Protein 2WIY (pdb70)

InterPro domains:
  IPR001128 Cytochrome P450 [PF00067] (426-525)
  IPR002397 Cytochrome P450, B-class [PR00359] (240-251)
  IPR002397 Cytochrome P450, B-class [PR00359] (303-318)
  IPR002397 Cytochrome P450, B-class [PR00359] (346-368)
  IPR002397 Cytochrome P450, B-class [PR00359] (426-437)
  IPR002397 Cytochrome P450, B-class [PR00359] (443-470)
  IPR002397 Cytochrome P450, B-class [PR00359] (471-486)
  IPR002397 Cytochrome P450, B-class [PR00359] (494-503)
  IPR002397 Cytochrome P450, B-class [PR00359] (503-514)
  IPR008254 Flavodoxin/nitric oxide synthase [PF00258] (6-128)
  IPR008254 Flavodoxin/nitric oxide synthase [PS50902] (4-145)
  IPR017972 Cytochrome P450, conserved site [PS00086] (496-505)
  IPR029039 Flavoprotein-like superfamily [G3DSA:3.40.50.360] (1-160)
  IPR029039 Flavoprotein-like superfamily [SSF52218] (1-150)
  IPR036396 Cytochrome P450 superfamily [G3DSA:1.10.630.10] (161-552)
  IPR036396 Cytochrome P450 superfamily [SSF48264] (170-551)

Solvent-accessible surface area: 17169 Å² total; per-residue (Å²): 196,85,53,36,36,61,19,152,94,4,2,22,18,57,50,91,111,1,53,69,70,1,15,56,67,4,107,98,0,14,124,92,68,38,18,21,116,17,122,118,18,12,12,0,0,0,81,30,51,14,0,33,89,31,4,82,42,131,39,11,9,4,80,66,21,51,68,128,17,50,30,12,32,33,0,35,52,7,19,76,4,11,34,72,121,68,7,90,44,6,30,107,1,2,64,93,44,8,58,85,178,76,2,96,26,60,17,151,14,0,94,85,32,0,10,96,47,6,102,60,33,130,113,51,84,82,8,38,0,47,98,36,0,0,11,34,1,0,2,9,1,11,0,99,4,0,71,12,70,67,131,25,7,66,39,0,13,97,5,1,41,54,0,18,39,24,27,9,43,86,65,62,143,29,10,72,98,99,0,53,102,2,15,43,62,0,56,64,99,0,62,108,20,17,110,89,19,75,105,113,99,34,116,1,0,0,8,17,1,46,85,5,18,215,73,63,70,6,76,122,64,17,0,68,6,7,0,4,20,25,2,1,50,6,3,37,44,11,4,12,5,0,1,11,0,0,32,34,0,10,109,89,46,91,7,1,61,26,0,81,114,65,130,87,10,52,78,44,0,3,16,10,5,2,4,29,20,0,21,70,2,3,22,56,21,22,2,93,96,77,15,111,0,57,64,48,110,0,112,53,49,22,36,0,32,0,1,4,0,2,0,0,38,3,73,141,48,0,112,101,24,69,82,19,53,48,98,31,83,122,101,12,45,182,23,6,13,30,23,28,33,69,31,34,48,30,17,51,84,4,12,68,24,3,0,50,11,0,0,8,4,0,7,109,109,39,117,82,0,77,40,50,91,117,25,59,54,24,21,15,8,20,13,31,32,15,114,94,0,5,0,31,15,81

Nearest PDB structures (foldseek):
  2wiv-assembly1_A  TM=1.001E+00  e=2.095E-61  Rhodococcus
  8q5j-assembly1_A  TM=9.719E-01  e=2.743E-34  Streptomyces scabiei
  3ejb-assembly2_D  TM=9.150E-01  e=2.369E-23  Bacillus subtilis
  3buj-assembly1_A  TM=8.948E-01  e=4.964E-22  Micromonospora echinospora
  7ao7-assembly3_C  TM=8.497E-01  e=2.886E-19  Polaromonas sp.

Secondary structure (DSSP, 8-state):
--HHHHHHHH--TT-HHHHH--HHHHHHHHHH-SEEE-TTSPEEE--HHHHHHHTTSTTEE-HHHHHT-GGGGGGGGSGGG--TTHHHHHHHHHHTT-SHHHHHHHTHHHHHHHHHHHHTPPTTPPEEHIIIIIIHHHHHHHHHHHT-----HHHHHHHHHHHHGGGSSSPPTTHHHHHHHHHHHHHHHHHHHHHHHHHS--SSHHHHHHHHHHTTSS-HHHHHHHHHHHHHHTTTHHHHHHHHHHHHHHH-HHHHHHHHH-GGGHHHHHHHHHHHS-SB-EEEEEESS-EEETTEEEPTT--EEEEHHHHTT-TTTSSSTTS--TT--GGGS--STT--GGGS-TTHHHHHHHHHHHHHHHHHH-S-EEESS--EE---SSB--EEE-EEEE-

Foldseek 3Di:
DDLQVVCCVLPVQFDVVCQVPVQVSLVVCCVPPQFHQHPVQATEHFALVQQAPPCQDLLWAQAPPLCPQQLSVLCCLALNRDHPDLSVLRLVLLLVCQDQVNLVVLLVQLLVQLVVVVVPDDAFDKDFCLVRNFQLSQLQSLCVQLVFDRPCRVLLQVLVVLLCQVVGPDHDPCSSVSNNVSSVVLLVRLVVRVVVCVVPPDPHSLNSLCVCCVVVSGNPSSSSSVSSVSNSCSRPQLSVLLLLLLVCCAVPVVLLQCVLPDVVLVLLLSQLSCLQCQQFFWDWTFGQAWDAGPNDIRGGRGIYIYGQNSNSQNCVQDPPSNDRDSPDDPSNRHGQSQHDHSPRHSCVSSSSVSSSSSSVSLSVPFSGKHFPDDWAWDGGSGGTGTDTTIIHTD

CATH classification: 1.10.630.10

Radius of gyration: 20.86 Å; Cα contacts (8 Å, |Δi|>4): 664; chains: 1; bounding box: 49×60×53 Å

Sequence (394 aa):
MTAASIDRELVPWSSDPEFRNNPYPWYRRLQQDHPVHKLEDGTYLVSRYADVSHFAKLPIMSVEPGWADAGPWAVASDTALGSDPPHHTVLRRQTNKWFTPKLVDGWVRTTRELLVGDLLDGVEAGQVIEARRDLAVVPTHVTMARVLQLPEEDDADAVMMEAMFEAMLMQSAEPADGDVDRAAVAFGYLSARVAEMLEDKRVNPGDGLADSLLDAARAGEITESSEAIATILVFYAVGHMAIGYLIASGIELFARRPEVFTAFRNDESARAAIINEMVRMDPPQLSFLRFPTEDVEIGGVLIEAGSPIRFMIGAANRDPEVFDDPDVFDHTRPPAASRNLSFGLGPHSCAGQIISRAEATTVFAVLAERYERIELAEEPTVAHNDFARRYRKLPIVLS

Structure (mmCIF, N/CA/C/O backbone):
data_2WIY
#
_entry.id   2WIY
#
_cell.length_a   124.293
_cell.length_b   64.677
_cell.length_c   54.048
_cell.angle_alpha   90.00
_cell.angle_beta   90.00
_cell.angle_gamma   90.00
#
_symmetry.space_group_name_H-M   'P 21 21 2'
#
loop_
_entity.id
_entity.type
_entity.pdbx_description
1 polymer 'CYTOCHROME P450-LIKE PROTEIN XPLA'
2 non-polymer IMIDAZOLE
3 non-polymer 1,2-ETHANEDIOL
4 non-polymer 'PROTOPORPHYRIN IX CONTAINING FE'
5 water water
#
loop_
_atom_site.group_PDB
_atom_site.id
_atom_site.type_symbol
_atom_site.label_atom_id
_atom_site.label_alt_id
_atom_site.label_comp_id
_atom_site.label_asym_id
_atom_site.label_entity_id
_atom_site.label_seq_id
_atom_site.pdbx_PDB_ins_code
_atom_site.Cartn_x
_atom_site.Cartn_y
_atom_site.Cartn_z
_atom_site.occupancy
_atom_site.B_iso_or_equiv
_atom_site.auth_seq_id
_atom_site.auth_comp_id
_atom_site.auth_asym_id
_atom_site.auth_atom_id
_atom_site.pdbx_PDB_model_num
ATOM 1 N N . MET A 1 1 ? -3.822 30.536 -0.004 1.00 27.05 159 MET A N 1
ATOM 2 C CA . MET A 1 1 ? -2.893 30.052 1.106 1.00 25.76 159 MET A CA 1
ATOM 3 C C . MET A 1 1 ? -3.380 30.548 2.471 1.00 22.14 159 MET A C 1
ATOM 4 O O . MET A 1 1 ? -3.961 31.638 2.620 1.00 23.63 159 MET A O 1
ATOM 9 N N . THR A 1 2 ? -3.148 29.739 3.499 1.00 17.30 160 THR A N 1
ATOM 10 C CA . THR A 1 2 ? -3.467 30.117 4.919 1.00 15.54 160 THR A CA 1
ATOM 11 C C . THR A 1 2 ? -2.207 29.881 5.763 1.00 14.67 160 THR A C 1
ATOM 12 O O . THR A 1 2 ? -1.213 29.229 5.310 1.00 14.68 160 THR A O 1
ATOM 16 N N . ALA A 1 3 ? -2.165 30.426 6.987 1.00 13.47 161 ALA A N 1
ATOM 17 C CA . ALA A 1 3 ? -1.062 30.075 7.894 1.00 13.12 161 ALA A CA 1
ATOM 18 C C . ALA A 1 3 ? -0.929 28.561 8.052 1.00 12.91 161 ALA A C 1
ATOM 19 O O . ALA A 1 3 ? 0.225 28.027 8.010 1.00 11.70 161 ALA A O 1
ATOM 21 N N . ALA A 1 4 ? -2.026 27.825 8.138 1.00 12.48 162 ALA A N 1
ATOM 22 C CA . ALA A 1 4 ? -1.938 26.383 8.286 1.00 12.85 162 ALA A CA 1
ATOM 23 C C . ALA A 1 4 ? -1.349 25.726 7.028 1.00 13.80 162 ALA A C 1
ATOM 24 O O . ALA A 1 4 ? -0.509 24.773 7.162 1.00 12.19 162 ALA A O 1
ATOM 26 N N . SER A 1 5 ? -1.711 26.173 5.836 1.00 11.95 163 SER A N 1
ATOM 27 C CA . SER A 1 5 ? -1.170 25.500 4.624 1.00 13.00 163 SER A CA 1
ATOM 28 C C . SER A 1 5 ? 0.334 25.864 4.485 1.00 13.28 163 SER A C 1
ATOM 29 O O . SER A 1 5 ? 1.120 25.029 3.998 1.00 12.53 163 SER A O 1
ATOM 32 N N . ILE A 1 6 ? 0.772 27.068 4.842 1.00 10.94 164 ILE A N 1
ATOM 33 C CA . ILE A 1 6 ? 2.156 27.421 4.867 1.00 10.71 164 ILE A CA 1
ATOM 34 C C . ILE A 1 6 ? 2.926 26.493 5.822 1.00 10.04 164 ILE A C 1
ATOM 35 O O . ILE A 1 6 ? 4.024 25.927 5.453 1.00 10.24 164 ILE A O 1
ATOM 40 N N . ASP A 1 7 ? 2.393 26.283 7.038 1.00 9.72 165 ASP A N 1
ATOM 41 C CA . ASP A 1 7 ? 3.069 25.419 7.979 1.00 8.36 165 ASP A CA 1
ATOM 42 C C . ASP A 1 7 ? 3.124 24.016 7.430 1.00 9.99 165 ASP A C 1
ATOM 43 O O . ASP A 1 7 ? 4.178 23.321 7.634 1.00 10.45 165 ASP A O 1
ATOM 48 N N . ARG A 1 8 ? 2.056 23.507 6.789 1.00 9.30 166 ARG A N 1
ATOM 49 C CA . ARG A 1 8 ? 2.112 22.122 6.305 1.00 10.43 166 ARG A CA 1
ATOM 50 C C . ARG A 1 8 ? 3.186 21.995 5.218 1.00 10.89 166 ARG A C 1
ATOM 51 O O . ARG A 1 8 ? 3.820 20.910 5.101 1.00 12.35 166 ARG A O 1
ATOM 59 N N . GLU A 1 9 ? 3.359 22.986 4.365 1.00 9.30 167 GLU A N 1
ATOM 60 C CA . GLU A 1 9 ? 4.384 22.969 3.301 1.00 12.12 167 GLU A CA 1
ATOM 61 C C . GLU A 1 9 ? 5.777 22.889 3.955 1.00 10.93 167 GLU A C 1
ATOM 62 O O . GLU A 1 9 ? 6.683 22.154 3.460 1.00 10.54 167 GLU A O 1
ATOM 68 N N . LEU A 1 10 ? 6.016 23.645 5.049 1.00 8.36 168 LEU A N 1
ATOM 69 C CA . LEU A 1 10 ? 7.332 23.759 5.658 1.00 7.06 168 LEU A CA 1
ATOM 70 C C . LEU A 1 10 ? 7.659 22.535 6.535 1.00 8.58 168 LEU A C 1
ATOM 71 O O . LEU A 1 10 ? 8.805 22.057 6.466 1.00 9.15 168 LEU A O 1
ATOM 76 N N . VAL A 1 11 ? 6.717 22.129 7.372 1.00 7.21 169 VAL A N 1
ATOM 77 C CA . VAL A 1 11 ? 6.979 21.083 8.388 1.00 7.28 169 VAL A CA 1
ATOM 78 C C . VAL A 1 11 ? 5.738 20.193 8.494 1.00 7.03 169 VAL A C 1
ATOM 79 O O . VAL A 1 11 ? 4.946 20.321 9.426 1.00 8.69 169 VAL A O 1
ATOM 83 N N . PRO A 1 12 ? 5.559 19.253 7.545 1.00 6.52 170 PRO A N 1
ATOM 84 C CA . PRO A 1 12 ? 4.366 18.359 7.571 1.00 7.21 170 PRO A CA 1
ATOM 85 C C . PRO A 1 12 ? 4.652 17.241 8.572 1.00 7.30 170 PRO A C 1
ATOM 86 O O . PRO A 1 12 ? 5.005 16.135 8.180 1.00 8.05 170 PRO A O 1
ATOM 90 N N . TRP A 1 13 ? 4.399 17.573 9.848 1.00 7.21 171 TRP A N 1
ATOM 91 C CA . TRP A 1 13 ? 4.813 16.652 10.943 1.00 6.95 171 TRP A CA 1
ATOM 92 C C . TRP A 1 13 ? 4.320 15.238 10.858 1.00 8.33 171 TRP A C 1
ATOM 93 O O . TRP A 1 13 ? 5.061 14.341 11.315 1.00 8.99 171 TRP A O 1
ATOM 104 N N . SER A 1 14 ? 3.130 15.031 10.300 1.00 9.73 172 SER A N 1
ATOM 105 C CA A SER A 1 14 ? 2.519 13.699 10.234 0.50 9.52 172 SER A CA 1
ATOM 106 C CA B SER A 1 14 ? 2.586 13.669 10.303 0.50 10.39 172 SER A CA 1
ATOM 107 C C . SER A 1 14 ? 2.848 12.929 8.987 1.00 10.25 172 SER A C 1
ATOM 108 O O . SER A 1 14 ? 2.468 11.703 8.898 1.00 13.61 172 SER A O 1
ATOM 113 N N . ASP A 1 15 ? 3.502 13.573 8.017 1.00 10.05 173 ASP A N 1
ATOM 114 C CA . ASP A 1 15 ? 3.717 12.966 6.697 1.00 10.79 173 ASP A CA 1
ATOM 115 C C . ASP A 1 15 ? 4.765 11.819 6.872 1.00 12.21 173 ASP A C 1
ATOM 116 O O . ASP A 1 15 ? 5.838 12.076 7.412 1.00 9.72 173 ASP A O 1
ATOM 121 N N . PRO A 1 16 ? 4.496 10.582 6.387 1.00 12.19 174 PRO A N 1
ATOM 122 C CA . PRO A 1 16 ? 5.498 9.509 6.465 1.00 11.43 174 PRO A CA 1
ATOM 123 C C . PRO A 1 16 ? 6.869 9.833 5.878 1.00 10.61 174 PRO A C 1
ATOM 124 O O . PRO A 1 16 ? 7.885 9.383 6.455 1.00 10.45 174 PRO A O 1
ATOM 128 N N . GLU A 1 17 ? 6.937 10.522 4.755 1.00 9.95 175 GLU A N 1
ATOM 129 C CA . GLU A 1 17 ? 8.247 10.797 4.127 1.00 10.63 175 GLU A CA 1
ATOM 130 C C . GLU A 1 17 ? 9.037 11.817 4.985 1.00 8.76 175 GLU A C 1
ATOM 131 O O . GLU A 1 17 ? 10.269 11.654 5.150 1.00 9.09 175 GLU A O 1
ATOM 137 N N . PHE A 1 18 ? 8.316 12.780 5.599 1.00 7.97 176 PHE A N 1
ATOM 138 C CA . PHE A 1 18 ? 8.997 13.733 6.477 1.00 6.54 176 PHE A CA 1
ATOM 139 C C . PHE A 1 18 ? 9.445 13.036 7.745 1.00 7.64 176 PHE A C 1
ATOM 140 O O . PHE A 1 18 ? 10.528 13.354 8.268 1.00 6.27 176 PHE A O 1
ATOM 148 N N . ARG A 1 19 ? 8.656 12.051 8.229 1.00 6.95 177 ARG A N 1
ATOM 149 C CA . ARG A 1 19 ? 9.112 11.294 9.365 1.00 7.19 177 ARG A CA 1
ATOM 150 C C . ARG A 1 19 ? 10.357 10.416 9.077 1.00 6.81 177 ARG A C 1
ATOM 151 O O . ARG A 1 19 ? 11.235 10.275 9.892 1.00 8.65 177 ARG A O 1
ATOM 159 N N . ASN A 1 20 ? 10.333 9.826 7.868 1.00 7.60 178 ASN A N 1
ATOM 160 C CA . ASN A 1 20 ? 11.476 9.015 7.546 1.00 8.28 178 ASN A CA 1
ATOM 161 C C . ASN A 1 20 ? 12.777 9.766 7.298 1.00 6.55 178 ASN A C 1
ATOM 162 O O . ASN A 1 20 ? 13.854 9.323 7.707 1.00 8.70 178 ASN A O 1
ATOM 167 N N . ASN A 1 21 ? 12.641 10.959 6.693 1.00 6.28 179 ASN A N 1
ATOM 168 C CA . ASN A 1 21 ? 13.783 11.788 6.465 1.00 6.58 179 ASN A CA 1
ATOM 169 C C . ASN A 1 21 ? 13.364 13.250 6.469 1.00 6.77 179 ASN A C 1
ATOM 170 O O . ASN A 1 21 ? 13.010 13.797 5.400 1.00 7.75 179 ASN A O 1
ATOM 175 N N . PRO A 1 22 ? 13.435 13.929 7.621 1.00 5.36 180 PRO A N 1
ATOM 176 C CA . PRO A 1 22 ? 12.955 15.353 7.656 1.00 6.61 180 PRO A CA 1
ATOM 177 C C . PRO A 1 22 ? 14.000 16.317 7.101 1.00 5.57 180 PRO A C 1
ATOM 178 O O . PRO A 1 22 ? 13.686 17.495 6.867 1.00 5.91 180 PRO A O 1
ATOM 182 N N . TYR A 1 23 ? 15.254 15.854 6.886 1.00 6.06 181 TYR A N 1
ATOM 183 C CA . TYR A 1 23 ? 16.349 16.763 6.626 1.00 5.55 181 TYR A CA 1
ATOM 184 C C . TYR A 1 23 ? 16.147 17.678 5.364 1.00 6.61 181 TYR A C 1
ATOM 185 O O . TYR A 1 23 ? 16.556 18.835 5.433 1.00 7.08 181 TYR A O 1
ATOM 194 N N . PRO A 1 24 ? 15.500 17.207 4.269 1.00 7.16 182 PRO A N 1
ATOM 195 C CA . PRO A 1 24 ? 15.244 18.129 3.141 1.00 6.32 182 PRO A CA 1
ATOM 196 C C . PRO A 1 24 ? 14.301 19.295 3.518 1.00 7.18 182 PRO A C 1
ATOM 197 O O . PRO A 1 24 ? 14.515 20.409 3.061 1.00 7.59 182 PRO A O 1
ATOM 201 N N . TRP A 1 25 ? 13.263 19.029 4.337 1.00 7.00 183 TRP A N 1
ATOM 202 C CA . TRP A 1 25 ? 12.418 20.095 4.809 1.00 6.04 183 TRP A CA 1
ATOM 203 C C . TRP A 1 25 ? 13.154 20.982 5.798 1.00 7.39 183 TRP A C 1
ATOM 204 O O . TRP A 1 25 ? 13.025 22.226 5.745 1.00 6.81 183 TRP A O 1
ATOM 215 N N . TYR A 1 26 ? 14.022 20.403 6.648 1.00 6.11 184 TYR A N 1
ATOM 216 C CA . TYR A 1 26 ? 14.809 21.270 7.576 1.00 6.73 184 TYR A CA 1
ATOM 217 C C . TYR A 1 26 ? 15.690 22.259 6.841 1.00 7.66 184 TYR A C 1
ATOM 218 O O . TYR A 1 26 ? 15.911 23.380 7.315 1.00 8.12 184 TYR A O 1
ATOM 227 N N . ARG A 1 27 ? 16.218 21.831 5.693 1.00 7.97 185 ARG A N 1
ATOM 228 C CA . ARG A 1 27 ? 17.176 22.676 4.966 1.00 10.40 185 ARG A CA 1
ATOM 229 C C . ARG A 1 27 ? 16.433 23.906 4.440 1.00 8.27 185 ARG A C 1
ATOM 230 O O . ARG A 1 27 ? 16.880 25.074 4.627 1.00 9.32 185 ARG A O 1
ATOM 238 N N . ARG A 1 28 ? 15.246 23.725 3.888 1.00 10.06 186 ARG A N 1
ATOM 239 C CA . ARG A 1 28 ? 14.492 24.826 3.459 1.00 10.34 186 ARG A CA 1
ATOM 240 C C . ARG A 1 28 ? 14.029 25.790 4.592 1.00 9.61 186 ARG A C 1
ATOM 241 O O . ARG A 1 28 ? 14.063 27.021 4.530 1.00 12.28 186 ARG A O 1
ATOM 249 N N . LEU A 1 29 ? 13.595 25.182 5.703 1.00 8.28 187 LEU A N 1
ATOM 250 C CA . LEU A 1 29 ? 13.168 25.906 6.883 1.00 8.19 187 LEU A CA 1
ATOM 251 C C . LEU A 1 29 ? 14.322 26.732 7.403 1.00 7.68 187 LEU A C 1
ATOM 252 O O . LEU A 1 29 ? 14.200 27.949 7.705 1.00 10.24 187 LEU A O 1
ATOM 257 N N . GLN A 1 30 ? 15.515 26.121 7.540 1.00 7.62 188 GLN A N 1
ATOM 258 C CA . GLN A 1 30 ? 16.693 26.847 8.059 1.00 7.90 188 GLN A CA 1
ATOM 259 C C . GLN A 1 30 ? 17.165 28.013 7.137 1.00 8.76 188 GLN A C 1
ATOM 260 O O . GLN A 1 30 ? 17.558 29.094 7.656 1.00 11.84 188 GLN A O 1
ATOM 266 N N . GLN A 1 31 ? 17.085 27.805 5.810 1.00 10.05 189 GLN A N 1
ATOM 267 C CA . GLN A 1 31 ? 17.475 28.820 4.788 1.00 12.65 189 GLN A CA 1
ATOM 268 C C . GLN A 1 31 ? 16.496 29.999 4.820 1.00 13.33 189 GLN A C 1
ATOM 269 O O . GLN A 1 31 ? 16.944 31.169 4.880 1.00 15.85 189 GLN A O 1
ATOM 275 N N . ASP A 1 32 ? 15.195 29.700 4.792 1.00 10.36 190 ASP A N 1
ATOM 276 C CA . ASP A 1 32 ? 14.258 30.779 4.416 1.00 12.15 190 ASP A CA 1
ATOM 277 C C . ASP A 1 32 ? 13.455 31.231 5.628 1.00 10.96 190 ASP A C 1
ATOM 278 O O . ASP A 1 32 ? 12.881 32.337 5.603 1.00 12.51 190 ASP A O 1
ATOM 283 N N . HIS A 1 33 ? 13.317 30.376 6.686 1.00 9.76 191 HIS A N 1
ATOM 284 C CA . HIS A 1 33 ? 12.473 30.692 7.864 1.00 9.52 191 HIS A CA 1
ATOM 285 C C . HIS A 1 33 ? 13.119 30.227 9.156 1.00 8.29 191 HIS A C 1
ATOM 286 O O . HIS A 1 33 ? 12.515 29.426 9.881 1.00 8.25 191 HIS A O 1
ATOM 293 N N . PRO A 1 34 ? 14.309 30.753 9.396 1.00 6.86 192 PRO A N 1
ATOM 294 C CA . PRO A 1 34 ? 15.102 30.224 10.562 1.00 7.50 192 PRO A CA 1
ATOM 295 C C . PRO A 1 34 ? 14.499 30.483 11.912 1.00 8.08 192 PRO A C 1
ATOM 296 O O . PRO A 1 34 ? 14.861 29.798 12.924 1.00 7.68 192 PRO A O 1
ATOM 300 N N . VAL A 1 35 ? 13.551 31.419 12.058 1.00 8.23 193 VAL A N 1
ATOM 301 C CA . VAL A 1 35 ? 12.750 31.646 13.285 1.00 7.65 193 VAL A CA 1
ATOM 302 C C . VAL A 1 35 ? 11.319 31.707 12.769 1.00 9.08 193 VAL A C 1
ATOM 303 O O . VAL A 1 35 ? 10.951 32.738 12.105 1.00 14.06 193 VAL A O 1
ATOM 307 N N . HIS A 1 36 ? 10.571 30.624 12.896 1.00 8.30 194 HIS A N 1
ATOM 308 C CA . HIS A 1 36 ? 9.259 30.523 12.230 1.00 7.14 194 HIS A CA 1
ATOM 309 C C . HIS A 1 36 ? 8.202 30.282 13.269 1.00 7.98 194 HIS A C 1
ATOM 310 O O . HIS A 1 36 ? 8.242 29.274 14.022 1.00 9.69 194 HIS A O 1
ATOM 317 N N . LYS A 1 37 ? 7.192 31.180 13.316 1.00 9.16 195 LYS A N 1
ATOM 318 C CA . LYS A 1 37 ? 6.091 31.021 14.259 1.00 9.50 195 LYS A CA 1
ATOM 319 C C . LYS A 1 37 ? 4.979 30.174 13.635 1.00 8.95 195 LYS A C 1
ATOM 320 O O . LYS A 1 37 ? 4.384 30.595 12.589 1.00 9.72 195 LYS A O 1
ATOM 326 N N . LEU A 1 38 ? 4.682 29.041 14.209 1.00 8.94 196 LEU A N 1
ATOM 327 C CA . LEU A 1 38 ? 3.606 28.153 13.768 1.00 9.80 196 LEU A CA 1
ATOM 328 C C . LEU A 1 38 ? 2.265 28.775 14.173 1.00 13.11 196 LEU A C 1
ATOM 329 O O . LEU A 1 38 ? 2.168 29.543 15.156 1.00 10.77 196 LEU A O 1
ATOM 334 N N . GLU A 1 39 ? 1.224 28.333 13.483 1.00 14.57 197 GLU A N 1
ATOM 335 C CA . GLU A 1 39 ? -0.117 28.783 13.814 1.00 15.23 197 GLU A CA 1
ATOM 336 C C . GLU A 1 39 ? -0.473 28.483 15.301 1.00 15.50 197 GLU A C 1
ATOM 337 O O . GLU A 1 39 ? -1.150 29.342 15.867 1.00 16.61 197 GLU A O 1
ATOM 343 N N . ASP A 1 40 ? -0.004 27.407 15.990 1.00 14.36 198 ASP A N 1
ATOM 344 C CA . ASP A 1 40 ? -0.245 27.153 17.419 1.00 17.14 198 ASP A CA 1
ATOM 345 C C . ASP A 1 40 ? 0.506 28.001 18.444 1.00 16.95 198 ASP A C 1
ATOM 346 O O . ASP A 1 40 ? 0.360 27.819 19.645 1.00 20.30 198 ASP A O 1
ATOM 351 N N . GLY A 1 41 ? 1.381 28.855 17.933 1.00 13.48 199 GLY A N 1
ATOM 352 C CA . GLY A 1 41 ? 2.150 29.793 18.723 1.00 11.54 199 GLY A CA 1
ATOM 353 C C . GLY A 1 41 ? 3.585 29.376 19.058 1.00 10.15 199 GLY A C 1
ATOM 354 O O . GLY A 1 41 ? 4.310 30.161 19.654 1.00 11.99 199 GLY A O 1
ATOM 355 N N . THR A 1 42 ? 3.950 28.175 18.643 1.00 10.93 200 THR A N 1
ATOM 356 C CA . THR A 1 42 ? 5.329 27.720 18.904 1.00 8.39 200 THR A CA 1
ATOM 357 C C . THR A 1 42 ? 6.257 28.395 17.882 1.00 7.63 200 THR A C 1
ATOM 358 O O . THR A 1 42 ? 5.951 28.383 16.624 1.00 8.93 200 THR A O 1
ATOM 362 N N . TYR A 1 43 ? 7.429 28.844 18.342 1.00 6.62 201 TYR A N 1
ATOM 363 C CA . TYR A 1 43 ? 8.501 29.332 17.442 1.00 6.59 201 TYR A CA 1
ATOM 364 C C . TYR A 1 43 ? 9.517 28.252 17.168 1.00 7.25 201 TYR A C 1
ATOM 365 O O . TYR A 1 43 ? 10.110 27.762 18.153 1.00 7.70 201 TYR A O 1
ATOM 374 N N . LEU A 1 44 ? 9.754 27.964 15.908 1.00 6.20 202 LEU A N 1
ATOM 375 C CA . LEU A 1 44 ? 10.770 27.004 15.545 1.00 5.70 202 LEU A CA 1
ATOM 376 C C . LEU A 1 44 ? 12.077 27.755 15.321 1.00 6.07 202 LEU A C 1
ATOM 377 O O . LEU A 1 44 ? 12.156 28.679 14.480 1.00 7.08 202 LEU A O 1
ATOM 382 N N . VAL A 1 45 ? 13.172 27.350 16.003 1.00 6.06 203 VAL A N 1
ATOM 383 C CA . VAL A 1 45 ? 14.491 27.979 15.869 1.00 4.94 203 VAL A CA 1
ATOM 384 C C . VAL A 1 45 ? 15.421 26.917 15.314 1.00 4.86 203 VAL A C 1
ATOM 385 O O . VAL A 1 45 ? 15.650 25.882 15.980 1.00 6.45 203 VAL A O 1
ATOM 389 N N . SER A 1 46 ? 16.008 27.138 14.145 1.00 5.71 204 SER A N 1
ATOM 390 C CA . SER A 1 46 ? 16.719 26.056 13.460 1.00 4.65 204 SER A CA 1
ATOM 391 C C . SER A 1 46 ? 18.164 26.332 13.053 1.00 6.76 204 SER A C 1
ATOM 392 O O . SER A 1 46 ? 18.804 25.377 12.623 1.00 7.16 204 SER A O 1
ATOM 395 N N . ARG A 1 47 ? 18.715 27.554 13.122 1.00 5.45 205 ARG A N 1
ATOM 396 C CA . ARG A 1 47 ? 20.156 27.780 12.877 1.00 6.39 205 ARG A CA 1
ATOM 397 C C . ARG A 1 47 ? 21.020 27.382 14.057 1.00 5.65 205 ARG A C 1
ATOM 398 O O . ARG A 1 47 ? 20.639 27.637 15.240 1.00 6.81 205 ARG A O 1
ATOM 406 N N . TYR A 1 48 ? 22.165 26.746 13.787 1.00 5.30 206 TYR A N 1
ATOM 407 C CA . TYR A 1 48 ? 23.035 26.349 14.908 1.00 4.77 206 TYR A CA 1
ATOM 408 C C . TYR A 1 48 ? 23.400 27.513 15.802 1.00 5.89 206 TYR A C 1
ATOM 409 O O . TYR A 1 48 ? 23.370 27.419 17.044 1.00 6.71 206 TYR A O 1
ATOM 418 N N . ALA A 1 49 ? 23.754 28.651 15.170 1.00 5.74 207 ALA A N 1
ATOM 419 C CA . ALA A 1 49 ? 24.175 29.791 16.048 1.00 6.62 207 ALA A CA 1
ATOM 420 C C . ALA A 1 49 ? 23.085 30.259 16.976 1.00 6.59 207 ALA A C 1
ATOM 421 O O . ALA A 1 49 ? 23.332 30.655 18.148 1.00 8.00 207 ALA A O 1
ATOM 423 N N . ASP A 1 50 ? 21.815 30.193 16.503 1.00 5.12 208 ASP A N 1
ATOM 424 C CA . ASP A 1 50 ? 20.709 30.641 17.336 1.00 5.30 208 ASP A CA 1
ATOM 425 C C . ASP A 1 50 ? 20.330 29.566 18.400 1.00 6.19 208 ASP A C 1
ATOM 426 O O . ASP A 1 50 ? 20.087 29.933 19.579 1.00 6.27 208 ASP A O 1
ATOM 431 N N . VAL A 1 51 ? 20.285 28.272 18.045 1.00 5.81 209 VAL A N 1
ATOM 432 C CA . VAL A 1 51 ? 20.014 27.291 19.076 1.00 5.73 209 VAL A CA 1
ATOM 433 C C . VAL A 1 51 ? 21.112 27.269 20.140 1.00 5.62 209 VAL A C 1
ATOM 434 O O . VAL A 1 51 ? 20.831 27.265 21.349 1.00 6.27 209 VAL A O 1
ATOM 438 N N . SER A 1 52 ? 22.392 27.296 19.687 1.00 6.56 210 SER A N 1
ATOM 439 C CA . SER A 1 52 ? 23.503 27.174 20.661 1.00 6.76 210 SER A CA 1
ATOM 440 C C . SER A 1 52 ? 23.591 28.393 21.565 1.00 5.45 210 SER A C 1
ATOM 441 O O . SER A 1 52 ? 23.956 28.261 22.753 1.00 7.52 210 SER A O 1
ATOM 444 N N . HIS A 1 53 ? 23.236 29.593 21.067 1.00 5.47 211 HIS A N 1
ATOM 445 C CA . HIS A 1 53 ? 23.321 30.756 21.962 1.00 6.11 211 HIS A CA 1
ATOM 446 C C . HIS A 1 53 ? 22.066 30.868 22.843 1.00 6.52 211 HIS A C 1
ATOM 447 O O . HIS A 1 53 ? 22.168 31.055 24.050 1.00 7.10 211 HIS A O 1
ATOM 454 N N . PHE A 1 54 ? 20.902 30.774 22.256 1.00 4.86 212 PHE A N 1
ATOM 455 C CA . PHE A 1 54 ? 19.663 31.067 23.015 1.00 5.42 212 PHE A CA 1
ATOM 456 C C . PHE A 1 54 ? 19.141 29.932 23.903 1.00 6.16 212 PHE A C 1
ATOM 457 O O . PHE A 1 54 ? 18.551 30.216 24.971 1.00 6.50 212 PHE A O 1
ATOM 465 N N . ALA A 1 55 ? 19.311 28.659 23.477 1.00 5.78 213 ALA A N 1
ATOM 466 C CA . ALA A 1 55 ? 18.610 27.634 24.217 1.00 6.31 213 ALA A CA 1
ATOM 467 C C . ALA A 1 55 ? 19.158 27.460 25.598 1.00 6.11 213 ALA A C 1
ATOM 468 O O . ALA A 1 55 ? 18.379 27.023 26.479 1.00 7.98 213 ALA A O 1
ATOM 470 N N . LYS A 1 56 ? 20.427 27.784 25.850 1.00 6.36 214 LYS A N 1
ATOM 471 C CA . LYS A 1 56 ? 21.052 27.559 27.166 1.00 6.58 214 LYS A CA 1
ATOM 472 C C . LYS A 1 56 ? 20.893 28.786 28.069 1.00 10.78 214 LYS A C 1
ATOM 473 O O . LYS A 1 56 ? 21.421 28.771 29.216 1.00 11.50 214 LYS A O 1
ATOM 479 N N . LEU A 1 57 ? 20.259 29.861 27.605 1.00 8.37 215 LEU A N 1
ATOM 480 C CA . LEU A 1 57 ? 20.184 31.066 28.478 1.00 9.68 215 LEU A CA 1
ATOM 481 C C . LEU A 1 57 ? 19.371 30.801 29.740 1.00 7.61 215 LEU A C 1
ATOM 482 O O . LEU A 1 57 ? 18.367 30.063 29.714 1.00 7.76 215 LEU A O 1
ATOM 487 N N . PRO A 1 58 ? 19.763 31.462 30.862 1.00 8.19 216 PRO A N 1
ATOM 488 C CA . PRO A 1 58 ? 19.013 31.235 32.110 1.00 8.94 216 PRO A CA 1
ATOM 489 C C . PRO A 1 58 ? 17.528 31.597 32.058 1.00 11.10 216 PRO A C 1
ATOM 490 O O . PRO A 1 58 ? 16.720 30.962 32.750 1.00 14.78 216 PRO A O 1
ATOM 494 N N . ILE A 1 59 ? 17.148 32.533 31.194 1.00 8.24 217 ILE A N 1
ATOM 495 C CA . ILE A 1 59 ? 15.735 32.867 31.102 1.00 9.32 217 ILE A CA 1
ATOM 496 C C . ILE A 1 59 ? 14.904 31.764 30.481 1.00 8.43 217 ILE A C 1
ATOM 497 O O . ILE A 1 59 ? 13.710 31.843 30.410 1.00 9.24 217 ILE A O 1
ATOM 502 N N . MET A 1 60 ? 15.550 30.727 29.907 1.00 7.71 218 MET A N 1
ATOM 503 C CA . MET A 1 60 ? 14.797 29.686 29.243 1.00 7.27 218 MET A CA 1
ATOM 504 C C . MET A 1 60 ? 14.284 28.624 30.214 1.00 8.82 218 MET A C 1
ATOM 505 O O . MET A 1 60 ? 15.077 27.724 30.611 1.00 11.11 218 MET A O 1
ATOM 510 N N . SER A 1 61 ? 13.017 28.689 30.601 1.00 6.73 219 SER A N 1
ATOM 511 C CA . SER A 1 61 ? 12.533 27.713 31.598 1.00 6.23 219 SER A CA 1
ATOM 512 C C . SER A 1 61 ? 12.076 26.411 30.934 1.00 5.56 219 SER A C 1
ATOM 513 O O . SER A 1 61 ? 11.551 26.400 29.798 1.00 7.17 219 SER A O 1
ATOM 516 N N . VAL A 1 62 ? 12.194 25.356 31.741 1.00 6.76 220 VAL A N 1
ATOM 517 C CA . VAL A 1 62 ? 11.694 24.024 31.362 1.00 6.80 220 VAL A CA 1
ATOM 518 C C . VAL A 1 62 ? 10.429 23.690 32.101 1.00 8.76 220 VAL A C 1
ATOM 519 O O . VAL A 1 62 ? 9.940 22.521 32.008 1.00 10.66 220 VAL A O 1
ATOM 523 N N . GLU A 1 63 ? 9.907 24.602 32.938 1.00 7.84 221 GLU A N 1
ATOM 524 C CA . GLU A 1 63 ? 8.788 24.173 33.816 1.00 8.94 221 GLU A CA 1
ATOM 525 C C . GLU A 1 63 ? 7.423 24.062 33.085 1.00 9.12 221 GLU A C 1
ATOM 526 O O . GLU A 1 63 ? 6.705 23.079 33.368 1.00 10.07 221 GLU A O 1
ATOM 532 N N . PRO A 1 64 ? 7.031 25.026 32.259 1.00 8.81 222 PRO A N 1
ATOM 533 C CA . PRO A 1 64 ? 5.606 24.988 31.841 1.00 10.94 222 PRO A CA 1
ATOM 534 C C . PRO A 1 64 ? 5.197 23.808 30.999 1.00 11.52 222 PRO A C 1
ATOM 535 O O . PRO A 1 64 ? 4.037 23.319 31.162 1.00 12.84 222 PRO A O 1
ATOM 539 N N . GLY A 1 65 ? 6.055 23.349 30.105 1.00 9.81 223 GLY A N 1
ATOM 540 C CA . GLY A 1 65 ? 5.600 22.315 29.124 1.00 11.23 223 GLY A CA 1
ATOM 541 C C . GLY A 1 65 ? 5.377 20.979 29.870 1.00 10.70 223 GLY A C 1
ATOM 542 O O . GLY A 1 65 ? 4.318 20.339 29.775 1.00 11.62 223 GLY A O 1
ATOM 543 N N . TRP A 1 66 ? 6.387 20.530 30.621 1.00 11.70 224 TRP A N 1
ATOM 544 C CA . TRP A 1 66 ? 6.228 19.254 31.368 1.00 10.10 224 TRP A CA 1
ATOM 545 C C . TRP A 1 66 ? 5.113 19.316 32.396 1.00 12.52 224 TRP A C 1
ATOM 546 O O . TRP A 1 66 ? 4.361 18.331 32.564 1.00 11.15 224 TRP A O 1
ATOM 557 N N . ALA A 1 67 ? 4.949 20.438 33.080 1.00 11.35 225 ALA A N 1
ATOM 558 C CA . ALA A 1 67 ? 3.847 20.546 34.027 1.00 14.40 225 ALA A CA 1
ATOM 559 C C . ALA A 1 67 ? 2.461 20.321 33.355 1.00 14.76 225 ALA A C 1
ATOM 560 O O . ALA A 1 67 ? 1.539 19.800 34.062 1.00 18.18 225 ALA A O 1
ATOM 562 N N . ASP A 1 68 ? 2.311 20.730 32.097 1.00 14.23 226 ASP A N 1
ATOM 563 C CA . ASP A 1 68 ? 1.015 20.524 31.334 1.00 15.76 226 ASP A CA 1
ATOM 564 C C . ASP A 1 68 ? 1.016 19.260 30.503 1.00 14.9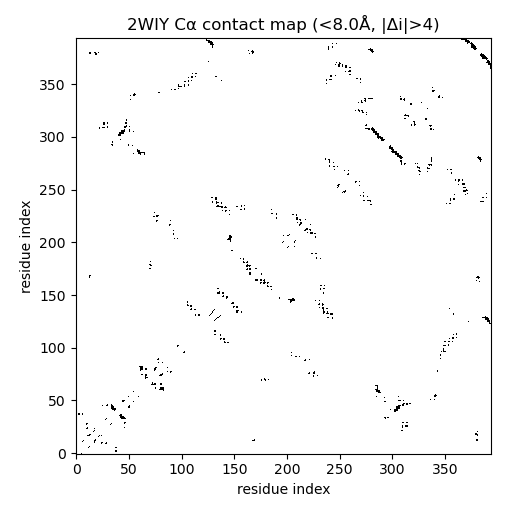3 226 ASP A C 1
ATOM 565 O O . ASP A 1 68 ? 0.161 19.108 29.576 1.00 17.01 226 ASP A O 1
ATOM 570 N N . ALA A 1 69 ? 1.931 18.318 30.778 1.00 13.69 227 ALA A N 1
ATOM 571 C CA . ALA A 1 69 ? 2.082 17.210 29.834 1.00 13.68 227 ALA A CA 1
ATOM 572 C C . ALA A 1 69 ? 1.331 15.926 30.203 1.00 11.95 227 ALA A C 1
ATOM 573 O O . ALA A 1 69 ? 1.633 14.874 29.647 1.00 11.72 227 ALA A O 1
ATOM 575 N N . GLY A 1 70 ? 0.336 16.021 31.084 1.00 12.38 228 GLY A N 1
ATOM 576 C CA . GLY A 1 70 ? -0.551 14.826 31.291 1.00 11.02 228 GLY A CA 1
ATOM 577 C C . GLY A 1 70 ? 0.263 13.692 31.886 1.00 10.86 228 GLY A C 1
ATOM 578 O O . GLY A 1 70 ? 0.956 13.875 32.882 1.00 12.06 228 GLY A O 1
ATOM 579 N N . PRO A 1 71 ? 0.209 12.526 31.260 1.00 10.72 229 PRO A N 1
ATOM 580 C CA . PRO A 1 71 ? 1.016 11.359 31.723 1.00 11.33 229 PRO A CA 1
ATOM 581 C C . PRO A 1 71 ? 2.508 11.747 31.863 1.00 10.90 229 PRO A C 1
ATOM 582 O O . PRO A 1 71 ? 3.220 11.268 32.769 1.00 12.90 229 PRO A O 1
ATOM 586 N N . TRP A 1 72 ? 3.018 12.587 30.997 1.00 10.69 230 TRP A N 1
ATOM 587 C CA . TRP A 1 72 ? 4.458 12.972 31.019 1.00 9.17 230 TRP A CA 1
ATOM 588 C C . TRP A 1 72 ? 4.786 14.006 32.116 1.00 10.92 230 TRP A C 1
ATOM 589 O O . TRP A 1 72 ? 5.985 14.420 32.226 1.00 10.99 230 TRP A O 1
ATOM 600 N N . ALA A 1 73 ? 3.765 14.507 32.864 1.00 10.21 231 ALA A N 1
ATOM 601 C CA . ALA A 1 73 ? 4.104 15.451 33.924 1.00 11.78 231 ALA A CA 1
ATOM 602 C C . ALA A 1 73 ? 4.945 14.793 35.031 1.00 11.73 231 ALA A C 1
ATOM 603 O O . ALA A 1 73 ? 5.473 15.550 35.898 1.00 11.04 231 ALA A O 1
ATOM 605 N N . VAL A 1 74 ? 5.142 13.449 34.984 1.00 10.55 232 VAL A N 1
ATOM 606 C CA . VAL A 1 74 ? 6.181 12.824 35.833 1.00 13.05 232 VAL A CA 1
ATOM 607 C C . VAL A 1 74 ? 7.514 13.568 35.661 1.00 12.53 232 VAL A C 1
ATOM 608 O O . VAL A 1 74 ? 8.320 13.685 36.626 1.00 12.38 232 VAL A O 1
ATOM 612 N N . ALA A 1 75 ? 7.827 14.053 34.438 1.00 10.81 233 ALA A N 1
ATOM 613 C CA . ALA A 1 75 ? 9.145 14.773 34.254 1.00 10.79 233 ALA A CA 1
ATOM 614 C C . ALA A 1 75 ? 9.274 16.029 35.073 1.00 11.77 233 ALA A C 1
ATOM 615 O O . ALA A 1 75 ? 10.415 16.470 35.332 1.00 9.80 233 ALA A O 1
ATOM 617 N N . SER A 1 76 ? 8.148 16.608 35.522 1.00 10.47 234 SER A N 1
ATOM 618 C CA . SER A 1 76 ? 8.261 17.786 36.417 1.00 11.71 234 SER A CA 1
ATOM 619 C C . SER A 1 76 ? 8.951 17.487 37.700 1.00 10.97 234 SER A C 1
ATOM 620 O O . SER A 1 76 ? 9.489 18.433 38.375 1.00 13.03 234 SER A O 1
ATOM 623 N N . ASP A 1 77 ? 8.917 16.229 38.153 1.00 8.59 235 ASP A N 1
ATOM 624 C CA . ASP A 1 77 ? 9.614 15.855 39.396 1.00 9.62 235 ASP A CA 1
ATOM 625 C C . ASP A 1 77 ? 11.011 15.255 39.102 1.00 8.29 235 ASP A C 1
ATOM 626 O O . ASP A 1 77 ? 11.578 14.472 39.880 1.00 9.77 235 ASP A O 1
ATOM 631 N N . THR A 1 78 ? 11.570 15.615 37.960 1.00 7.13 236 THR A N 1
ATOM 632 C CA . THR A 1 78 ? 12.974 15.271 37.620 1.00 7.40 236 THR A CA 1
ATOM 633 C C . THR A 1 78 ? 13.713 16.514 37.142 1.00 6.15 236 THR A C 1
ATOM 634 O O . THR A 1 78 ? 13.123 17.578 36.910 1.00 6.53 236 THR A O 1
ATOM 638 N N . ALA A 1 79 ? 15.003 16.344 36.867 1.00 6.69 237 ALA A N 1
ATOM 639 C CA . ALA A 1 79 ? 15.793 17.441 36.301 1.00 6.89 237 ALA A CA 1
ATOM 640 C C . ALA A 1 79 ? 15.196 17.964 34.978 1.00 6.43 237 ALA A C 1
ATOM 641 O O . ALA A 1 79 ? 15.296 19.150 34.713 1.00 6.52 237 ALA A O 1
ATOM 643 N N . LEU A 1 80 ? 14.634 17.061 34.206 1.00 6.42 238 LEU A N 1
ATOM 644 C CA . LEU A 1 80 ? 14.119 17.424 32.842 1.00 7.51 238 LEU A CA 1
ATOM 645 C C . LEU A 1 80 ? 13.088 18.558 32.892 1.00 8.45 238 LEU A C 1
ATOM 646 O O . LEU A 1 80 ? 13.085 19.461 31.993 1.00 8.33 238 LEU A O 1
ATOM 651 N N . GLY A 1 81 ? 12.300 18.583 33.971 1.00 7.37 239 GLY A N 1
ATOM 652 C CA . GLY A 1 81 ? 11.233 19.605 34.156 1.00 6.23 239 GLY A CA 1
ATOM 653 C C . GLY A 1 81 ? 11.428 20.536 35.316 1.00 6.86 239 GLY A C 1
ATOM 654 O O . GLY A 1 81 ? 10.437 21.215 35.746 1.00 9.45 239 GLY A O 1
ATOM 655 N N . SER A 1 82 ? 12.636 20.699 35.846 1.00 6.49 240 SER A N 1
ATOM 656 C CA . SER A 1 82 ? 12.936 21.554 37.006 1.00 7.17 240 SER A CA 1
ATOM 657 C C . SER A 1 82 ? 13.961 22.621 36.633 1.00 6.91 240 SER A C 1
ATOM 658 O O . SER A 1 82 ? 15.033 22.299 36.103 1.00 7.17 240 SER A O 1
ATOM 661 N N . ASP A 1 83 ? 13.691 23.883 36.960 1.00 6.75 241 ASP A N 1
ATOM 662 C CA . ASP A 1 83 ? 14.675 24.967 36.759 1.00 6.80 241 ASP A CA 1
ATOM 663 C C . ASP A 1 83 ? 15.625 25.030 37.938 1.00 7.10 241 ASP A C 1
ATOM 664 O O . ASP A 1 83 ? 15.360 24.522 39.056 1.00 9.10 241 ASP A O 1
ATOM 669 N N . PRO A 1 84 ? 16.803 25.646 37.731 1.00 7.54 242 PRO A N 1
ATOM 670 C CA . PRO A 1 84 ? 17.660 26.009 38.887 1.00 9.25 242 PRO A CA 1
ATOM 671 C C . PRO A 1 84 ? 16.920 27.013 39.813 1.00 10.22 242 PRO A C 1
ATOM 672 O O . PRO A 1 84 ? 16.009 27.714 39.337 1.00 12.27 242 PRO A O 1
ATOM 676 N N . PRO A 1 85 ? 17.274 27.043 41.102 1.00 10.16 243 PRO A N 1
ATOM 677 C CA . PRO A 1 85 ? 18.450 26.367 41.617 1.00 11.06 243 PRO A CA 1
ATOM 678 C C . PRO A 1 85 ? 18.295 24.905 41.979 1.00 10.18 243 PRO A C 1
ATOM 679 O O . PRO A 1 85 ? 19.342 24.223 42.090 1.00 8.40 243 PRO A O 1
ATOM 683 N N . HIS A 1 86 ? 17.073 24.396 42.215 1.00 8.89 244 HIS A N 1
ATOM 684 C CA . HIS A 1 86 ? 16.927 23.038 42.743 1.00 8.19 244 HIS A CA 1
ATOM 685 C C . HIS A 1 86 ? 17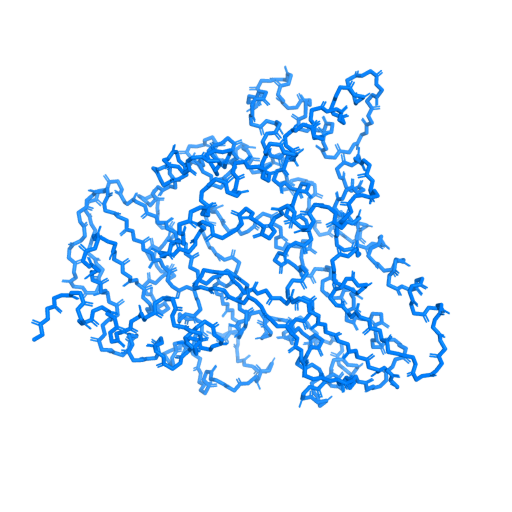.338 22.037 41.625 1.00 8.17 244 HIS A C 1
ATOM 686 O O . HIS A 1 86 ? 17.799 20.949 41.983 1.00 8.31 244 HIS A O 1
ATOM 693 N N . HIS A 1 87 ? 17.284 22.439 40.339 1.00 6.40 245 HIS A N 1
ATOM 694 C CA . HIS A 1 87 ? 17.825 21.593 39.277 1.00 6.39 245 HIS A CA 1
ATOM 695 C C . HIS A 1 87 ? 19.216 21.126 39.582 1.00 5.41 245 HIS A C 1
ATOM 696 O O . HIS A 1 87 ? 19.564 19.960 39.320 1.00 5.51 245 HIS A O 1
ATOM 703 N N . THR A 1 88 ? 20.080 21.971 40.175 1.00 5.37 246 THR A N 1
ATOM 704 C CA . THR A 1 88 ? 21.466 21.596 40.373 1.00 4.81 246 THR A CA 1
ATOM 705 C C . THR A 1 88 ? 21.557 20.373 41.346 1.00 5.67 246 THR A C 1
ATOM 706 O O . THR A 1 88 ? 22.402 19.501 41.177 1.00 6.21 246 THR A O 1
ATOM 710 N N . VAL A 1 89 ? 20.717 20.427 42.400 1.00 6.61 247 VAL A N 1
ATOM 711 C CA . VAL A 1 89 ? 20.718 19.375 43.435 1.00 8.48 247 VAL A CA 1
ATOM 712 C C . VAL A 1 89 ? 20.158 18.060 42.814 1.00 6.15 247 V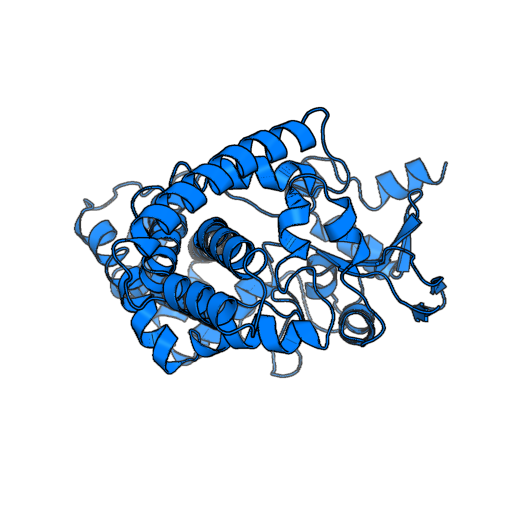AL A C 1
ATOM 713 O O . VAL A 1 89 ? 20.756 16.963 42.998 1.00 8.05 247 VAL A O 1
ATOM 717 N N . LEU A 1 90 ? 19.099 18.165 41.983 1.00 6.61 248 LEU A N 1
ATOM 718 C CA . LEU A 1 90 ? 18.559 16.966 41.368 1.00 6.60 248 LEU A CA 1
ATOM 719 C C . LEU A 1 90 ? 19.596 16.360 40.454 1.00 6.25 248 LEU A C 1
ATOM 720 O O . LEU A 1 90 ? 19.781 15.121 40.479 1.00 6.23 248 LEU A O 1
ATOM 725 N N . ARG A 1 91 ? 20.328 17.177 39.672 1.00 5.77 249 ARG A N 1
ATOM 726 C CA . ARG A 1 91 ? 21.388 16.587 38.842 1.00 5.34 249 ARG A CA 1
ATOM 727 C C . ARG A 1 91 ? 22.574 16.061 39.595 1.00 6.84 249 ARG A C 1
ATOM 728 O O . ARG A 1 91 ? 23.179 15.034 39.144 1.00 7.01 249 ARG A O 1
ATOM 736 N N . ARG A 1 92 ? 22.950 16.644 40.729 1.00 6.99 250 ARG A N 1
ATOM 737 C CA . ARG A 1 92 ? 24.106 16.083 41.459 1.00 7.22 250 ARG A CA 1
ATOM 738 C C . ARG A 1 92 ? 23.743 14.636 41.870 1.00 7.82 250 ARG A C 1
ATOM 739 O O . ARG A 1 92 ? 24.625 13.724 41.858 1.00 8.10 250 ARG A O 1
ATOM 747 N N . GLN A 1 93 ? 22.460 14.390 42.153 1.00 5.96 251 GLN A N 1
ATOM 748 C CA . GLN A 1 93 ? 22.109 13.019 42.619 1.00 6.46 251 GLN A CA 1
ATOM 749 C C . GLN A 1 93 ? 22.383 11.906 41.654 1.00 6.25 251 GLN A C 1
ATOM 750 O O . GLN A 1 93 ? 22.627 10.781 42.070 1.00 7.30 251 GLN A O 1
ATOM 756 N N . THR A 1 94 ? 22.341 12.199 40.374 1.00 5.88 252 THR A N 1
ATOM 757 C CA . THR A 1 94 ? 22.665 11.234 39.333 1.00 6.84 252 THR A CA 1
ATOM 758 C C . THR A 1 94 ? 24.053 11.445 38.758 1.00 7.37 252 THR A C 1
ATOM 759 O O . THR A 1 94 ? 24.761 10.470 38.460 1.00 6.04 252 THR A O 1
ATOM 763 N N . ASN A 1 95 ? 24.457 12.708 38.562 1.00 6.65 253 ASN A N 1
ATOM 764 C CA . ASN A 1 95 ? 25.822 12.963 37.986 1.00 6.60 253 ASN A CA 1
ATOM 765 C C . ASN A 1 95 ? 26.928 12.240 38.779 1.00 6.88 253 ASN A C 1
ATOM 766 O O . ASN A 1 95 ? 27.908 11.734 38.168 1.00 7.31 253 ASN A O 1
ATOM 771 N N . LYS A 1 96 ? 26.784 12.228 40.092 1.00 7.21 254 LYS A N 1
ATOM 772 C CA . LYS A 1 96 ? 27.822 11.604 40.925 1.00 6.94 254 LYS A CA 1
ATOM 773 C C . LYS A 1 96 ? 27.944 10.072 40.696 1.00 6.88 254 LYS A C 1
ATOM 774 O O . LYS A 1 96 ? 28.985 9.475 41.067 1.00 8.78 254 LYS A O 1
ATOM 780 N N . TRP A 1 97 ? 26.947 9.470 40.058 1.00 5.54 255 TRP A N 1
ATOM 781 C CA . TRP A 1 97 ? 27.039 8.011 39.764 1.00 5.67 255 TRP A CA 1
ATOM 782 C C . TRP A 1 97 ? 27.571 7.761 38.372 1.00 5.18 255 TRP A C 1
ATOM 783 O O . TRP A 1 97 ? 27.868 6.595 38.060 1.00 6.72 255 TRP A O 1
ATOM 794 N N . PHE A 1 98 ? 27.827 8.782 37.559 1.00 4.94 256 PHE A N 1
ATOM 795 C CA . PHE A 1 98 ? 28.200 8.612 36.144 1.00 4.72 256 PHE A CA 1
ATOM 796 C C . PHE A 1 98 ? 29.406 9.436 35.791 1.00 6.78 256 PHE A C 1
ATOM 797 O O . PHE A 1 98 ? 29.524 9.981 34.670 1.00 9.91 256 PHE A O 1
ATOM 805 N N . THR A 1 99 ? 30.400 9.432 36.655 1.00 5.78 257 THR A N 1
ATOM 806 C CA . THR A 1 99 ? 31.684 9.973 36.325 1.00 6.71 257 THR A CA 1
ATOM 807 C C . THR A 1 99 ? 32.467 8.968 35.419 1.00 6.55 257 THR A C 1
ATOM 808 O O . THR A 1 99 ? 32.034 7.803 35.327 1.00 7.38 257 THR A O 1
ATOM 812 N N . PRO A 1 100 ? 33.503 9.361 34.708 1.00 6.11 258 PRO A N 1
ATOM 813 C CA . PRO A 1 100 ? 34.118 8.433 33.756 1.00 6.28 258 PRO A CA 1
ATOM 814 C C . PRO A 1 100 ? 34.619 7.155 34.425 1.00 6.20 258 PRO A C 1
ATOM 815 O O . PRO A 1 100 ? 34.378 6.089 33.795 1.00 6.94 258 PRO A O 1
ATOM 819 N N . LYS A 1 101 ? 35.223 7.181 35.582 1.00 6.06 259 LYS A N 1
ATOM 820 C CA . LYS A 1 101 ? 35.750 5.923 36.163 1.00 7.15 259 LYS A CA 1
ATOM 821 C C . LYS A 1 101 ? 34.632 5.044 36.647 1.00 7.41 259 LYS A C 1
ATOM 822 O O . LYS A 1 101 ? 34.715 3.768 36.544 1.00 8.93 259 LYS A O 1
ATOM 828 N N . LEU A 1 102 ? 33.503 5.621 37.113 1.00 6.61 260 LEU A N 1
ATOM 829 C CA . LEU A 1 102 ? 32.364 4.766 37.471 1.00 5.51 260 LEU A CA 1
ATOM 830 C C . LEU A 1 102 ? 31.736 4.174 36.216 1.00 5.61 260 LEU A C 1
ATOM 831 O O . LEU A 1 102 ? 31.388 2.960 36.235 1.00 6.24 260 LEU A O 1
ATOM 836 N N . VAL A 1 103 ? 31.565 4.928 35.154 1.00 5.48 261 VAL A N 1
ATOM 837 C CA . VAL A 1 103 ? 30.991 4.432 33.882 1.00 5.95 261 VAL A CA 1
ATOM 838 C C . VAL A 1 103 ? 31.859 3.341 33.309 1.00 5.58 261 VAL A C 1
ATOM 839 O O . VAL A 1 103 ? 31.306 2.358 32.737 1.00 5.99 261 VAL A O 1
ATOM 843 N N . ASP A 1 104 ? 33.204 3.412 33.486 1.00 5.74 262 ASP A N 1
ATOM 844 C CA . ASP A 1 104 ? 34.081 2.316 32.967 1.00 6.34 262 ASP A CA 1
ATOM 845 C C . ASP A 1 104 ? 33.633 1.003 33.619 1.00 6.02 262 ASP A C 1
ATOM 846 O O . ASP A 1 104 ? 33.710 -0.050 32.892 1.00 10.10 262 ASP A O 1
ATOM 851 N N . GLY A 1 105 ? 33.206 1.012 34.868 1.00 5.34 263 GLY A N 1
ATOM 852 C CA . GLY A 1 105 ? 32.664 -0.198 35.516 1.00 5.99 263 GLY A CA 1
ATOM 853 C C . GLY A 1 105 ? 31.270 -0.572 35.065 1.00 6.68 263 GLY A C 1
ATOM 854 O O . GLY A 1 105 ? 31.004 -1.735 34.800 1.00 7.35 263 GLY A O 1
ATOM 855 N N . TRP A 1 106 ? 30.377 0.406 34.968 1.00 6.31 264 TRP A N 1
ATOM 856 C CA . TRP A 1 106 ? 29.010 0.037 34.605 1.00 5.33 264 TRP A CA 1
ATOM 857 C C . TRP A 1 106 ? 28.941 -0.604 33.228 1.00 5.13 264 TRP A C 1
ATOM 858 O O . TRP A 1 106 ? 28.107 -1.534 33.059 1.00 5.26 264 TRP A O 1
ATOM 869 N N . VAL A 1 107 ? 29.737 -0.161 32.265 1.00 5.96 265 VAL A N 1
ATOM 870 C CA . VAL A 1 107 ? 29.622 -0.696 30.884 1.00 4.98 265 VAL A CA 1
ATOM 871 C C . VAL A 1 107 ? 30.309 -2.066 30.763 1.00 5.74 265 VAL A C 1
ATOM 872 O O . VAL A 1 107 ? 30.194 -2.710 29.706 1.00 5.45 265 VAL A O 1
ATOM 876 N N . ARG A 1 108 ? 30.874 -2.599 31.835 1.00 5.72 266 ARG A N 1
ATOM 877 C CA . ARG A 1 108 ? 31.250 -4.042 31.800 1.00 4.85 266 ARG A CA 1
ATOM 878 C C . ARG A 1 108 ? 30.026 -4.874 31.618 1.00 5.71 266 ARG A C 1
ATOM 879 O O . ARG A 1 108 ? 30.129 -5.932 30.952 1.00 5.99 266 ARG A O 1
ATOM 887 N N . THR A 1 109 ? 28.885 -4.485 32.136 1.00 4.99 267 THR A N 1
ATOM 888 C CA . THR A 1 109 ? 27.644 -5.257 31.942 1.00 5.55 267 THR A CA 1
ATOM 889 C C . THR A 1 109 ? 27.347 -5.267 30.418 1.00 5.59 267 THR A C 1
ATOM 890 O O . THR A 1 109 ? 26.961 -6.334 29.834 1.00 5.48 267 THR A O 1
ATOM 894 N N . THR A 1 110 ? 27.422 -4.102 29.733 1.00 5.14 268 THR A N 1
ATOM 895 C CA . THR A 1 110 ? 27.127 -4.048 28.315 1.00 4.57 268 THR A CA 1
ATOM 896 C C . THR A 1 110 ? 28.085 -4.998 27.568 1.00 4.25 268 THR A C 1
ATOM 897 O O . THR A 1 110 ? 27.629 -5.738 26.660 1.00 4.99 268 THR A O 1
ATOM 901 N N . ARG A 1 111 ? 29.369 -4.979 27.910 1.00 4.38 269 ARG A N 1
ATOM 902 C CA . ARG A 1 111 ? 30.340 -5.849 27.215 1.00 4.85 269 ARG A CA 1
ATOM 903 C C . ARG A 1 111 ? 30.049 -7.315 27.449 1.00 5.49 269 ARG A C 1
ATOM 904 O O . ARG A 1 111 ? 30.113 -8.123 26.498 1.00 6.00 269 ARG A O 1
ATOM 912 N N . GLU A 1 112 ? 29.720 -7.689 28.695 1.00 4.91 270 GLU A N 1
ATOM 913 C CA . GLU A 1 112 ? 29.418 -9.087 28.996 1.00 6.05 270 GLU A CA 1
ATOM 914 C C . GLU A 1 112 ? 28.211 -9.571 28.225 1.00 6.38 270 GLU A C 1
ATOM 915 O O . GLU A 1 112 ? 28.221 -10.706 27.677 1.00 6.25 270 GLU A O 1
ATOM 921 N N . LEU A 1 113 ? 27.147 -8.746 28.140 1.00 5.21 271 LEU A N 1
ATOM 922 C CA A LEU A 1 113 ? 25.923 -9.215 27.439 0.50 5.38 271 LEU A CA 1
ATOM 923 C CA B LEU A 1 113 ? 25.932 -9.226 27.450 0.50 4.38 271 LEU A CA 1
ATOM 924 C C . LEU A 1 113 ? 26.151 -9.284 25.950 1.00 5.98 271 LEU A C 1
ATOM 925 O O . LEU A 1 113 ? 25.675 -10.249 25.292 1.00 6.84 271 LEU A O 1
ATOM 934 N N . VAL A 1 114 ? 26.913 -8.355 25.343 1.00 5.33 272 VAL A N 1
ATOM 935 C CA . VAL A 1 114 ? 27.164 -8.435 23.872 1.00 6.73 272 VAL A CA 1
ATOM 936 C C . VAL A 1 114 ? 28.041 -9.664 23.624 1.00 7.02 272 VAL A C 1
ATOM 937 O O . VAL A 1 114 ? 27.813 -10.423 22.637 1.00 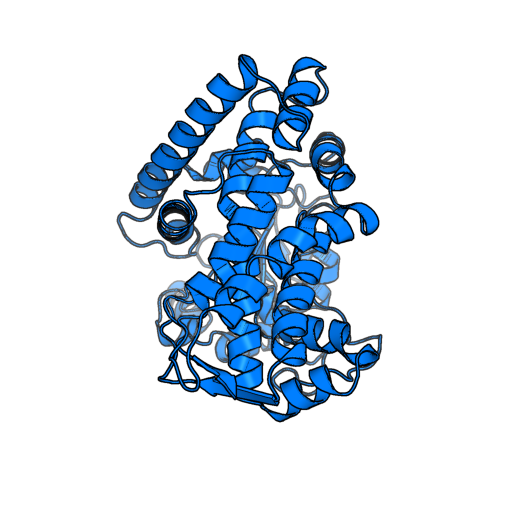6.21 272 VAL A O 1
ATOM 941 N N . GLY A 1 115 ? 29.041 -9.917 24.473 1.00 5.56 273 GLY A N 1
ATOM 942 C CA . GLY A 1 115 ? 29.894 -11.103 24.268 1.00 6.56 273 GLY A CA 1
ATOM 943 C C . GLY A 1 115 ? 29.055 -12.341 24.402 1.00 6.82 273 GLY A C 1
ATOM 944 O O . GLY A 1 115 ? 29.316 -13.291 23.576 1.00 8.08 273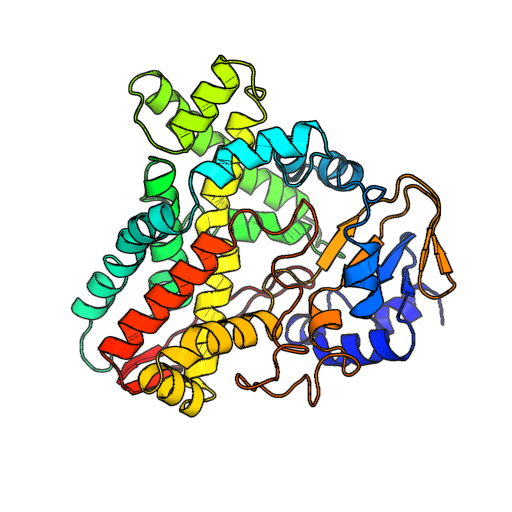 GLY A O 1
ATOM 945 N N . ASP A 1 116 ? 28.121 -12.426 25.320 1.00 5.89 274 ASP A N 1
ATOM 946 C CA . ASP A 1 116 ? 27.269 -13.638 25.429 1.00 6.45 274 ASP A CA 1
ATOM 947 C C . ASP A 1 116 ? 26.494 -13.827 24.166 1.00 7.59 274 ASP A C 1
ATOM 948 O O . ASP A 1 116 ? 26.371 -14.971 23.659 1.00 8.86 274 ASP A O 1
ATOM 953 N N . LEU A 1 117 ? 25.909 -12.769 23.615 1.00 6.97 275 LEU A N 1
ATOM 954 C CA . LEU A 1 117 ? 25.050 -12.935 22.421 1.00 5.96 275 LEU A CA 1
ATOM 955 C C . LEU A 1 117 ? 25.943 -13.424 21.301 1.00 7.00 275 LEU A C 1
ATOM 956 O O . LEU A 1 117 ? 25.612 -14.412 20.558 1.00 7.09 275 LEU A O 1
ATOM 961 N N . LEU A 1 118 ? 27.107 -12.815 21.082 1.00 6.62 276 LEU A N 1
ATOM 962 C CA . LEU A 1 118 ? 27.987 -13.233 19.959 1.00 8.59 276 LEU A CA 1
ATOM 963 C C . LEU A 1 118 ? 28.585 -14.622 20.154 1.00 8.69 276 LEU A C 1
ATOM 964 O O . LEU A 1 118 ? 28.790 -15.352 19.144 1.00 10.55 276 LEU A O 1
ATOM 969 N N . ASP A 1 119 ? 28.842 -15.042 21.383 1.00 7.68 277 ASP A N 1
ATOM 970 C CA . ASP A 1 119 ? 29.390 -16.408 21.598 1.00 8.48 277 ASP A CA 1
ATOM 971 C C . ASP A 1 119 ? 28.316 -17.405 21.202 1.00 8.33 277 ASP A C 1
ATOM 972 O O . ASP A 1 119 ? 28.687 -18.516 20.779 1.00 9.35 277 ASP A O 1
ATOM 977 N N . GLY A 1 120 ? 27.025 -17.062 21.287 1.00 7.46 278 GLY A N 1
ATOM 978 C CA . GLY A 1 120 ? 25.953 -18.044 21.114 1.00 7.74 278 GLY A CA 1
ATOM 979 C C . GLY A 1 120 ? 25.594 -18.266 19.672 1.00 8.75 278 GLY A C 1
ATOM 980 O O . GLY A 1 120 ? 24.762 -19.196 19.458 1.00 11.63 278 GLY A O 1
ATOM 981 N N . VAL A 1 121 ? 26.074 -17.473 18.715 1.00 9.50 279 VAL A N 1
ATOM 982 C CA . VAL A 1 121 ? 25.543 -17.614 17.334 1.00 11.95 279 VAL A CA 1
ATOM 983 C C . VAL A 1 121 ? 26.346 -18.623 16.533 1.00 11.40 279 VAL A C 1
ATOM 984 O O . VAL A 1 121 ? 27.547 -18.873 16.747 1.00 12.17 279 VAL A O 1
ATOM 988 N N . GLU A 1 122 ? 25.668 -19.125 15.467 1.00 8.83 280 GLU A N 1
ATOM 989 C CA . GLU A 1 122 ? 26.325 -19.911 14.429 1.00 8.76 280 GLU A CA 1
ATOM 990 C C . GLU A 1 122 ? 26.813 -18.964 13.334 1.00 12.23 280 GLU A C 1
ATOM 991 O O . GLU A 1 122 ? 26.263 -17.839 13.187 1.00 11.13 280 GLU A O 1
ATOM 997 N N . ALA A 1 123 ? 27.791 -19.342 12.566 1.00 12.05 281 ALA A N 1
ATOM 998 C CA . ALA A 1 123 ? 28.224 -18.520 11.405 1.00 11.71 281 ALA A CA 1
ATOM 999 C C . ALA A 1 123 ? 27.056 -18.317 10.419 1.00 12.38 281 ALA A C 1
ATOM 1000 O O . ALA A 1 123 ? 26.265 -19.198 10.112 1.00 13.09 281 ALA A O 1
ATOM 1002 N N . GLY A 1 124 ? 26.889 -17.029 10.004 1.00 13.55 282 GLY A N 1
ATOM 1003 C CA . GLY A 1 124 ? 25.870 -16.641 9.061 1.00 13.70 282 GLY A CA 1
ATOM 1004 C C . GLY A 1 124 ? 24.487 -16.415 9.674 1.00 12.95 282 GLY A C 1
ATOM 1005 O O . GLY A 1 124 ? 23.525 -16.050 8.998 1.00 14.38 282 GLY A O 1
ATOM 1006 N N . GLN A 1 125 ? 24.328 -16.611 10.990 1.00 11.63 283 GLN A N 1
ATOM 1007 C CA . GLN A 1 125 ? 23.032 -16.471 11.629 1.00 9.45 283 GLN A CA 1
ATOM 1008 C C . GLN A 1 125 ? 22.547 -14.981 11.614 1.00 9.09 283 GLN A C 1
ATOM 1009 O O . GLN A 1 125 ? 23.355 -14.065 11.840 1.00 9.76 283 GLN A O 1
ATOM 1015 N N . VAL A 1 126 ? 21.249 -14.789 11.372 1.00 8.13 284 VAL A N 1
ATOM 1016 C CA . VAL A 1 126 ? 20.688 -13.425 11.333 1.00 9.03 284 VAL A CA 1
ATOM 1017 C C . VAL A 1 126 ? 20.454 -13.005 12.787 1.00 8.93 284 VAL A C 1
ATOM 1018 O O . VAL A 1 126 ? 19.775 -13.696 13.547 1.00 10.12 284 VAL A O 1
ATOM 1022 N N . ILE A 1 127 ? 21.047 -11.863 13.165 1.00 7.57 285 ILE A N 1
ATOM 1023 C CA . ILE A 1 127 ? 20.909 -11.299 14.527 1.00 6.63 285 ILE A CA 1
ATOM 1024 C C . ILE A 1 127 ? 19.907 -10.155 14.436 1.00 6.09 285 ILE A C 1
ATOM 1025 O O . ILE A 1 127 ? 20.019 -9.298 13.506 1.00 6.65 285 ILE A O 1
ATOM 1030 N N . GLU A 1 128 ? 18.914 -10.123 15.326 1.00 7.28 286 GLU A N 1
ATOM 1031 C CA . GLU A 1 128 ? 17.976 -8.981 15.352 1.00 6.58 286 GLU A CA 1
ATOM 1032 C C . GLU A 1 128 ? 18.662 -7.925 16.246 1.00 6.53 286 GLU A C 1
ATOM 1033 O O . GLU A 1 128 ? 18.538 -7.997 17.523 1.00 7.21 286 GLU A O 1
ATOM 1039 N N . ALA A 1 129 ? 19.392 -7.012 15.642 1.00 6.22 287 ALA A N 1
ATOM 1040 C CA . ALA A 1 129 ? 20.251 -6.099 16.417 1.00 6.33 287 ALA A CA 1
ATOM 1041 C C . ALA A 1 129 ? 19.494 -5.117 17.259 1.00 6.94 287 ALA A C 1
ATOM 1042 O O . ALA A 1 129 ? 20.087 -4.717 18.273 1.00 6.50 287 ALA A O 1
ATOM 1044 N N . ARG A 1 130 ? 18.280 -4.697 16.887 1.00 6.96 288 ARG A N 1
ATOM 1045 C CA . ARG A 1 130 ? 17.578 -3.709 17.735 1.00 7.17 288 ARG A CA 1
ATOM 1046 C C . ARG A 1 130 ? 17.402 -4.324 19.097 1.00 7.48 288 ARG A C 1
ATOM 1047 O O . ARG A 1 130 ? 17.770 -3.648 20.118 1.00 8.32 288 ARG A O 1
ATOM 1055 N N . ARG A 1 131 ? 16.833 -5.489 19.250 1.00 6.93 289 ARG A N 1
ATOM 1056 C CA . ARG A 1 131 ? 16.626 -6.044 20.622 1.00 6.43 289 ARG A CA 1
ATOM 1057 C C . ARG A 1 131 ? 17.931 -6.483 21.188 1.00 6.68 289 ARG A C 1
ATOM 1058 O O . ARG A 1 131 ? 18.246 -6.176 22.383 1.00 7.41 289 ARG A O 1
ATOM 1066 N N . ASP A 1 132 ? 18.735 -7.227 20.440 1.00 6.32 290 ASP A N 1
ATOM 1067 C CA . ASP A 1 132 ? 19.797 -8.023 21.077 1.00 6.32 290 ASP A CA 1
ATOM 1068 C C . ASP A 1 132 ? 21.125 -7.349 21.220 1.00 6.13 290 ASP A C 1
ATOM 1069 O O . ASP A 1 132 ? 21.971 -7.771 22.055 1.00 7.47 290 ASP A O 1
ATOM 1074 N N . LEU A 1 133 ? 21.436 -6.367 20.366 1.00 5.68 291 LEU A N 1
ATOM 1075 C CA . LEU A 1 133 ? 22.649 -5.617 20.520 1.00 6.02 291 LEU A CA 1
ATOM 1076 C C . LEU A 1 133 ? 22.387 -4.245 21.124 1.00 6.65 291 LEU A C 1
ATOM 1077 O O . LEU A 1 133 ? 23.384 -3.662 21.603 1.00 9.32 291 LEU A O 1
ATOM 1082 N N . ALA A 1 134 ? 21.198 -3.680 21.004 1.00 7.07 292 ALA A N 1
ATOM 1083 C CA . ALA A 1 134 ? 20.976 -2.248 21.417 1.00 7.04 292 ALA A CA 1
ATOM 1084 C C . ALA A 1 134 ? 20.092 -2.188 22.681 1.00 8.17 292 ALA A C 1
ATOM 1085 O O . ALA A 1 134 ? 20.588 -1.795 23.791 1.00 9.99 292 ALA A O 1
ATOM 1087 N N . VAL A 1 135 ? 18.868 -2.707 22.622 1.00 6.07 293 VAL A N 1
ATOM 1088 C CA . VAL A 1 135 ? 17.915 -2.486 23.754 1.00 6.03 293 VAL A CA 1
ATOM 1089 C C . VAL A 1 135 ? 18.236 -3.352 24.976 1.00 6.22 293 VAL A C 1
ATOM 1090 O O . VAL A 1 135 ? 18.360 -2.799 26.091 1.00 7.19 293 VAL A O 1
ATOM 1094 N N . VAL A 1 136 ? 18.428 -4.677 24.831 1.00 5.31 294 VAL A N 1
ATOM 1095 C CA . VAL A 1 136 ? 18.657 -5.476 26.047 1.00 5.42 294 VAL A CA 1
ATOM 1096 C C . VAL A 1 136 ? 19.973 -5.097 26.726 1.00 6.03 294 VAL A C 1
ATOM 1097 O O . VAL A 1 136 ? 19.968 -4.898 27.970 1.00 6.68 294 VAL A O 1
ATOM 1101 N N . PRO A 1 137 ? 21.100 -4.979 26.049 1.00 5.08 295 PRO A N 1
ATOM 1102 C CA . PRO A 1 137 ? 22.320 -4.638 26.790 1.00 4.89 295 PRO A CA 1
ATOM 1103 C C . PRO A 1 137 ? 22.265 -3.335 27.514 1.00 5.65 295 PRO A C 1
ATOM 1104 O O . PRO A 1 137 ? 22.740 -3.265 28.656 1.00 5.63 295 PRO A O 1
ATOM 1108 N N . THR A 1 138 ? 21.648 -2.298 26.926 1.00 4.48 296 THR A N 1
ATOM 1109 C CA . THR A 1 138 ? 21.533 -0.974 27.594 1.00 5.03 296 THR A CA 1
ATOM 1110 C C . THR A 1 138 ? 20.521 -0.960 28.706 1.00 4.77 296 THR A C 1
ATOM 1111 O O . THR A 1 138 ? 20.790 -0.359 29.760 1.00 5.51 296 THR A O 1
ATOM 1115 N N . HIS A 1 139 ? 19.393 -1.655 28.513 1.00 5.03 297 HIS A N 1
ATOM 1116 C CA . HIS A 1 139 ? 18.437 -1.730 29.620 1.00 3.91 297 HIS A CA 1
ATOM 1117 C C . HIS A 1 139 ? 19.055 -2.356 30.852 1.00 4.70 297 HIS A C 1
ATOM 1118 O O . HIS A 1 139 ? 18.899 -1.858 31.995 1.00 5.01 297 HIS A O 1
ATOM 1125 N N . VAL A 1 140 ? 19.711 -3.496 30.678 1.00 4.16 298 VAL A N 1
ATOM 1126 C CA . VAL A 1 140 ? 20.227 -4.242 31.840 1.00 4.64 298 VAL A CA 1
ATOM 1127 C C . VAL A 1 140 ? 21.391 -3.474 32.437 1.00 5.78 298 VAL A C 1
ATOM 1128 O O . VAL A 1 140 ? 21.582 -3.460 33.677 1.00 5.66 298 VAL A O 1
ATOM 1132 N N . THR A 1 141 ? 22.242 -2.786 31.628 1.00 4.75 299 THR A N 1
ATOM 1133 C CA . THR A 1 141 ? 23.322 -1.967 32.190 1.00 4.04 299 THR A CA 1
ATOM 1134 C C . THR A 1 141 ? 22.733 -0.964 33.185 1.00 5.01 299 THR A C 1
ATOM 1135 O O . THR A 1 141 ? 23.301 -0.790 34.292 1.00 5.00 299 THR A O 1
ATOM 1139 N N . MET A 1 142 ? 21.700 -0.216 32.762 1.00 4.11 300 MET A N 1
ATOM 1140 C CA . MET A 1 142 ? 21.183 0.795 33.678 1.00 4.30 300 MET A CA 1
ATOM 1141 C C . MET A 1 142 ? 20.465 0.163 34.830 1.00 4.43 300 MET A C 1
ATOM 1142 O O . MET A 1 142 ? 20.534 0.703 35.969 1.00 5.54 300 MET A O 1
ATOM 1147 N N . ALA A 1 143 ? 19.713 -0.934 34.649 1.00 5.31 301 ALA A N 1
ATOM 1148 C CA . ALA A 1 143 ? 18.988 -1.540 35.785 1.00 4.60 301 ALA A CA 1
ATOM 1149 C C . ALA A 1 143 ? 19.985 -1.971 36.832 1.00 4.88 301 ALA A C 1
ATOM 1150 O O . ALA A 1 143 ? 19.714 -1.854 38.030 1.00 6.16 301 ALA A O 1
ATOM 1152 N N . ARG A 1 144 ? 21.153 -2.448 36.439 1.00 5.52 302 ARG A N 1
ATOM 1153 C CA . ARG A 1 144 ? 22.212 -2.926 37.401 1.00 5.08 302 ARG A CA 1
ATOM 1154 C C . ARG A 1 144 ? 22.843 -1.726 38.100 1.00 6.35 302 ARG A C 1
ATOM 1155 O O . ARG A 1 144 ? 23.164 -1.833 39.323 1.00 7.46 302 ARG A O 1
ATOM 1163 N N . VAL A 1 145 ? 23.023 -0.545 37.456 1.00 6.04 303 VAL A N 1
ATOM 1164 C CA . VAL A 1 145 ? 23.470 0.663 38.177 1.00 5.66 303 VAL A CA 1
ATOM 1165 C C . VAL A 1 145 ? 22.444 1.031 39.218 1.00 5.40 303 VAL A C 1
ATOM 1166 O O . VAL A 1 145 ? 22.820 1.314 40.395 1.00 5.74 303 VAL A O 1
ATOM 1170 N N . LEU A 1 146 ? 21.168 1.038 38.825 1.00 4.74 304 LEU A N 1
ATOM 1171 C CA . LEU A 1 146 ? 20.083 1.390 39.794 1.00 5.76 304 LEU A CA 1
ATOM 1172 C C . LEU A 1 146 ? 19.960 0.374 40.928 1.00 5.62 304 LEU A C 1
ATOM 1173 O O . LEU A 1 146 ? 19.554 0.729 42.034 1.00 7.45 304 LEU A O 1
ATOM 1178 N N . GLN A 1 147 ? 20.298 -0.881 40.626 1.00 5.60 305 GLN A N 1
ATOM 1179 C CA . GLN A 1 147 ? 20.064 -2.107 41.487 1.00 6.40 305 GLN A CA 1
ATOM 1180 C C . GLN A 1 147 ? 18.593 -2.391 41.587 1.00 6.46 305 GLN A C 1
ATOM 1181 O O . GLN A 1 147 ? 18.008 -2.481 42.647 1.00 9.65 305 GLN A O 1
ATOM 1187 N N . LEU A 1 148 ? 17.985 -2.498 40.408 1.00 6.82 306 LEU A N 1
ATOM 1188 C CA . LEU A 1 148 ? 16.597 -2.938 40.186 1.00 6.92 306 LEU A CA 1
ATOM 1189 C C . LEU A 1 148 ? 16.543 -4.236 39.372 1.00 7.19 306 LEU A C 1
ATOM 1190 O O . LEU A 1 148 ? 17.497 -4.577 38.678 1.00 8.21 306 LEU A O 1
ATOM 1195 N N . PRO A 1 149 ? 15.424 -4.964 39.445 1.00 8.48 307 PRO A N 1
ATOM 1196 C CA . PRO A 1 149 ? 15.277 -6.160 38.628 1.00 8.24 307 PRO A CA 1
ATOM 1197 C C . PRO A 1 149 ? 15.587 -5.863 37.161 1.00 7.78 307 PRO A C 1
ATOM 1198 O O . PRO A 1 149 ? 15.175 -4.789 36.644 1.00 8.97 307 PRO A O 1
ATOM 1202 N N . GLU A 1 150 ? 16.243 -6.802 36.495 1.00 6.88 308 GLU A N 1
ATOM 1203 C CA A GLU A 1 150 ? 16.795 -6.502 35.190 0.50 7.66 308 GLU A CA 1
ATOM 1204 C CA B GLU A 1 150 ? 16.840 -6.561 35.202 0.50 7.38 308 GLU A CA 1
ATOM 1205 C C . GLU A 1 150 ? 16.068 -7.255 34.081 1.00 9.94 308 GLU A C 1
ATOM 1206 O O . GLU A 1 150 ? 16.502 -7.099 32.900 1.00 10.01 308 GLU A O 1
ATOM 1217 N N . ASP A 1 151 ? 15.005 -8.003 34.382 1.00 8.59 309 ASP A N 1
ATOM 1218 C CA . ASP A 1 151 ? 14.475 -8.947 33.392 1.00 8.78 309 ASP A CA 1
ATOM 1219 C C . ASP A 1 151 ? 13.347 -8.400 32.565 1.00 10.07 309 ASP A C 1
ATOM 1220 O O . ASP A 1 151 ? 12.789 -9.148 31.759 1.00 11.46 309 ASP A O 1
ATOM 1225 N N . ASP A 1 152 ? 12.965 -7.124 32.703 1.00 7.59 310 ASP A N 1
ATOM 1226 C CA . ASP A 1 152 ? 11.760 -6.614 31.985 1.00 8.87 310 ASP A CA 1
ATOM 1227 C C . ASP A 1 152 ? 12.016 -5.744 30.743 1.00 7.35 310 ASP A C 1
ATOM 1228 O O . ASP A 1 152 ? 11.135 -4.920 30.430 1.00 7.82 310 ASP A O 1
ATOM 1233 N N . ALA A 1 153 ? 13.165 -5.917 30.043 1.00 6.22 311 ALA A N 1
ATOM 1234 C CA . ALA A 1 153 ? 13.456 -4.992 28.937 1.00 5.76 311 ALA A CA 1
ATOM 1235 C C . ALA A 1 153 ? 12.342 -4.980 27.912 1.00 7.41 311 ALA A C 1
ATOM 1236 O O . ALA A 1 153 ? 12.057 -3.875 27.389 1.00 7.51 311 ALA A O 1
ATOM 1238 N N . ASP A 1 154 ? 11.730 -6.128 27.588 1.00 7.28 312 ASP A N 1
ATOM 1239 C CA . ASP A 1 154 ? 10.833 -6.085 26.437 1.00 8.49 312 ASP A CA 1
ATOM 1240 C C . ASP A 1 154 ? 9.583 -5.297 26.762 1.00 8.25 312 ASP A C 1
ATOM 1241 O O . ASP A 1 154 ? 9.114 -4.504 25.952 1.00 8.25 312 ASP A O 1
ATOM 1246 N N . ALA A 1 155 ? 9.004 -5.480 27.973 1.00 7.26 313 ALA A N 1
ATOM 1247 C CA . ALA A 1 155 ? 7.788 -4.713 28.322 1.00 7.24 313 ALA A CA 1
ATOM 1248 C C . ALA A 1 155 ? 8.102 -3.269 28.575 1.00 5.66 313 ALA A C 1
ATOM 1249 O O . ALA A 1 155 ? 7.302 -2.418 28.220 1.00 7.08 313 ALA A O 1
ATOM 1251 N N . VAL A 1 156 ? 9.283 -2.961 29.157 1.00 6.68 314 VAL A N 1
ATOM 1252 C CA . VAL A 1 156 ? 9.663 -1.526 29.311 1.00 6.58 314 VAL A CA 1
ATOM 1253 C C . VAL A 1 156 ? 9.837 -0.861 27.954 1.00 5.96 314 VAL A C 1
ATOM 1254 O O . VAL A 1 156 ? 9.377 0.305 27.787 1.00 6.76 314 VAL A O 1
ATOM 1258 N N . MET A 1 157 ? 10.445 -1.588 26.974 1.00 5.70 315 MET A N 1
ATOM 1259 C CA A MET A 1 157 ? 10.599 -0.979 25.674 0.50 7.10 315 MET A CA 1
ATOM 1260 C CA B MET A 1 157 ? 10.615 -1.049 25.640 0.50 7.09 315 MET A CA 1
ATOM 1261 C C . MET A 1 157 ? 9.205 -0.770 25.027 1.00 7.15 315 MET A C 1
ATOM 1262 O O . MET A 1 157 ? 8.968 0.285 24.433 1.00 7.25 315 MET A O 1
ATOM 1271 N N . GLU A 1 158 ? 8.295 -1.742 25.164 1.00 6.82 316 GLU A N 1
ATOM 1272 C CA . GLU A 1 158 ? 6.969 -1.498 24.585 1.00 6.31 316 GLU A CA 1
ATOM 1273 C C . GLU A 1 158 ? 6.223 -0.362 25.242 1.00 6.98 316 GLU A C 1
ATOM 1274 O O . GLU A 1 158 ? 5.600 0.508 24.581 1.00 7.36 316 GLU A O 1
ATOM 1280 N N . ALA A 1 159 ? 6.373 -0.251 26.590 1.00 6.23 317 ALA A N 1
ATOM 1281 C CA . ALA A 1 159 ? 5.718 0.818 27.288 1.00 5.93 317 ALA A CA 1
ATOM 1282 C C . ALA A 1 159 ? 6.229 2.164 26.804 1.00 7.07 317 ALA A C 1
ATOM 1283 O O . ALA A 1 159 ? 5.467 3.088 26.554 1.00 7.81 317 ALA A O 1
ATOM 1285 N N . MET A 1 160 ? 7.552 2.290 26.682 1.00 6.86 318 MET A N 1
ATOM 1286 C CA . MET A 1 160 ? 8.115 3.599 26.190 1.00 6.68 318 MET A CA 1
ATOM 1287 C C . MET A 1 160 ? 7.800 3.896 24.748 1.00 6.10 318 MET A C 1
ATOM 1288 O O . MET A 1 160 ? 7.608 5.114 24.453 1.00 8.16 318 MET A O 1
ATOM 1293 N N . PHE A 1 161 ? 7.699 2.878 23.884 1.00 6.26 319 PHE A N 1
ATOM 1294 C CA . PHE A 1 161 ? 7.236 3.219 22.553 1.00 8.84 319 PHE A CA 1
ATOM 1295 C C . PHE A 1 161 ? 5.846 3.865 22.614 1.00 11.16 319 PHE A C 1
ATOM 1296 O O . PHE A 1 161 ? 5.574 4.924 21.973 1.00 11.52 319 PHE A O 1
ATOM 1304 N N . GLU A 1 162 ? 4.945 3.271 23.393 1.00 9.02 320 GLU A N 1
ATOM 1305 C CA . GLU A 1 162 ? 3.561 3.814 23.535 1.00 9.95 320 GLU A CA 1
ATOM 1306 C C . GLU A 1 162 ? 3.587 5.177 24.166 1.00 11.80 320 GLU A C 1
ATOM 1307 O O . GLU A 1 162 ? 2.833 6.093 23.739 1.00 12.43 320 GLU A O 1
ATOM 1313 N N . ALA A 1 163 ? 4.436 5.416 25.185 1.00 9.19 321 ALA A N 1
ATOM 1314 C CA . ALA A 1 163 ? 4.472 6.699 25.865 1.00 8.25 321 ALA A CA 1
ATOM 1315 C C . ALA A 1 163 ? 5.018 7.840 24.998 1.00 7.95 321 ALA A C 1
ATOM 1316 O O . ALA A 1 163 ? 4.643 8.991 25.253 1.00 8.69 321 ALA A O 1
ATOM 1318 N N . MET A 1 164 ? 5.876 7.524 23.971 1.00 8.01 322 MET A N 1
ATOM 1319 C CA . MET A 1 164 ? 6.481 8.570 23.164 1.00 8.33 322 MET A CA 1
ATOM 1320 C C . MET A 1 164 ? 5.559 9.039 22.056 1.00 8.54 322 MET A C 1
ATOM 1321 O O . MET A 1 164 ? 5.817 10.108 21.499 1.00 10.01 322 MET A O 1
ATOM 1326 N N . LEU A 1 165 ? 4.457 8.344 21.727 1.00 8.83 323 LEU A N 1
ATOM 1327 C CA . LEU A 1 165 ? 3.592 8.816 20.651 1.00 8.26 323 LEU A CA 1
ATOM 1328 C C . LEU A 1 165 ? 3.082 10.204 20.882 1.00 9.72 323 LEU A C 1
ATOM 1329 O O . LEU A 1 165 ? 3.063 11.049 19.930 1.00 10.02 323 LEU A O 1
ATOM 1334 N N . MET A 1 166 ? 2.682 10.533 22.086 1.00 8.12 324 MET A N 1
ATOM 1335 C CA . MET A 1 166 ? 2.034 11.825 22.329 1.00 9.84 324 MET A CA 1
ATOM 1336 C C . MET A 1 166 ? 3.038 12.980 22.305 1.00 10.08 324 MET A C 1
ATOM 1337 O O . MET A 1 166 ? 2.619 14.179 22.434 1.00 11.37 324 MET A O 1
ATOM 1342 N N . GLN A 1 167 ? 4.365 12.661 22.173 1.00 9.46 325 GLN A N 1
ATOM 1343 C CA . GLN A 1 167 ? 5.359 13.739 22.120 1.00 8.75 325 GLN A CA 1
ATOM 1344 C C . GLN A 1 167 ? 5.491 14.328 20.715 1.00 8.67 325 GLN A C 1
ATOM 1345 O O . GLN A 1 167 ? 6.175 15.346 20.570 1.00 10.26 325 GLN A O 1
ATOM 1351 N N . SER A 1 168 ? 4.841 13.707 19.751 1.00 8.91 326 SER A N 1
ATOM 1352 C CA . SER A 1 168 ? 4.685 14.342 18.421 1.00 9.31 326 SER A CA 1
ATOM 1353 C C . SER A 1 168 ? 4.034 15.711 18.555 1.00 10.78 326 SER A C 1
ATOM 1354 O O . SER A 1 168 ? 3.208 15.957 19.447 1.00 13.66 326 SER A O 1
ATOM 1357 N N . ALA A 1 169 ? 4.438 16.609 17.665 1.00 10.26 327 ALA A N 1
ATOM 1358 C CA . ALA A 1 169 ? 3.714 17.890 17.542 1.00 12.37 327 ALA A CA 1
ATOM 1359 C C . ALA A 1 169 ? 2.242 17.653 17.048 1.00 13.07 327 ALA A C 1
ATOM 1360 O O . ALA A 1 169 ? 1.374 18.585 17.219 1.00 15.30 327 ALA A O 1
ATOM 1362 N N . GLU A 1 170 ? 1.918 16.512 16.444 1.00 11.56 328 GLU A N 1
ATOM 1363 C CA . GLU A 1 170 ? 0.558 16.181 15.987 1.00 12.90 328 GLU A CA 1
ATOM 1364 C C . GLU A 1 170 ? 0.178 14.816 16.447 1.00 12.13 328 GLU A C 1
ATOM 1365 O O . GLU A 1 170 ? 0.080 13.905 15.672 1.00 13.70 328 GLU A O 1
ATOM 1371 N N . PRO A 1 171 ? -0.101 14.704 17.768 1.00 13.53 329 PRO A N 1
ATOM 1372 C CA . PRO A 1 171 ? -0.496 13.409 18.264 1.00 14.82 329 PRO A CA 1
ATOM 1373 C C . PRO A 1 171 ? -1.768 12.876 17.588 1.00 15.72 329 PRO A C 1
ATOM 1374 O O . PRO A 1 171 ? -2.675 13.733 17.243 1.00 17.09 329 PRO A O 1
ATOM 1378 N N . ALA A 1 172 ? -1.856 11.576 17.422 1.00 15.23 330 ALA A N 1
ATOM 1379 C CA . ALA A 1 172 ? -3.034 10.911 16.888 1.00 16.08 330 ALA A CA 1
ATOM 1380 C C . ALA A 1 172 ? -4.061 10.803 17.989 1.00 16.47 330 ALA A C 1
ATOM 1381 O O . ALA A 1 172 ? -3.753 10.934 19.169 1.00 13.58 330 ALA A O 1
ATOM 1383 N N . ASP A 1 173 ? -5.312 10.626 17.571 1.00 17.18 331 ASP A N 1
ATOM 1384 C CA . ASP A 1 173 ? -6.374 10.374 18.521 1.00 19.64 331 ASP A CA 1
ATOM 1385 C C . ASP A 1 173 ? -5.938 9.143 19.303 1.00 14.80 331 ASP A C 1
ATOM 1386 O O . ASP A 1 173 ? -5.519 8.140 18.711 1.00 15.74 331 ASP A O 1
ATOM 1391 N N . GLY A 1 174 ? -6.095 9.259 20.624 1.00 14.84 332 GLY A N 1
ATOM 1392 C CA . GLY A 1 174 ? -5.796 8.134 21.518 1.00 14.00 332 GLY A CA 1
ATOM 1393 C C . GLY A 1 174 ? -4.364 8.152 22.030 1.00 14.71 332 GLY A C 1
ATOM 1394 O O . GLY A 1 174 ? -4.071 7.393 22.922 1.00 13.21 332 GLY A O 1
ATOM 1395 N N . ASP A 1 175 ? -3.461 8.949 21.446 1.00 11.96 333 ASP A N 1
ATOM 1396 C CA . ASP A 1 175 ? -2.046 8.811 21.882 1.00 11.71 333 ASP A CA 1
ATOM 1397 C C . ASP A 1 175 ? -1.858 9.269 23.321 1.00 9.98 333 ASP A C 1
ATOM 1398 O O . ASP A 1 175 ? -1.055 8.606 24.045 1.00 9.59 333 ASP A O 1
ATOM 1403 N N . VAL A 1 176 ? -2.554 10.272 23.847 1.00 9.83 334 VAL A N 1
ATOM 1404 C CA . VAL A 1 176 ? -2.383 10.617 25.240 1.00 10.28 334 VAL A CA 1
ATOM 1405 C C . VAL A 1 176 ? -2.892 9.459 26.123 1.00 9.35 334 VAL A C 1
ATOM 1406 O O . VAL A 1 176 ? -2.237 9.111 27.177 1.00 9.64 334 VAL A O 1
ATOM 1410 N N . ASP A 1 177 ? -3.993 8.841 25.700 1.00 8.30 335 ASP A N 1
ATOM 1411 C CA . ASP A 1 177 ? -4.483 7.681 26.501 1.00 9.45 335 ASP A CA 1
ATOM 1412 C C . ASP A 1 177 ? -3.481 6.539 26.447 1.00 9.00 335 ASP A C 1
ATOM 1413 O O . ASP A 1 177 ? -3.285 5.852 27.493 1.00 9.51 335 ASP A O 1
ATOM 1418 N N . ARG A 1 178 ? -2.798 6.250 25.325 1.00 9.28 336 ARG A N 1
ATOM 1419 C CA . ARG A 1 178 ? -1.741 5.216 25.274 1.00 9.19 336 ARG A CA 1
ATOM 1420 C C . ARG A 1 178 ? -0.610 5.561 26.250 1.00 6.92 336 ARG A C 1
ATOM 1421 O O . ARG A 1 178 ? -0.038 4.619 26.839 1.00 8.21 336 ARG A O 1
ATOM 1429 N N . ALA A 1 179 ? -0.259 6.835 26.366 1.00 6.67 337 ALA A N 1
ATOM 1430 C CA . ALA A 1 179 ? 0.792 7.180 27.340 1.00 6.85 337 ALA A CA 1
ATOM 1431 C C . ALA A 1 179 ? 0.306 6.983 28.791 1.00 6.93 337 ALA A C 1
ATOM 1432 O O . ALA A 1 179 ? 1.121 6.556 29.640 1.00 7.67 337 ALA A O 1
ATOM 1434 N N . ALA A 1 180 ? -0.974 7.275 29.103 1.00 6.77 338 ALA A N 1
ATOM 1435 C CA . ALA A 1 180 ? -1.461 7.009 30.455 1.00 6.33 338 ALA A CA 1
ATOM 1436 C C . ALA A 1 180 ? -1.374 5.517 30.774 1.00 5.67 338 ALA A C 1
ATOM 1437 O O . ALA A 1 180 ? -0.968 5.129 31.874 1.00 5.99 338 ALA A O 1
ATOM 1439 N N . VAL A 1 181 ? -1.695 4.635 29.805 1.00 6.05 339 VAL A N 1
ATOM 1440 C CA . VAL A 1 181 ? -1.604 3.175 30.008 1.00 6.61 339 VAL A CA 1
ATOM 1441 C C . VAL A 1 181 ? -0.155 2.801 30.262 1.00 7.28 339 VAL A C 1
ATOM 1442 O O . VAL A 1 181 ? 0.154 2.105 31.239 1.00 6.84 339 VAL A O 1
ATOM 1446 N N . ALA A 1 182 ? 0.761 3.281 29.415 1.00 7.22 340 ALA A N 1
ATOM 1447 C CA . ALA A 1 182 ? 2.172 2.977 29.575 1.00 6.11 340 ALA A CA 1
ATOM 1448 C C . ALA A 1 182 ? 2.770 3.444 30.899 1.00 7.21 340 ALA A C 1
ATOM 1449 O O . ALA A 1 182 ? 3.493 2.654 31.589 1.00 5.60 340 ALA A O 1
ATOM 1451 N N . PHE A 1 183 ? 2.501 4.688 31.295 1.00 8.19 341 PHE A N 1
ATOM 1452 C CA . PHE A 1 183 ? 3.004 5.165 32.590 1.00 8.39 341 PHE A CA 1
ATOM 1453 C C . PHE A 1 183 ? 2.308 4.479 33.750 1.00 10.11 341 PHE A C 1
ATOM 1454 O O . PHE A 1 183 ? 2.892 4.298 34.803 1.00 10.21 341 PHE A O 1
ATOM 1462 N N . GLY A 1 184 ? 1.073 4.062 33.561 1.00 8.06 342 GLY A N 1
ATOM 1463 C CA . GLY A 1 184 ? 0.423 3.284 34.626 1.00 8.96 342 GLY A CA 1
ATOM 1464 C C . GLY A 1 184 ? 1.212 1.994 34.890 1.00 7.22 342 GLY A C 1
ATOM 1465 O O . GLY A 1 184 ? 1.491 1.583 36.091 1.00 7.50 342 GLY A O 1
ATOM 1466 N N . TYR A 1 185 ? 1.578 1.270 33.859 1.00 6.59 343 TYR A N 1
ATOM 1467 C CA . TYR A 1 185 ? 2.414 0.097 34.005 1.00 6.32 343 TYR A CA 1
ATOM 1468 C C . TYR A 1 185 ? 3.764 0.411 34.679 1.00 6.94 343 TYR A C 1
ATOM 1469 O O . TYR A 1 185 ? 4.155 -0.231 35.660 1.00 7.03 343 TYR A O 1
ATOM 1478 N N . LEU A 1 186 ? 4.475 1.429 34.147 1.00 6.62 344 LEU A N 1
ATOM 1479 C CA . LEU A 1 186 ? 5.826 1.692 34.712 1.00 6.38 344 LEU A CA 1
ATOM 1480 C C . LEU A 1 186 ? 5.786 2.186 36.106 1.00 6.73 344 LEU A C 1
ATOM 1481 O O . LEU A 1 186 ? 6.595 1.712 36.923 1.00 7.66 344 LEU A O 1
ATOM 1486 N N . SER A 1 187 ? 4.796 3.002 36.441 1.00 6.18 345 SER A N 1
ATOM 1487 C CA . SER A 1 187 ? 4.692 3.484 37.852 1.00 6.62 345 SER A CA 1
ATOM 1488 C C . SER A 1 187 ? 4.326 2.316 38.776 1.00 8.28 345 SER A C 1
ATOM 1489 O O . SER A 1 187 ? 4.871 2.232 39.920 1.00 8.00 345 SER A O 1
ATOM 1492 N N . ALA A 1 188 ? 3.497 1.344 38.338 1.00 6.61 346 ALA A N 1
ATOM 1493 C CA . ALA A 1 188 ? 3.203 0.232 39.226 1.00 6.76 346 ALA A CA 1
ATOM 1494 C C . ALA A 1 188 ? 4.372 -0.697 39.395 1.00 8.50 346 ALA A C 1
ATOM 1495 O O . ALA A 1 188 ? 4.656 -1.167 40.507 1.00 8.47 346 ALA A O 1
ATOM 1497 N N . ARG A 1 189 ? 5.136 -0.961 38.352 1.00 6.33 347 ARG A N 1
ATOM 1498 C CA . ARG A 1 189 ? 6.311 -1.825 38.470 1.00 6.27 347 ARG A CA 1
ATOM 1499 C C . ARG A 1 189 ? 7.378 -1.135 39.343 1.00 7.33 347 ARG A C 1
ATOM 1500 O O . ARG A 1 189 ? 7.950 -1.806 40.246 1.00 7.16 347 ARG A O 1
ATOM 1508 N N . VAL A 1 190 ? 7.599 0.167 39.172 1.00 6.09 348 VAL A N 1
ATOM 1509 C CA . VAL A 1 190 ? 8.574 0.858 40.046 1.00 7.11 348 VAL A CA 1
ATOM 1510 C C . VAL A 1 190 ? 8.078 0.853 41.484 1.00 8.69 348 VAL A C 1
ATOM 1511 O O . VAL A 1 190 ? 8.927 0.608 42.392 1.00 7.81 348 VAL A O 1
ATOM 1515 N N . ALA A 1 191 ? 6.768 1.072 41.730 1.00 7.18 349 ALA A N 1
ATOM 1516 C CA . ALA A 1 191 ? 6.296 1.037 43.140 1.00 7.88 349 ALA A CA 1
ATOM 1517 C C . ALA A 1 191 ? 6.563 -0.349 43.748 1.00 9.71 349 ALA A C 1
ATOM 1518 O O . ALA A 1 191 ? 6.976 -0.387 44.900 1.00 9.13 349 ALA A O 1
ATOM 1520 N N . GLU A 1 192 ? 6.364 -1.449 43.038 1.00 7.83 350 GLU A N 1
ATOM 1521 C CA . GLU A 1 192 ? 6.597 -2.773 43.575 1.00 9.20 350 GLU A CA 1
ATOM 1522 C C . GLU A 1 192 ? 8.069 -2.957 43.861 1.00 10.30 350 GLU A C 1
ATOM 1523 O O . GLU A 1 192 ? 8.507 -3.410 44.951 1.00 10.72 350 GLU A O 1
ATOM 1529 N N . MET A 1 193 ? 8.930 -2.507 42.969 1.00 8.72 351 MET A N 1
ATOM 1530 C CA . MET A 1 193 ? 10.375 -2.650 43.170 1.00 9.25 351 MET A CA 1
ATOM 1531 C C . MET A 1 193 ? 10.837 -1.829 44.346 1.00 10.17 351 MET A C 1
ATOM 1532 O O . MET A 1 193 ? 11.717 -2.282 45.129 1.00 10.68 351 MET A O 1
ATOM 1537 N N . LEU A 1 194 ? 10.292 -0.641 44.570 1.00 9.29 352 LEU A N 1
ATOM 1538 C CA . LEU A 1 194 ? 10.797 0.212 45.633 1.00 9.85 352 LEU A CA 1
ATOM 1539 C C . LEU A 1 194 ? 10.230 -0.295 46.944 1.00 11.77 352 LEU A C 1
ATOM 1540 O O . LEU A 1 194 ? 10.900 -0.132 48.001 1.00 13.05 352 LEU A O 1
ATOM 1545 N N . GLU A 1 195 ? 9.060 -0.952 46.933 1.00 10.78 353 GLU A N 1
ATOM 1546 C CA . GLU A 1 195 ? 8.577 -1.553 48.220 1.00 12.80 353 GLU A CA 1
ATOM 1547 C C . GLU A 1 195 ? 9.545 -2.655 48.637 1.00 12.85 353 GLU A C 1
ATOM 1548 O O . GLU A 1 195 ? 9.901 -2.777 49.886 1.00 13.88 353 GLU A O 1
ATOM 1554 N N . ASP A 1 196 ? 10.046 -3.446 47.700 1.00 10.54 354 ASP A N 1
ATOM 1555 C CA . ASP A 1 196 ? 11.015 -4.517 47.978 1.00 12.78 354 ASP A CA 1
ATOM 1556 C C . ASP A 1 196 ? 12.296 -3.884 48.482 1.00 12.94 354 ASP A C 1
ATOM 1557 O O . ASP A 1 196 ? 12.921 -4.420 49.455 1.00 13.97 354 ASP A O 1
ATOM 1562 N N . LYS A 1 197 ? 12.743 -2.760 47.888 1.00 13.00 355 LYS A N 1
ATOM 1563 C CA . LYS A 1 197 ? 13.968 -2.111 48.267 1.00 14.23 355 LYS A CA 1
ATOM 1564 C C . LYS A 1 197 ? 13.861 -1.505 49.653 1.00 15.65 355 LYS A C 1
ATOM 1565 O O . LYS A 1 197 ? 14.890 -1.495 50.337 1.00 16.98 355 LYS A O 1
ATOM 1571 N N . ARG A 1 198 ? 12.677 -1.050 50.069 1.00 15.74 356 ARG A N 1
ATOM 1572 C CA . ARG A 1 198 ? 12.479 -0.483 51.449 1.00 16.11 356 ARG A CA 1
ATOM 1573 C C . ARG A 1 198 ? 12.824 -1.604 52.494 1.00 16.22 356 ARG A C 1
ATOM 1574 O O . ARG A 1 198 ? 13.464 -1.289 53.517 1.00 18.38 356 ARG A O 1
ATOM 1576 N N . VAL A 1 199 ? 12.378 -2.814 52.236 1.00 14.16 357 VAL A N 1
ATOM 1577 C CA . VAL A 1 199 ? 12.516 -3.961 53.151 1.00 14.55 357 VAL A CA 1
ATOM 1578 C C . VAL A 1 199 ? 13.933 -4.492 53.091 1.00 13.03 357 VAL A C 1
ATOM 1579 O O . VAL A 1 199 ? 14.531 -4.889 54.144 1.00 13.22 357 VAL A O 1
ATOM 1583 N N . ASN A 1 200 ? 14.544 -4.504 51.917 1.00 12.12 358 ASN A N 1
ATOM 1584 C CA . ASN A 1 200 ? 15.844 -5.056 51.661 1.00 12.47 358 ASN A CA 1
ATOM 1585 C C . ASN A 1 200 ? 16.713 -4.056 50.825 1.00 12.42 358 ASN A C 1
ATOM 1586 O O . ASN A 1 200 ? 16.903 -4.259 49.608 1.00 15.03 358 ASN A O 1
ATOM 1591 N N . PRO A 1 201 ? 17.237 -3.026 51.460 1.00 11.83 359 PRO A N 1
ATOM 1592 C CA . PRO A 1 201 ? 17.944 -1.983 50.700 1.00 11.42 359 PRO A CA 1
ATOM 1593 C C . PRO A 1 201 ? 19.215 -2.529 50.107 1.00 13.91 359 PRO A C 1
ATOM 1594 O O . PRO A 1 201 ? 19.897 -3.437 50.633 1.00 14.32 359 PRO A O 1
ATOM 1598 N N . GLY A 1 202 ? 19.551 -2.035 48.923 1.00 12.90 360 GLY A N 1
ATOM 1599 C CA . GLY A 1 202 ? 20.846 -2.328 48.383 1.00 13.57 360 GLY A CA 1
ATOM 1600 C C . GLY A 1 202 ? 21.742 -1.074 48.406 1.00 12.49 360 GLY A C 1
ATOM 1601 O O . GLY A 1 202 ? 21.588 -0.201 49.299 1.00 13.68 360 GLY A O 1
ATOM 1602 N N . ASP A 1 203 ? 22.682 -0.972 47.454 1.00 9.92 361 ASP A N 1
ATOM 1603 C CA . ASP A 1 203 ? 23.554 0.198 47.471 1.00 9.58 361 ASP A CA 1
ATOM 1604 C C . ASP A 1 203 ? 23.784 0.673 46.032 1.00 8.95 361 ASP A C 1
ATOM 1605 O O . ASP A 1 203 ? 24.889 1.026 45.631 1.00 11.52 361 ASP A O 1
ATOM 1610 N N . GLY A 1 204 ? 22.668 0.686 45.331 1.00 8.05 362 GLY A N 1
ATOM 1611 C CA . GLY A 1 204 ? 22.741 1.229 43.906 1.00 7.46 362 GLY A CA 1
ATOM 1612 C C . GLY A 1 204 ? 22.195 2.666 43.798 1.00 7.01 362 GLY A C 1
ATOM 1613 O O . GLY A 1 204 ? 21.901 3.341 44.794 1.00 7.43 362 GLY A O 1
ATOM 1614 N N . LEU A 1 205 ? 22.042 3.143 42.563 1.00 6.03 363 LEU A N 1
ATOM 1615 C CA . LEU A 1 205 ? 21.566 4.523 42.383 1.00 5.09 363 LEU A CA 1
ATOM 1616 C C . LEU A 1 205 ? 20.145 4.670 42.872 1.00 4.91 363 LEU A C 1
ATOM 1617 O O . LEU A 1 205 ? 19.786 5.721 43.412 1.00 5.47 363 LEU A O 1
ATOM 1622 N N . ALA A 1 206 ? 19.254 3.614 42.745 1.00 5.15 364 ALA A N 1
ATOM 1623 C CA . ALA A 1 206 ? 17.922 3.798 43.317 1.00 5.74 364 ALA A CA 1
ATOM 1624 C C . ALA A 1 206 ? 17.985 3.999 44.833 1.00 6.47 364 ALA A C 1
ATOM 1625 O O . ALA A 1 206 ? 17.268 4.882 45.365 1.00 6.86 364 ALA A O 1
ATOM 1627 N N . ASP A 1 207 ? 18.808 3.215 45.528 1.00 6.82 365 ASP A N 1
ATOM 1628 C CA . ASP A 1 207 ? 18.982 3.441 46.992 1.00 6.81 365 ASP A CA 1
ATOM 1629 C C . ASP A 1 207 ? 19.554 4.814 47.302 1.00 7.50 365 ASP A C 1
ATOM 1630 O O . ASP A 1 207 ? 19.113 5.430 48.245 1.00 7.61 365 ASP A O 1
ATOM 1635 N N . SER A 1 208 ? 20.458 5.357 46.495 1.00 6.54 366 SER A N 1
ATOM 1636 C CA . SER A 1 208 ? 21.045 6.670 46.681 1.00 6.74 366 SER A CA 1
ATOM 1637 C C . SER A 1 208 ? 19.944 7.716 46.550 1.00 7.06 366 SER A C 1
ATOM 1638 O O . SER A 1 208 ? 19.928 8.664 47.348 1.00 6.83 366 SER A O 1
ATOM 1641 N N . LEU A 1 209 ? 19.036 7.570 45.582 1.00 5.69 367 LEU A N 1
ATOM 1642 C CA . LEU A 1 209 ? 17.948 8.553 45.411 1.00 6.19 367 LEU A CA 1
ATOM 1643 C C . LEU A 1 209 ? 16.967 8.476 46.567 1.00 6.86 367 LEU A C 1
ATOM 1644 O O . LEU A 1 209 ? 16.529 9.538 47.064 1.00 6.24 367 LEU A O 1
ATOM 1649 N N . LEU A 1 210 ? 16.628 7.248 47.001 1.00 6.05 368 LEU A N 1
ATOM 1650 C CA . LEU A 1 210 ? 15.738 7.117 48.199 1.00 7.48 368 LEU A CA 1
ATOM 1651 C C . LEU A 1 210 ? 16.417 7.722 49.420 1.00 8.50 368 LEU A C 1
ATOM 1652 O O . LEU A 1 210 ? 15.696 8.438 50.207 1.00 9.47 368 LEU A O 1
ATOM 1657 N N . ASP A 1 211 ? 17.725 7.521 49.568 1.00 7.54 369 ASP A N 1
ATOM 1658 C CA . ASP A 1 211 ? 18.402 8.119 50.738 1.00 7.78 369 ASP A CA 1
ATOM 1659 C C . ASP A 1 211 ? 18.403 9.630 50.642 1.00 7.84 369 ASP A C 1
ATOM 1660 O O . ASP A 1 211 ? 18.252 10.344 51.668 1.00 8.33 369 ASP A O 1
ATOM 1665 N N . ALA A 1 212 ? 18.570 10.211 49.449 1.00 7.21 370 ALA A N 1
ATOM 1666 C CA . ALA A 1 212 ? 18.562 11.662 49.274 1.00 6.85 370 ALA A CA 1
ATOM 1667 C C . ALA A 1 212 ? 17.194 12.243 49.628 1.00 8.70 370 ALA A C 1
ATOM 1668 O O . ALA A 1 212 ? 17.103 13.335 50.203 1.00 8.63 370 ALA A O 1
ATOM 1670 N N . ALA A 1 213 ? 16.115 11.523 49.313 1.00 7.58 371 ALA A N 1
ATOM 1671 C CA . ALA A 1 213 ? 14.757 12.011 49.711 1.00 7.84 371 ALA A CA 1
ATOM 1672 C C . ALA A 1 213 ? 14.635 11.874 51.234 1.00 8.40 371 ALA A C 1
ATOM 1673 O O . ALA A 1 213 ? 14.085 12.808 51.853 1.00 8.51 371 ALA A O 1
ATOM 1675 N N . ARG A 1 214 ? 15.064 10.805 51.835 1.00 8.71 372 ARG A N 1
ATOM 1676 C CA . ARG A 1 214 ? 14.979 10.700 53.324 1.00 9.11 372 ARG A CA 1
ATOM 1677 C C . ARG A 1 214 ? 15.767 11.793 53.968 1.00 10.39 372 ARG A C 1
ATOM 1678 O O . ARG A 1 214 ? 15.312 12.314 55.026 1.00 10.35 372 ARG A O 1
ATOM 1686 N N . ALA A 1 215 ? 16.907 12.187 53.409 1.00 9.91 373 ALA A N 1
ATOM 1687 C CA . ALA A 1 215 ? 17.743 13.262 53.965 1.00 10.23 373 ALA A CA 1
ATOM 1688 C C . ALA A 1 215 ? 17.203 14.628 53.668 1.00 10.74 373 ALA A C 1
ATOM 1689 O O . ALA A 1 215 ? 17.769 15.642 54.141 1.00 11.38 373 ALA A O 1
ATOM 1691 N N . GLY A 1 216 ? 16.173 14.773 52.835 1.00 8.93 374 GLY A N 1
ATOM 1692 C CA . GLY A 1 216 ? 15.609 16.079 52.558 1.00 9.16 374 GLY A CA 1
ATOM 1693 C C . GLY A 1 216 ? 16.356 16.864 51.509 1.00 8.73 374 GLY A C 1
ATOM 1694 O O . GLY A 1 216 ? 16.053 18.046 51.289 1.00 12.00 374 GLY A O 1
ATOM 1695 N N . GLU A 1 217 ? 17.284 16.218 50.762 1.00 8.01 375 GLU A N 1
ATOM 1696 C CA . GLU A 1 217 ? 17.964 16.914 49.672 1.00 9.40 375 GLU A CA 1
ATOM 1697 C C . GLU A 1 217 ? 17.070 17.079 48.451 1.00 9.13 375 GLU A C 1
ATOM 1698 O O . GLU A 1 217 ? 17.136 18.095 47.751 1.00 9.87 375 GLU A O 1
ATOM 1704 N N . ILE A 1 218 ? 16.199 16.080 48.246 1.00 7.72 376 ILE A N 1
ATOM 1705 C CA . ILE A 1 218 ? 15.172 16.109 47.199 1.00 7.45 376 ILE A CA 1
ATOM 1706 C C . ILE A 1 218 ? 13.864 15.590 47.838 1.00 8.09 376 ILE A C 1
ATOM 1707 O O . ILE A 1 218 ? 13.912 15.023 48.946 1.00 8.61 376 ILE A O 1
ATOM 1712 N N . THR A 1 219 ? 12.743 15.749 47.137 1.00 7.97 377 THR A N 1
ATOM 1713 C CA . THR A 1 219 ? 11.530 15.164 47.680 1.00 7.47 377 THR A CA 1
ATOM 1714 C C . THR A 1 219 ? 11.355 13.682 47.382 1.00 8.26 377 THR A C 1
ATOM 1715 O O . THR A 1 219 ? 12.032 13.125 46.447 1.00 7.97 377 THR A O 1
ATOM 1719 N N . GLU A 1 220 ? 10.435 13.015 48.057 1.00 8.14 378 GLU A N 1
ATOM 1720 C CA . GLU A 1 220 ? 10.166 11.602 47.738 1.00 8.69 378 GLU A CA 1
ATOM 1721 C C . GLU A 1 220 ? 9.654 11.509 46.321 1.00 8.34 378 GLU A C 1
ATOM 1722 O O . GLU A 1 220 ? 10.059 10.567 45.604 1.00 7.95 378 GLU A O 1
ATOM 1728 N N . SER A 1 221 ? 8.812 12.417 45.889 1.00 8.08 379 SER A N 1
ATOM 1729 C CA A SER A 1 221 ? 8.273 12.386 44.518 0.50 7.22 379 SER A CA 1
ATOM 1730 C CA B SER A 1 221 ? 8.277 12.343 44.511 0.50 8.56 379 SER A CA 1
ATOM 1731 C C . SER A 1 221 ? 9.391 12.520 43.489 1.00 8.74 379 SER A C 1
ATOM 1732 O O . SER A 1 221 ? 9.369 11.846 42.445 1.00 8.40 379 SER A O 1
ATOM 1737 N N . GLU A 1 222 ? 10.380 13.351 43.784 1.00 7.30 380 GLU A N 1
ATOM 1738 C CA . GLU A 1 222 ? 11.568 13.550 42.863 1.00 6.28 380 GLU A CA 1
ATOM 1739 C C . GLU A 1 222 ? 12.402 12.284 42.875 1.00 5.57 380 GLU A C 1
ATOM 1740 O O . GLU A 1 222 ? 12.917 11.859 41.816 1.00 6.63 380 GLU A O 1
ATOM 1746 N N . ALA A 1 223 ? 12.590 11.604 44.014 1.00 6.37 381 ALA A N 1
ATOM 1747 C CA . ALA A 1 223 ? 13.376 10.369 44.002 1.00 5.64 381 ALA A CA 1
ATOM 1748 C C . ALA A 1 223 ? 12.690 9.328 43.133 1.00 4.67 381 ALA A C 1
ATOM 1749 O O . ALA A 1 223 ? 13.328 8.649 42.277 1.00 5.54 381 ALA A O 1
ATOM 1751 N N . ILE A 1 224 ? 11.379 9.143 43.334 1.00 5.28 382 ILE A N 1
ATOM 1752 C CA . ILE A 1 224 ? 10.613 8.100 42.635 1.00 5.14 382 ILE A CA 1
ATOM 1753 C C . ILE A 1 224 ? 10.570 8.437 41.125 1.00 5.75 382 ILE A C 1
ATOM 1754 O O . ILE A 1 224 ? 10.814 7.528 40.297 1.00 5.84 382 ILE A O 1
ATOM 1759 N N . ALA A 1 225 ? 10.288 9.671 40.777 1.00 6.11 383 ALA A N 1
ATOM 1760 C CA . ALA A 1 225 ? 10.244 10.041 39.334 1.00 5.27 383 ALA A CA 1
ATOM 1761 C C . ALA A 1 225 ? 11.592 9.889 38.659 1.00 4.74 383 ALA A C 1
ATOM 1762 O O . ALA A 1 225 ? 11.644 9.441 37.492 1.00 4.99 383 ALA A O 1
ATOM 1764 N N . THR A 1 226 ? 12.667 10.272 39.373 1.00 5.00 384 THR A N 1
ATOM 1765 C CA . THR A 1 226 ? 13.988 10.132 38.742 1.00 4.43 384 THR A CA 1
ATOM 1766 C C . THR A 1 226 ? 14.338 8.672 38.605 1.00 5.23 384 THR A C 1
ATOM 1767 O O . THR A 1 226 ? 14.898 8.286 37.538 1.00 4.76 384 THR A O 1
ATOM 1771 N N . ILE A 1 227 ? 14.029 7.800 39.577 1.00 4.91 385 ILE A N 1
ATOM 1772 C CA . ILE A 1 227 ? 14.262 6.362 39.406 1.00 4.78 385 ILE A CA 1
ATOM 1773 C C . ILE A 1 227 ? 13.437 5.811 38.208 1.00 5.44 385 ILE A C 1
ATOM 1774 O O . ILE A 1 227 ? 14.012 5.105 37.329 1.00 5.11 385 ILE A O 1
ATOM 1779 N N . LEU A 1 228 ? 12.168 6.242 38.096 1.00 5.06 386 LEU A N 1
ATOM 1780 C CA . LEU A 1 228 ? 11.308 5.751 36.990 1.00 4.54 386 LEU A CA 1
ATOM 1781 C C . LEU A 1 228 ? 11.908 6.206 35.661 1.00 5.71 386 LEU A C 1
ATOM 1782 O O . LEU A 1 228 ? 11.978 5.320 34.754 1.00 5.98 386 LEU A O 1
ATOM 1787 N N . VAL A 1 229 ? 12.340 7.472 35.513 1.00 5.76 387 VAL A N 1
ATOM 1788 C CA . VAL A 1 229 ? 12.792 7.909 34.188 1.00 5.61 387 VAL A CA 1
ATOM 1789 C C . VAL A 1 229 ? 14.112 7.221 33.865 1.00 5.81 387 VAL A C 1
ATOM 1790 O O . VAL A 1 229 ? 14.259 6.728 32.716 1.00 5.92 387 VAL A O 1
ATOM 1794 N N . PHE A 1 230 ? 15.092 7.128 34.796 1.00 4.53 388 PHE A N 1
ATOM 1795 C CA . PHE A 1 230 ? 16.370 6.435 34.416 1.00 4.56 388 PHE A CA 1
ATOM 1796 C C . PHE A 1 230 ? 16.115 4.966 34.091 1.00 4.77 388 PHE A C 1
ATOM 1797 O O . PHE A 1 230 ? 16.666 4.421 33.133 1.00 5.25 388 PHE A O 1
ATOM 1805 N N . TYR A 1 231 ? 15.242 4.291 34.866 1.00 4.37 389 TYR A N 1
ATOM 1806 C CA . TYR A 1 231 ? 14.925 2.892 34.579 1.00 4.12 389 TYR A CA 1
ATOM 1807 C C . TYR A 1 231 ? 14.269 2.744 33.195 1.00 4.36 389 TYR A C 1
ATOM 1808 O O . TYR A 1 231 ? 14.633 1.823 32.422 1.00 5.57 389 TYR A O 1
ATOM 1817 N N . ALA A 1 232 ? 13.330 3.606 32.879 1.00 4.80 390 ALA A N 1
ATOM 1818 C CA . ALA A 1 232 ? 12.541 3.432 31.633 1.00 5.51 390 ALA A CA 1
ATOM 1819 C C . ALA A 1 232 ? 13.294 3.927 30.423 1.00 5.55 390 ALA A C 1
ATOM 1820 O O . ALA A 1 232 ? 13.067 3.317 29.362 1.00 6.68 390 ALA A O 1
ATOM 1822 N N . VAL A 1 233 ? 14.166 4.937 30.514 1.00 5.77 391 VAL A N 1
ATOM 1823 C CA . VAL A 1 233 ? 14.823 5.404 29.290 1.00 5.58 391 VAL A CA 1
ATOM 1824 C C . VAL A 1 233 ? 16.228 4.904 29.160 1.00 6.18 391 VAL A C 1
ATOM 1825 O O . VAL A 1 233 ? 16.916 5.239 28.129 1.00 7.00 391 VAL A O 1
ATOM 1829 N N . GLY A 1 234 ? 16.690 4.034 30.092 1.00 6.53 392 GLY A N 1
ATOM 1830 C CA . GLY A 1 234 ? 18.034 3.513 29.962 1.00 6.04 392 GLY A CA 1
ATOM 1831 C C . GLY A 1 234 ? 18.324 2.817 28.627 1.00 5.58 392 GLY A C 1
ATOM 1832 O O . GLY A 1 234 ? 19.505 2.790 28.218 1.00 6.46 392 GLY A O 1
ATOM 1833 N N . HIS A 1 235 ? 17.314 2.225 27.997 1.00 6.13 393 HIS A N 1
ATOM 1834 C CA . HIS A 1 235 ? 17.481 1.541 26.719 1.00 5.75 393 HIS A CA 1
ATOM 1835 C C . HIS A 1 235 ? 17.252 2.400 25.492 1.00 5.42 393 HIS A C 1
ATOM 1836 O O . HIS A 1 235 ? 17.474 1.921 24.391 1.00 6.89 393 HIS A O 1
ATOM 1843 N N . MET A 1 236 ? 16.600 3.574 25.647 1.00 5.80 394 MET A N 1
ATOM 1844 C CA . MET A 1 236 ? 15.751 4.135 24.575 1.00 6.11 394 MET A CA 1
ATOM 1845 C C . MET A 1 236 ? 16.554 4.939 23.566 1.00 5.70 394 MET A C 1
ATOM 1846 O O . MET A 1 236 ? 16.710 4.476 22.422 1.00 5.78 394 MET A O 1
ATOM 1851 N N . ALA A 1 237 ? 17.013 6.155 23.890 1.00 5.66 395 ALA A N 1
ATOM 1852 C CA . ALA A 1 237 ? 17.752 6.948 22.907 1.00 4.33 395 ALA A CA 1
ATOM 1853 C C . ALA A 1 237 ? 19.092 6.316 22.664 1.00 4.46 395 ALA A C 1
ATOM 1854 O O . ALA A 1 237 ? 19.591 6.370 21.536 1.00 4.31 395 ALA A O 1
ATOM 1856 N N . ILE A 1 238 ? 19.742 5.725 23.682 1.00 5.32 396 ILE A N 1
ATOM 1857 C CA . ILE A 1 238 ? 21.013 5.061 23.458 1.00 4.45 396 ILE A CA 1
ATOM 1858 C C . ILE A 1 238 ? 20.782 3.796 22.582 1.00 3.91 396 ILE A C 1
ATOM 1859 O O . ILE A 1 238 ? 21.631 3.457 21.712 1.00 4.50 396 ILE A O 1
ATOM 1864 N N .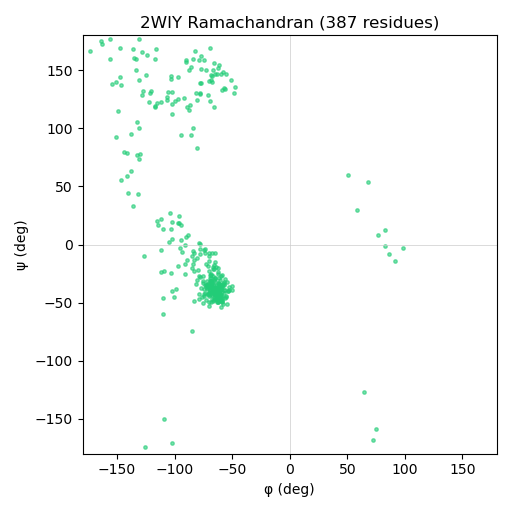 GLY A 1 239 ? 19.683 3.068 22.825 1.00 4.74 397 GLY A N 1
ATOM 1865 C CA . GLY A 1 239 ? 19.407 1.899 21.885 1.00 6.47 397 GLY A CA 1
ATOM 1866 C C . GLY A 1 239 ? 19.254 2.412 20.481 1.00 5.25 397 GLY A C 1
ATOM 1867 O O . GLY A 1 239 ? 19.717 1.710 19.540 1.00 5.97 397 GLY A O 1
ATOM 1868 N N . TYR A 1 240 ? 18.624 3.578 20.256 1.00 4.00 398 TYR A N 1
ATOM 1869 C CA . TYR A 1 240 ? 18.518 4.077 18.874 1.00 4.15 398 TYR A CA 1
ATOM 1870 C C . TYR A 1 240 ? 19.892 4.406 18.335 1.00 5.43 398 TYR A C 1
ATOM 1871 O O . TYR A 1 240 ? 20.233 4.037 17.192 1.00 5.58 398 TYR A O 1
ATOM 1880 N N . LEU A 1 241 ? 20.781 5.085 19.101 1.00 4.43 399 LEU A N 1
ATOM 1881 C CA . LEU A 1 241 ? 22.098 5.417 18.569 1.00 5.02 399 LEU A CA 1
ATOM 1882 C C . LEU A 1 241 ? 22.886 4.177 18.185 1.00 4.76 399 LEU A C 1
ATOM 1883 O O . LEU A 1 241 ? 23.566 4.145 17.139 1.00 5.14 399 LEU A O 1
ATOM 1888 N N . ILE A 1 242 ? 22.860 3.135 19.030 1.00 4.43 400 ILE A N 1
ATOM 1889 C CA . ILE A 1 242 ? 23.589 1.883 18.721 1.00 4.82 400 ILE A CA 1
ATOM 1890 C C . ILE A 1 242 ? 22.999 1.291 17.454 1.00 4.36 400 ILE A C 1
ATOM 1891 O O . ILE A 1 242 ? 23.849 0.875 16.562 1.00 5.37 400 ILE A O 1
AT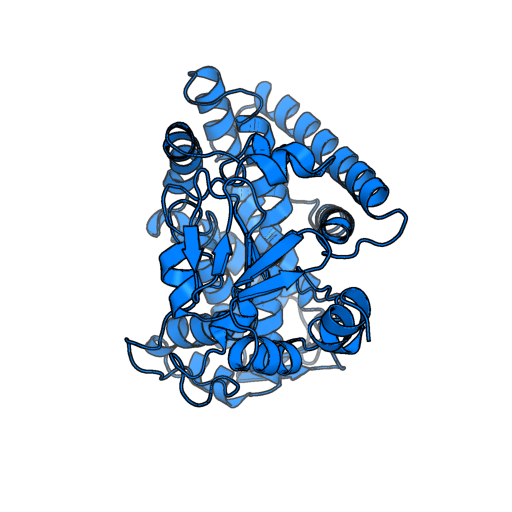OM 1896 N N . ALA A 1 243 ? 21.687 1.145 17.324 1.00 4.65 401 ALA A N 1
ATOM 1897 C CA . ALA A 1 243 ? 21.163 0.602 16.047 1.00 4.26 401 ALA A CA 1
ATOM 1898 C C . ALA A 1 243 ? 21.526 1.507 14.853 1.00 5.49 401 ALA A C 1
ATOM 1899 O O . ALA A 1 243 ? 21.867 0.967 13.782 1.00 6.54 401 ALA A O 1
ATOM 1901 N N . SER A 1 244 ? 21.437 2.858 14.970 1.00 3.78 402 SER A N 1
ATOM 1902 C CA . SER A 1 244 ? 21.774 3.717 13.860 1.00 4.90 402 SER A CA 1
ATOM 1903 C C . SER A 1 244 ? 23.227 3.505 13.454 1.00 5.86 402 SER A C 1
ATOM 1904 O O . SER A 1 244 ? 23.548 3.509 12.220 1.00 6.23 402 SER A O 1
ATOM 1907 N N . GLY A 1 245 ? 24.142 3.399 14.411 1.00 4.92 403 GLY A N 1
ATOM 1908 C CA . GLY A 1 245 ? 25.567 3.198 14.107 1.00 4.27 403 GLY A CA 1
ATOM 1909 C C . GLY A 1 245 ? 25.748 1.840 13.431 1.00 5.81 403 GLY A C 1
ATOM 1910 O O . GLY A 1 245 ? 26.609 1.725 12.503 1.00 6.46 403 GLY A O 1
ATOM 1911 N N . ILE A 1 246 ? 25.094 0.791 13.891 1.00 5.69 404 ILE A N 1
ATOM 1912 C CA . ILE A 1 246 ? 25.216 -0.559 13.222 1.00 6.00 404 ILE A CA 1
ATOM 1913 C C . ILE A 1 246 ? 24.702 -0.433 11.774 1.00 6.35 404 ILE A C 1
ATOM 1914 O O . ILE A 1 246 ? 25.394 -0.947 10.877 1.00 7.06 404 ILE A O 1
ATOM 1919 N N . GLU A 1 247 ? 23.601 0.275 11.519 1.00 5.84 405 GLU A N 1
ATOM 1920 C CA . GLU A 1 247 ? 23.123 0.424 10.123 1.00 7.39 405 GLU A CA 1
ATOM 1921 C C . GLU A 1 247 ? 24.191 1.212 9.354 1.00 6.99 405 GLU A C 1
ATOM 1922 O O . GLU A 1 247 ? 24.506 0.809 8.181 1.00 8.38 405 GLU A O 1
ATOM 1928 N N . LEU A 1 248 ? 24.809 2.251 9.923 1.00 5.30 406 LEU A N 1
ATOM 1929 C CA . LEU A 1 248 ? 25.847 3.042 9.185 1.00 5.67 406 LEU A CA 1
ATOM 1930 C C . LEU A 1 248 ? 27.029 2.153 8.861 1.00 7.86 406 LEU A C 1
ATOM 1931 O O . LEU A 1 248 ? 27.536 2.194 7.710 1.00 8.71 406 LEU A O 1
ATOM 1936 N N . PHE A 1 249 ? 27.473 1.284 9.787 1.00 7.75 407 PHE A N 1
ATOM 1937 C CA . PHE A 1 249 ? 28.635 0.422 9.490 1.00 6.87 407 PHE A CA 1
ATOM 1938 C C . PHE A 1 249 ? 28.282 -0.559 8.366 1.00 7.88 407 PHE A C 1
ATOM 1939 O O . PHE A 1 249 ? 29.224 -0.961 7.644 1.00 8.58 407 PHE A O 1
ATOM 1947 N N . ALA A 1 250 ? 27.048 -0.986 8.219 1.00 7.87 408 ALA A N 1
ATOM 1948 C CA . ALA A 1 250 ? 26.589 -1.893 7.094 1.00 6.46 408 ALA A CA 1
ATOM 1949 C C . ALA A 1 250 ? 26.487 -1.137 5.799 1.00 9.92 408 ALA A C 1
ATOM 1950 O O . ALA A 1 250 ? 26.973 -1.647 4.731 1.00 11.33 408 ALA A O 1
ATOM 1952 N N . ARG A 1 251 ? 25.949 0.082 5.833 1.00 8.82 409 ARG A N 1
ATOM 1953 C CA . ARG A 1 251 ? 25.783 0.804 4.561 1.00 8.90 409 ARG A CA 1
ATOM 1954 C C . ARG A 1 251 ? 27.087 1.387 4.109 1.00 10.39 409 ARG A C 1
ATOM 1955 O O . ARG A 1 251 ? 27.203 1.578 2.834 1.00 13.87 409 ARG A O 1
ATOM 1963 N N . ARG A 1 252 ? 28.025 1.721 4.965 1.00 9.86 410 ARG A N 1
ATOM 1964 C CA . ARG A 1 252 ? 29.304 2.361 4.680 1.00 9.44 410 ARG A CA 1
ATOM 1965 C C . ARG A 1 252 ? 30.388 1.518 5.383 1.00 8.99 410 ARG A C 1
ATOM 1966 O O . ARG A 1 252 ? 30.981 1.913 6.377 1.00 10.94 410 ARG A O 1
ATOM 1974 N N . PRO A 1 253 ? 30.734 0.360 4.751 1.00 8.70 411 PRO A N 1
ATOM 1975 C CA . PRO A 1 253 ? 31.673 -0.564 5.436 1.00 9.30 411 PRO A CA 1
ATOM 1976 C C . PRO A 1 253 ? 33.018 0.035 5.668 1.00 9.14 411 PRO A C 1
ATOM 1977 O O . PRO A 1 253 ? 33.719 -0.342 6.627 1.00 10.01 411 PRO A O 1
ATOM 1981 N N . GLU A 1 254 ? 33.447 1.061 4.881 1.00 9.70 412 GLU A N 1
ATOM 1982 C CA . GLU A 1 254 ? 34.704 1.660 5.167 1.00 10.39 412 GLU A CA 1
ATOM 1983 C C . GLU A 1 254 ? 34.804 2.429 6.531 1.00 9.18 412 GLU A C 1
ATOM 1984 O O . GLU A 1 254 ? 35.857 2.567 7.091 1.00 10.47 412 GLU A O 1
ATOM 1990 N N . VAL A 1 255 ? 33.615 2.801 7.041 1.00 10.43 413 VAL A N 1
ATOM 1991 C CA . VAL A 1 255 ? 33.571 3.427 8.383 1.00 9.10 413 VAL A CA 1
ATOM 1992 C C . VAL A 1 255 ? 33.826 2.349 9.466 1.00 7.61 413 VAL A C 1
ATOM 1993 O O . VAL A 1 255 ? 34.501 2.664 10.440 1.00 9.19 413 VAL A O 1
ATOM 1997 N N . PHE A 1 256 ? 33.213 1.183 9.271 1.00 7.99 414 PHE A N 1
ATOM 1998 C CA . PHE A 1 256 ? 33.545 0.125 10.256 1.00 7.48 414 PHE A CA 1
ATOM 1999 C C . PHE A 1 256 ? 35.031 -0.334 10.178 1.00 7.39 414 PHE A C 1
ATOM 2000 O O . PHE A 1 256 ? 35.660 -0.539 11.214 1.00 7.57 414 PHE A O 1
ATOM 2008 N N . THR A 1 257 ? 35.583 -0.338 8.948 1.00 7.95 415 THR A N 1
ATOM 2009 C CA . THR A 1 257 ? 37.000 -0.670 8.823 1.00 9.49 415 THR A CA 1
ATOM 2010 C C . THR A 1 257 ? 37.869 0.407 9.498 1.00 9.31 415 THR A C 1
ATOM 2011 O O . THR A 1 257 ? 38.864 0.103 10.192 1.00 9.74 415 THR A O 1
ATOM 2015 N N . ALA A 1 258 ? 37.513 1.723 9.339 1.00 8.93 416 ALA A N 1
ATOM 2016 C CA . ALA A 1 258 ? 38.249 2.733 10.034 1.00 11.61 416 ALA A CA 1
ATOM 2017 C C . ALA A 1 258 ? 38.164 2.617 11.548 1.00 10.17 416 ALA A C 1
ATOM 2018 O O . ALA A 1 258 ? 39.143 2.831 12.284 1.00 11.85 416 ALA A O 1
ATOM 2020 N N . PHE A 1 259 ? 36.948 2.253 12.037 1.00 8.73 417 PHE A N 1
ATOM 2021 C CA . PHE A 1 259 ? 36.759 2.023 13.485 1.00 7.32 417 PHE A CA 1
ATOM 2022 C C . PHE A 1 259 ? 37.647 0.872 14.009 1.00 9.07 417 PHE A C 1
ATOM 2023 O O . PHE A 1 259 ? 38.273 1.021 15.048 1.00 9.72 417 PHE A O 1
ATOM 2031 N N . ARG A 1 260 ? 37.683 -0.182 13.203 1.00 9.40 418 ARG A N 1
ATOM 2032 C CA . ARG A 1 260 ? 38.597 -1.311 13.517 1.00 8.80 418 ARG A CA 1
ATOM 2033 C C . ARG A 1 260 ? 40.031 -0.879 13.540 1.00 12.12 418 ARG A C 1
ATOM 2034 O O . ARG A 1 260 ? 40.796 -1.281 14.474 1.00 14.35 418 ARG A O 1
ATOM 2042 N N . ASN A 1 261 ? 40.476 -0.143 12.513 1.00 10.23 419 ASN A N 1
ATOM 2043 C CA . ASN A 1 261 ? 41.923 0.118 12.317 1.00 13.01 419 ASN A CA 1
ATOM 2044 C C . ASN A 1 261 ? 42.528 1.268 13.079 1.00 13.74 419 ASN A C 1
ATOM 2045 O O . ASN A 1 261 ? 43.773 1.372 13.189 1.00 15.73 419 ASN A O 1
ATOM 2050 N N . ASP A 1 262 ? 41.705 2.169 13.594 1.00 12.87 420 ASP A N 1
ATOM 2051 C CA . ASP A 1 262 ? 42.211 3.361 14.252 1.00 14.02 420 ASP A CA 1
ATOM 2052 C C . ASP A 1 262 ? 41.437 3.676 15.505 1.00 13.35 420 ASP A C 1
ATOM 2053 O O . ASP A 1 262 ? 40.393 4.385 15.491 1.00 11.54 420 ASP A O 1
ATOM 2058 N N . GLU A 1 263 ? 41.946 3.224 16.631 1.00 11.15 421 GLU A N 1
ATOM 2059 C CA . GLU A 1 263 ? 41.248 3.466 17.885 1.00 11.69 421 GLU A CA 1
ATOM 2060 C C . GLU A 1 263 ? 41.107 4.934 18.167 1.00 12.16 421 GLU A C 1
ATOM 2061 O O . GLU A 1 263 ? 40.107 5.361 18.770 1.00 11.12 421 GLU A O 1
ATOM 2067 N N . SER A 1 264 ? 42.071 5.743 17.696 1.00 10.95 422 SER A N 1
ATOM 2068 C CA . SER A 1 264 ? 42.025 7.177 18.018 1.00 12.19 422 SER A CA 1
ATOM 2069 C C . SER A 1 264 ? 40.900 7.907 17.310 1.00 11.32 422 SER A C 1
ATOM 2070 O O . SER A 1 264 ? 40.593 9.008 17.710 1.00 13.04 422 SER A O 1
ATOM 2073 N N . ALA A 1 265 ? 40.323 7.254 16.311 1.00 9.88 423 ALA A N 1
ATOM 2074 C CA . ALA A 1 265 ? 39.194 7.827 15.550 1.00 9.41 423 ALA A CA 1
ATOM 2075 C C . ALA A 1 265 ? 37.825 7.394 16.095 1.00 10.15 423 ALA A C 1
ATOM 2076 O O . ALA A 1 265 ? 36.780 7.895 15.625 1.00 9.52 423 ALA A O 1
ATOM 2078 N N . ARG A 1 266 ? 37.773 6.494 17.063 1.00 8.62 424 ARG A N 1
ATOM 2079 C CA . ARG A 1 266 ? 36.501 5.907 17.460 1.00 7.88 424 ARG A CA 1
ATOM 2080 C C . ARG A 1 266 ? 35.498 6.938 18.086 1.00 7.73 424 ARG A C 1
ATOM 2081 O O . ARG A 1 266 ? 34.319 6.953 17.755 1.00 7.73 424 ARG A O 1
ATOM 2089 N N . ALA A 1 267 ? 35.969 7.840 18.965 1.00 6.66 425 ALA A N 1
ATOM 2090 C CA . ALA A 1 267 ? 35.106 8.835 19.515 1.00 6.63 425 ALA A CA 1
ATOM 2091 C C . ALA A 1 267 ? 34.539 9.781 18.454 1.00 6.90 425 ALA A C 1
ATOM 2092 O O . ALA A 1 267 ? 33.350 10.147 18.563 1.00 7.70 425 ALA A O 1
ATOM 2094 N N . ALA A 1 268 ? 35.392 10.139 17.486 1.00 7.39 426 ALA A N 1
ATOM 2095 C CA . ALA A 1 268 ? 34.921 11.054 16.468 1.00 6.21 426 ALA A CA 1
ATOM 2096 C C . ALA A 1 268 ? 33.955 10.326 15.504 1.00 7.15 426 ALA A C 1
ATOM 2097 O O . ALA A 1 268 ? 33.007 10.978 14.987 1.00 7.28 426 ALA A O 1
ATOM 2099 N N . ILE A 1 269 ? 34.159 9.022 15.195 1.00 5.75 427 ILE A N 1
ATOM 2100 C CA . ILE A 1 269 ? 33.176 8.276 14.403 1.00 5.59 427 ILE A CA 1
ATOM 2101 C C . ILE A 1 269 ? 31.827 8.289 15.099 1.00 7.19 427 ILE A C 1
ATOM 2102 O O . ILE A 1 269 ? 30.782 8.551 14.488 1.00 6.76 427 ILE A O 1
ATOM 2107 N N . ILE A 1 270 ? 31.809 7.958 16.412 1.00 6.20 428 ILE A N 1
ATOM 2108 C CA . ILE A 1 270 ? 30.575 7.973 17.160 1.00 6.35 428 ILE A CA 1
ATOM 2109 C C . ILE A 1 270 ? 29.943 9.366 17.186 1.00 6.49 428 ILE A C 1
ATOM 2110 O O . ILE A 1 270 ? 28.717 9.536 17.025 1.00 5.80 428 ILE A O 1
ATOM 2115 N N . ASN A 1 271 ? 30.784 10.398 17.401 1.00 5.65 429 ASN A N 1
ATOM 2116 C CA . ASN A 1 271 ? 30.182 11.718 17.403 1.00 5.52 429 ASN A CA 1
ATOM 2117 C C . ASN A 1 271 ? 29.586 12.151 16.025 1.00 5.28 429 ASN A C 1
ATOM 2118 O O . ASN A 1 271 ? 28.606 12.904 16.055 1.00 5.51 429 ASN A O 1
ATOM 2123 N N . GLU A 1 272 ? 30.149 11.652 14.922 1.00 5.40 430 GLU A N 1
ATOM 2124 C CA . GLU A 1 272 ? 29.568 11.935 13.640 1.00 5.90 430 GLU A CA 1
ATOM 2125 C C . GLU A 1 272 ? 28.285 11.191 13.431 1.00 4.45 430 GLU A C 1
ATOM 2126 O O . GLU A 1 272 ? 27.306 11.742 12.855 1.00 5.77 430 GLU A O 1
ATOM 2132 N N . MET A 1 273 ? 28.193 9.946 13.928 1.00 4.44 431 MET A N 1
ATOM 2133 C CA . MET A 1 273 ? 26.903 9.243 13.975 1.00 4.43 431 MET A CA 1
ATOM 2134 C C . MET A 1 273 ? 25.859 10.032 14.735 1.00 5.26 431 MET A C 1
ATOM 2135 O O . MET A 1 273 ? 24.693 10.135 14.271 1.00 5.72 431 MET A O 1
ATOM 2140 N N . VAL A 1 274 ? 26.251 10.548 15.890 1.00 5.15 432 VAL A N 1
ATOM 2141 C CA . VAL A 1 274 ? 25.344 11.297 16.752 1.00 7.57 432 VAL A CA 1
ATOM 2142 C C . VAL A 1 274 ? 24.929 12.629 16.070 1.00 5.13 432 VAL A C 1
ATOM 2143 O O . VAL A 1 274 ? 23.737 13.026 16.125 1.00 5.57 432 VAL A O 1
ATOM 2147 N N . ARG A 1 275 ? 25.893 13.285 15.388 1.00 4.69 433 ARG A N 1
ATOM 2148 C CA . ARG A 1 275 ? 25.482 14.523 14.675 1.00 4.47 433 ARG A CA 1
ATOM 2149 C C . ARG A 1 275 ? 24.424 14.228 13.601 1.00 4.85 433 ARG A C 1
ATOM 2150 O O . ARG A 1 275 ? 23.459 14.984 13.468 1.00 5.13 433 ARG A O 1
ATOM 2158 N N . MET A 1 276 ? 24.616 13.129 12.846 1.00 5.54 434 MET A N 1
ATOM 2159 C CA . MET A 1 276 ? 23.771 12.908 11.683 1.00 5.68 434 MET A CA 1
ATOM 2160 C C . MET A 1 276 ? 22.437 12.264 11.971 1.00 6.08 434 MET A C 1
ATOM 2161 O O . MET A 1 276 ? 21.505 12.416 11.168 1.00 6.91 434 MET A O 1
ATOM 2166 N N . ASP A 1 277 ? 22.327 11.548 13.087 1.00 5.49 435 ASP A N 1
ATOM 2167 C CA . ASP A 1 277 ? 21.040 10.879 13.379 1.00 5.94 435 ASP A CA 1
ATOM 2168 C C . ASP A 1 277 ? 20.679 11.031 14.847 1.00 6.80 435 ASP A C 1
ATOM 2169 O O . ASP A 1 277 ? 20.505 10.028 15.581 1.00 7.88 435 ASP A O 1
ATOM 2174 N N . PRO A 1 278 ? 20.458 12.238 15.306 1.00 5.44 436 PRO A N 1
ATOM 2175 C CA . PRO A 1 278 ? 19.979 12.445 16.693 1.00 5.68 436 PRO A CA 1
ATOM 2176 C C . PRO A 1 278 ? 18.683 11.708 16.927 1.00 4.12 436 PRO A C 1
ATOM 2177 O O . PRO A 1 278 ? 17.742 11.837 16.119 1.00 5.74 436 PRO A O 1
ATOM 2181 N N . PRO A 1 279 ? 18.562 10.989 18.071 1.00 4.72 437 PRO A N 1
ATOM 2182 C CA . PRO A 1 279 ? 17.322 10.266 18.318 1.00 4.71 437 PRO A CA 1
ATOM 2183 C C . PRO A 1 279 ? 16.160 11.179 18.744 1.00 4.86 437 PRO A C 1
ATOM 2184 O O . PRO A 1 279 ? 15.007 10.814 18.601 1.00 6.44 437 PRO A O 1
ATOM 2188 N N . GLN A 1 280 ? 16.515 12.332 19.377 1.00 4.81 438 GLN A N 1
ATOM 2189 C CA . GLN A 1 280 ? 15.520 13.379 19.755 1.00 5.42 438 GLN A CA 1
ATOM 2190 C C . GLN A 1 280 ? 15.789 14.584 18.888 1.00 3.82 438 GLN A C 1
ATOM 2191 O O . GLN A 1 280 ? 16.875 15.122 18.834 1.00 5.33 438 GLN A O 1
ATOM 2197 N N . LEU A 1 281 ? 14.731 14.966 18.172 1.00 5.27 439 LEU A N 1
ATOM 2198 C CA . LEU A 1 281 ? 14.909 15.986 17.105 1.00 5.04 439 LEU A CA 1
ATOM 2199 C C . LEU A 1 281 ? 14.743 17.423 17.544 1.00 4.37 439 LEU A C 1
ATOM 2200 O O . LEU A 1 281 ? 15.209 18.321 16.824 1.00 5.96 439 LEU A O 1
ATOM 2205 N N . SER A 1 282 ? 14.189 17.649 18.737 1.00 5.31 440 SER A N 1
ATOM 2206 C CA . SER A 1 282 ? 13.969 19.022 19.181 1.00 5.46 440 SER A CA 1
ATOM 2207 C C . SER A 1 282 ? 13.715 18.989 20.670 1.00 5.50 440 SER A C 1
ATOM 2208 O O . SER A 1 282 ? 13.537 17.930 21.329 1.00 6.05 440 SER A O 1
ATOM 2211 N N . PHE A 1 283 ? 13.607 20.196 21.228 1.00 5.75 441 PHE A N 1
ATOM 2212 C CA . PHE A 1 283 ? 13.160 20.325 22.633 1.00 5.86 441 PHE A CA 1
ATOM 2213 C C . PHE A 1 283 ? 12.563 21.704 22.834 1.00 5.19 441 PHE A C 1
ATOM 2214 O O . PHE A 1 283 ? 12.823 22.614 22.045 1.00 6.09 441 PHE A O 1
ATOM 2222 N N . LEU A 1 284 ? 11.739 21.840 23.884 1.00 5.99 442 LEU A N 1
ATOM 2223 C CA . LEU A 1 284 ? 11.016 23.106 24.174 1.00 7.47 442 LEU A CA 1
ATOM 2224 C C . LEU A 1 284 ? 11.626 23.903 25.312 1.00 5.91 442 LEU A C 1
ATOM 2225 O O . LEU A 1 284 ? 12.104 23.317 26.329 1.00 6.94 442 LEU A O 1
ATOM 2230 N N . ARG A 1 285 ? 11.559 25.253 25.187 1.00 6.61 443 ARG A N 1
ATOM 2231 C CA . ARG A 1 285 ? 11.825 26.139 26.297 1.00 5.82 443 ARG A CA 1
ATOM 2232 C C . ARG A 1 285 ? 10.738 27.209 26.297 1.00 5.89 443 ARG A C 1
ATOM 2233 O O . ARG A 1 285 ? 10.093 27.459 25.300 1.00 7.18 443 ARG A O 1
ATOM 2241 N N . PHE A 1 286 ? 10.592 27.864 27.468 1.00 7.21 444 PHE A N 1
ATOM 2242 C CA . PHE A 1 286 ? 9.534 28.940 27.626 1.00 7.72 444 PHE A CA 1
ATOM 2243 C C . PHE A 1 286 ? 10.305 30.113 28.289 1.00 7.02 444 PHE A C 1
ATOM 2244 O O . PHE A 1 286 ? 10.602 30.077 29.480 1.00 7.86 444 PHE A O 1
ATOM 2252 N N . PRO A 1 287 ? 10.612 31.161 27.553 1.00 7.79 445 PRO A N 1
ATOM 2253 C CA . PRO A 1 287 ? 11.403 32.261 28.131 1.00 8.63 445 PRO A CA 1
ATOM 2254 C C . PRO A 1 287 ? 10.604 33.011 29.173 1.00 8.93 445 PRO A C 1
ATOM 2255 O O . PRO A 1 287 ? 9.376 33.191 29.052 1.00 10.10 445 PRO A O 1
ATOM 2259 N N . THR A 1 288 ? 11.299 33.403 30.251 1.00 9.12 446 THR A N 1
ATOM 2260 C CA . THR A 1 288 ? 10.655 34.173 31.355 1.00 10.32 446 THR A CA 1
ATOM 2261 C C . THR A 1 288 ? 10.578 35.655 31.100 1.00 11.95 446 THR A C 1
ATOM 2262 O O . THR A 1 288 ? 9.836 36.344 31.873 1.00 13.71 446 THR A O 1
ATOM 2266 N N . GLU A 1 289 ? 11.180 36.104 30.017 1.00 11.88 447 GLU A N 1
ATOM 2267 C CA . GLU A 1 289 ? 10.996 37.491 29.587 1.00 13.13 447 GLU A CA 1
ATOM 2268 C C . GLU A 1 289 ? 11.060 37.517 28.083 1.00 14.29 447 GLU A C 1
ATOM 2269 O O . GLU A 1 289 ? 11.450 36.524 27.436 1.00 13.21 447 GLU A O 1
ATOM 2275 N N . ASP A 1 290 ? 10.706 38.638 27.480 1.00 13.56 448 ASP A N 1
ATOM 2276 C CA . ASP A 1 290 ? 10.706 38.746 26.025 1.00 12.78 448 ASP A CA 1
ATOM 2277 C C . ASP A 1 290 ? 12.123 38.571 25.524 1.00 11.90 448 ASP A C 1
ATOM 2278 O O . ASP A 1 290 ? 13.120 39.049 26.139 1.00 13.82 448 ASP A O 1
ATOM 2283 N N . VAL A 1 291 ? 12.295 37.961 24.329 1.00 11.29 449 VAL A N 1
ATOM 2284 C CA . VAL A 1 291 ? 13.617 37.757 23.759 1.00 12.04 449 VAL A CA 1
ATOM 2285 C C . VAL A 1 291 ? 13.548 37.842 22.260 1.00 11.43 449 VAL A C 1
ATOM 2286 O O . VAL A 1 291 ? 12.600 37.288 21.678 1.00 12.67 449 VAL A O 1
ATOM 2290 N N . GLU A 1 292 ? 14.506 38.508 21.637 1.00 11.09 450 GLU A N 1
ATOM 2291 C CA . GLU A 1 292 ? 14.573 38.637 20.154 1.00 10.55 450 GLU A CA 1
ATOM 2292 C C . GLU A 1 292 ? 15.556 37.643 19.585 1.00 10.60 450 GLU A C 1
ATOM 2293 O O . GLU A 1 292 ? 16.759 37.631 19.972 1.00 12.07 450 GLU A O 1
ATOM 2299 N N . ILE A 1 293 ? 15.079 36.810 18.666 1.00 9.27 451 ILE A N 1
ATOM 2300 C CA . ILE A 1 293 ? 15.928 35.843 17.999 1.00 9.60 451 ILE A CA 1
ATOM 2301 C C . ILE A 1 293 ? 15.698 36.032 16.504 1.00 9.68 451 ILE A C 1
ATOM 2302 O O . ILE A 1 293 ? 14.561 36.032 16.057 1.00 10.11 451 ILE A O 1
ATOM 2307 N N . GLY A 1 294 ? 16.761 36.184 15.713 1.00 10.42 452 GLY A N 1
ATOM 2308 C CA . GLY A 1 294 ? 16.578 36.320 14.211 1.00 11.12 452 GLY A CA 1
ATOM 2309 C C . GLY A 1 294 ? 15.690 37.498 13.776 1.00 11.59 452 GLY A C 1
ATOM 2310 O O . GLY A 1 294 ? 15.004 37.415 12.757 1.00 15.79 452 GLY A O 1
ATOM 2311 N N . GLY A 1 295 ? 15.735 38.536 14.615 1.00 14.19 453 GLY A N 1
ATOM 2312 C CA . GLY A 1 295 ? 14.935 39.726 14.358 1.00 15.76 453 GLY A CA 1
ATOM 2313 C C . GLY A 1 295 ? 13.478 39.566 14.698 1.00 17.06 453 GLY A C 1
ATOM 2314 O O . GLY A 1 295 ? 12.654 40.453 14.395 1.00 20.11 453 GLY A O 1
ATOM 2315 N N . VAL A 1 296 ? 13.093 38.463 15.332 1.00 13.71 454 VAL A N 1
ATOM 2316 C CA . VAL A 1 296 ? 11.734 38.176 15.720 1.00 11.50 454 VAL A CA 1
ATOM 2317 C C . VAL A 1 296 ? 11.582 38.325 17.209 1.00 13.04 454 VAL A C 1
ATOM 2318 O O . VAL A 1 296 ? 12.330 37.709 18.006 1.00 11.70 454 VAL A O 1
ATOM 2322 N N . LEU A 1 297 ? 10.620 39.111 17.675 1.00 13.06 455 LEU A N 1
ATOM 2323 C CA . LEU A 1 297 ? 10.426 39.329 19.096 1.00 12.61 455 LEU A CA 1
ATOM 2324 C C . LEU A 1 297 ? 9.509 38.232 19.626 1.00 13.87 455 LEU A C 1
ATOM 2325 O O . LEU A 1 297 ? 8.295 38.047 19.254 1.00 16.30 455 LEU A O 1
ATOM 2330 N N . ILE A 1 298 ? 10.064 37.414 20.517 1.00 10.24 456 ILE A N 1
ATOM 2331 C CA . ILE A 1 298 ? 9.295 36.355 21.107 1.00 10.17 456 ILE A CA 1
ATOM 2332 C C . ILE A 1 298 ? 8.874 36.745 22.525 1.00 12.45 456 ILE A C 1
ATOM 2333 O O . ILE A 1 298 ? 9.730 36.991 23.395 1.00 12.39 456 ILE A O 1
ATOM 2338 N N . GLU A 1 299 ? 7.560 36.780 22.803 1.00 13.55 457 GLU A N 1
ATOM 2339 C CA . GLU A 1 299 ? 7.111 37.259 24.139 1.00 15.18 457 GLU A CA 1
ATOM 2340 C C . GLU A 1 299 ? 7.310 36.210 25.222 1.00 14.12 457 GLU A C 1
ATOM 2341 O O . GLU A 1 299 ? 7.261 34.987 24.958 1.00 12.83 457 GLU A O 1
ATOM 2347 N N . ALA A 1 300 ? 7.525 36.692 26.457 1.00 12.44 458 ALA A N 1
ATOM 2348 C CA . ALA A 1 300 ? 7.637 35.832 27.590 1.00 11.58 458 ALA A CA 1
ATOM 2349 C C . ALA A 1 300 ? 6.512 34.810 27.621 1.00 11.81 458 ALA A C 1
ATOM 2350 O O . ALA A 1 300 ? 5.300 35.162 27.331 1.00 14.40 458 ALA A O 1
ATOM 2352 N N . GLY A 1 301 ? 6.880 33.539 27.910 1.00 9.25 459 GLY A N 1
ATOM 2353 C CA . GLY A 1 301 ? 5.983 32.443 28.049 1.00 9.20 459 GLY A CA 1
ATOM 2354 C C . GLY A 1 301 ? 5.610 31.704 26.741 1.00 9.79 459 GLY A C 1
ATOM 2355 O O . GLY A 1 301 ? 4.955 30.612 26.840 1.00 11.07 459 GLY A O 1
ATOM 2356 N N . SER A 1 302 ? 6.042 32.279 25.584 1.00 9.61 460 SER A N 1
ATOM 2357 C CA . SER A 1 302 ? 5.790 31.541 24.326 1.00 11.00 460 SER A CA 1
ATOM 2358 C C . SER A 1 302 ? 6.623 30.225 24.317 1.00 9.79 460 SER A C 1
ATOM 2359 O O . SER A 1 302 ? 7.746 30.206 24.789 1.00 11.37 460 SER A O 1
ATOM 2362 N N . PRO A 1 303 ? 6.121 29.224 23.656 1.00 9.03 461 PRO A N 1
ATOM 2363 C CA . PRO A 1 303 ? 6.948 27.993 23.453 1.00 7.92 461 PRO A CA 1
ATOM 2364 C C . PRO A 1 303 ? 7.968 28.239 22.321 1.00 8.96 461 PRO A C 1
ATOM 2365 O O . PRO A 1 303 ? 7.572 28.755 21.246 1.00 7.81 461 PRO A O 1
ATOM 2369 N N . ILE A 1 304 ? 9.235 27.911 22.601 1.00 6.35 462 ILE A N 1
ATOM 2370 C CA . ILE A 1 304 ? 10.257 27.926 21.583 1.00 6.21 462 ILE A CA 1
ATOM 2371 C C . ILE A 1 304 ? 10.717 26.498 21.410 1.00 5.58 462 ILE A C 1
ATOM 2372 O O . ILE A 1 304 ? 11.122 25.818 22.384 1.00 7.10 462 ILE A O 1
ATOM 2377 N N . ARG A 1 305 ? 10.595 25.970 20.198 1.00 6.52 463 ARG A N 1
ATOM 2378 C CA . ARG A 1 305 ? 11.069 24.584 19.891 1.00 5.71 463 ARG A CA 1
ATOM 2379 C C . ARG A 1 305 ? 12.413 24.774 19.145 1.00 5.77 463 ARG A C 1
ATOM 2380 O O . ARG A 1 305 ? 12.469 25.202 17.978 1.00 6.15 463 ARG A O 1
ATOM 2388 N N . PHE A 1 306 ? 13.508 24.362 19.783 1.00 4.16 464 PHE A N 1
ATOM 2389 C CA . PHE A 1 306 ? 14.859 24.379 19.217 1.00 5.03 464 PHE A CA 1
ATOM 2390 C C . PHE A 1 306 ? 15.084 23.086 18.437 1.00 5.67 464 PHE A C 1
ATOM 2391 O O . PHE A 1 306 ? 14.930 21.944 19.008 1.00 5.36 464 PHE A O 1
ATOM 2399 N N . MET A 1 307 ? 15.350 23.216 17.165 1.00 6.41 465 MET A N 1
ATOM 2400 C CA . MET A 1 307 ? 15.396 22.065 16.249 1.00 4.09 465 MET A CA 1
ATOM 2401 C C . MET A 1 307 ? 16.841 21.569 16.128 1.00 6.54 465 MET A C 1
ATOM 2402 O O . MET A 1 307 ? 17.680 22.047 15.342 1.00 6.36 465 MET A O 1
ATOM 2407 N N . ILE A 1 308 ? 17.132 20.575 16.965 1.00 6.58 466 ILE A N 1
ATOM 2408 C CA . ILE A 1 308 ? 18.476 19.945 17.061 1.00 9.02 466 ILE A CA 1
ATOM 2409 C C . ILE A 1 308 ? 18.874 19.292 15.773 1.00 7.95 466 ILE A C 1
ATOM 2410 O O . ILE A 1 308 ? 20.031 19.465 15.275 1.00 6.98 466 ILE A O 1
ATOM 2415 N N . GLY A 1 309 ? 18.034 18.474 15.181 1.00 6.51 467 GLY A N 1
ATOM 2416 C CA . GLY A 1 309 ? 18.395 17.850 13.928 1.00 7.67 467 GLY A CA 1
ATOM 2417 C C . GLY A 1 309 ? 18.684 18.855 12.818 1.00 6.97 467 GLY A C 1
ATOM 2418 O O . GLY A 1 309 ? 19.680 18.761 12.115 1.00 7.85 467 GLY A O 1
ATOM 2419 N N . ALA A 1 310 ? 17.799 19.882 12.712 1.00 5.34 468 ALA A N 1
ATOM 2420 C CA . ALA A 1 310 ? 18.024 20.852 11.677 1.00 6.09 468 ALA A CA 1
ATOM 2421 C C . ALA A 1 310 ? 19.357 21.566 11.921 1.00 5.06 468 ALA A C 1
ATOM 2422 O O . ALA A 1 310 ? 20.149 21.778 10.960 1.00 6.00 468 ALA A O 1
ATOM 2424 N N . ALA A 1 311 ? 19.610 21.984 13.160 1.00 5.01 469 ALA A N 1
ATOM 2425 C CA . ALA A 1 311 ? 20.856 22.689 13.462 1.00 4.39 469 ALA A CA 1
ATOM 2426 C C . ALA A 1 311 ? 22.100 21.891 13.171 1.00 4.55 469 ALA A C 1
ATOM 2427 O O . ALA A 1 311 ? 23.115 22.435 12.702 1.00 5.48 469 ALA A O 1
ATOM 2429 N N . ASN A 1 312 ? 22.001 20.588 13.396 1.00 4.45 470 ASN A N 1
ATOM 2430 C CA . ASN A 1 312 ? 23.171 19.717 13.208 1.00 4.45 470 ASN A CA 1
ATOM 2431 C C . ASN A 1 312 ? 23.565 19.548 11.723 1.00 4.27 470 ASN A C 1
ATOM 2432 O O . ASN A 1 312 ? 24.658 19.009 11.456 1.00 4.87 470 ASN A O 1
ATOM 2437 N N . ARG A 1 313 ? 22.756 20.061 10.820 1.00 4.96 471 ARG A N 1
ATOM 2438 C CA . ARG A 1 313 ? 23.093 20.123 9.370 1.00 4.30 471 ARG A CA 1
ATOM 2439 C C . ARG A 1 313 ? 23.366 21.549 8.853 1.00 4.91 471 ARG A C 1
ATOM 2440 O O . ARG A 1 313 ? 23.340 21.789 7.648 1.00 7.24 471 ARG A O 1
ATOM 2448 N N . ASP A 1 314 ? 23.552 22.519 9.777 1.00 5.19 472 ASP A N 1
ATOM 2449 C CA . ASP A 1 314 ? 23.713 23.943 9.363 1.00 6.16 472 ASP A CA 1
ATOM 2450 C C . ASP A 1 314 ? 25.028 24.055 8.569 1.00 7.34 472 ASP A C 1
ATOM 2451 O O . ASP A 1 314 ? 26.101 23.837 9.116 1.00 6.57 472 ASP A O 1
ATOM 2456 N N . PRO A 1 315 ? 24.967 24.463 7.272 1.00 6.62 473 PRO A N 1
ATOM 2457 C CA . PRO A 1 315 ? 26.186 24.567 6.498 1.00 7.69 473 PRO A CA 1
ATOM 2458 C C . PRO A 1 315 ? 27.011 25.796 6.944 1.00 9.16 473 PRO A C 1
ATOM 2459 O O . PRO A 1 315 ? 28.185 25.838 6.509 1.00 11.29 473 PRO A O 1
ATOM 2463 N N . GLU A 1 316 ? 26.503 26.665 7.825 1.00 8.61 474 GLU A N 1
ATOM 2464 C CA . GLU A 1 316 ? 27.381 27.674 8.398 1.00 11.33 474 GLU A CA 1
ATOM 2465 C C . GLU A 1 316 ? 28.395 27.141 9.369 1.00 9.91 474 GLU A C 1
ATOM 2466 O O . GLU A 1 316 ? 29.456 27.776 9.692 1.00 13.39 474 GLU A O 1
ATOM 2472 N N . VAL A 1 317 ? 28.155 25.927 9.891 1.00 7.46 475 VAL A N 1
ATOM 2473 C CA . VAL A 1 317 ? 28.978 25.268 10.872 1.00 7.84 475 VAL A CA 1
ATOM 2474 C C . VAL A 1 317 ? 29.721 24.055 10.243 1.00 9.31 475 VAL A C 1
ATOM 2475 O O . VAL A 1 317 ? 30.938 23.813 10.470 1.00 10.56 475 VAL A O 1
ATOM 2479 N N . PHE A 1 318 ? 29.001 23.226 9.478 1.00 6.35 476 PHE A N 1
ATOM 2480 C CA . PHE A 1 318 ? 29.546 21.977 8.972 1.00 7.58 476 PHE A CA 1
ATOM 2481 C C . PHE A 1 318 ? 29.583 22.002 7.427 1.00 7.70 476 PHE A C 1
ATOM 2482 O O . PHE A 1 318 ? 28.521 22.055 6.821 1.00 9.14 476 PHE A O 1
ATOM 2490 N N . ASP A 1 319 ? 30.792 21.898 6.882 1.00 8.42 477 ASP A N 1
ATOM 2491 C CA . ASP A 1 319 ? 30.828 21.790 5.389 1.00 8.97 477 ASP A CA 1
ATOM 2492 C C . ASP A 1 319 ? 30.306 20.470 4.916 1.00 9.77 477 ASP A C 1
ATOM 2493 O O . ASP A 1 319 ? 30.570 19.442 5.584 1.00 8.57 477 ASP A O 1
ATOM 2498 N N . ASP A 1 320 ? 29.543 20.455 3.807 1.00 9.35 478 ASP A N 1
ATOM 2499 C CA . ASP A 1 320 ? 28.959 19.195 3.259 1.00 8.02 478 ASP A CA 1
ATOM 2500 C C . ASP A 1 320 ? 28.230 18.439 4.408 1.00 7.12 478 ASP A C 1
ATOM 2501 O O . ASP A 1 320 ? 28.563 17.327 4.757 1.00 7.68 478 ASP A O 1
ATOM 2506 N N . PRO A 1 321 ? 27.220 19.117 4.992 1.00 7.54 479 PRO A N 1
ATOM 2507 C CA . PRO A 1 321 ? 26.638 18.611 6.230 1.00 7.02 479 PRO A CA 1
ATOM 2508 C C . PRO A 1 321 ? 25.913 17.335 6.083 1.00 6.98 479 PRO A C 1
ATOM 2509 O O . PRO A 1 321 ? 25.618 16.674 7.094 1.00 6.51 479 PRO A O 1
ATOM 2513 N N . ASP A 1 322 ? 25.501 16.947 4.850 1.00 6.60 480 ASP A N 1
ATOM 2514 C CA . ASP A 1 322 ? 24.816 15.670 4.658 1.00 6.46 480 ASP A CA 1
ATOM 2515 C C . ASP A 1 322 ? 25.774 14.503 4.362 1.00 6.96 480 ASP A C 1
ATOM 2516 O O . ASP A 1 322 ? 25.290 13.379 4.114 1.00 9.41 480 ASP A O 1
ATOM 2521 N N . VAL A 1 323 ? 27.068 14.776 4.454 1.00 6.97 481 VAL A N 1
ATOM 2522 C CA . VAL A 1 323 ? 28.088 13.714 4.153 1.00 7.80 481 VAL A CA 1
ATOM 2523 C C . VAL A 1 323 ? 28.663 13.280 5.520 1.00 8.27 481 VAL A C 1
ATOM 2524 O O . VAL A 1 323 ? 29.057 14.129 6.340 1.00 7.75 481 VAL A O 1
ATOM 2528 N N . PHE A 1 324 ? 28.735 11.978 5.770 1.00 7.24 482 PHE A N 1
ATOM 2529 C CA . PHE A 1 324 ? 29.432 11.454 6.960 1.00 6.78 482 PHE A CA 1
ATOM 2530 C C . PHE A 1 324 ? 30.911 11.668 6.798 1.00 7.44 482 PHE A C 1
ATOM 2531 O O . PHE A 1 324 ? 31.544 11.138 5.839 1.00 9.41 482 PHE A O 1
ATOM 2539 N N . ASP A 1 325 ? 31.531 12.363 7.758 1.00 7.17 483 ASP A N 1
ATOM 2540 C CA . ASP A 1 325 ? 32.974 12.549 7.756 1.00 5.60 483 ASP A CA 1
ATOM 2541 C C . ASP A 1 325 ? 33.429 12.640 9.225 1.00 8.30 483 ASP A C 1
ATOM 2542 O O . ASP A 1 325 ? 33.074 13.635 9.935 1.00 8.95 483 ASP A O 1
ATOM 2547 N N . HIS A 1 326 ? 34.219 11.646 9.669 1.00 8.39 484 HIS A N 1
ATOM 2548 C CA . HIS A 1 326 ? 34.675 11.669 11.060 1.00 10.59 484 HIS A CA 1
ATOM 2549 C C . HIS A 1 326 ? 35.961 12.429 11.268 1.00 12.73 484 HIS A C 1
ATOM 2550 O O . HIS A 1 326 ? 36.521 12.414 12.394 1.00 13.62 484 HIS A O 1
ATOM 2557 N N . THR A 1 327 ? 36.442 13.127 10.247 1.00 10.51 485 THR A N 1
ATOM 2558 C CA . THR A 1 327 ? 37.704 13.908 10.322 1.00 11.79 485 THR A CA 1
ATOM 2559 C C . THR A 1 327 ? 37.527 15.396 10.251 1.00 12.41 485 THR A C 1
ATOM 2560 O O . THR A 1 327 ? 38.481 16.148 9.886 1.00 13.35 485 THR A O 1
ATOM 2564 N N . ARG A 1 328 ? 36.334 15.889 10.583 1.00 11.03 486 ARG A N 1
ATOM 2565 C CA . ARG 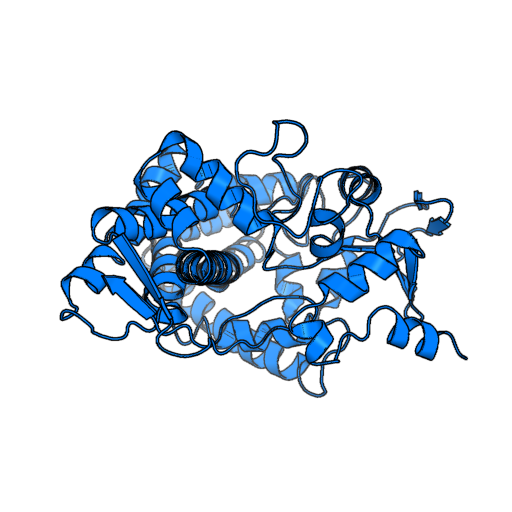A 1 328 ? 36.078 17.294 10.572 1.00 11.51 486 ARG A CA 1
ATOM 2566 C C . ARG A 1 328 ? 37.001 18.038 11.610 1.00 12.53 486 ARG A C 1
ATOM 2567 O O . ARG A 1 328 ? 37.348 17.429 12.622 1.00 14.09 486 ARG A O 1
ATOM 2575 N N . PRO A 1 329 ? 37.333 19.307 11.366 1.00 12.08 487 PRO A N 1
ATOM 2576 C CA . PRO A 1 329 ? 38.294 20.010 12.323 1.00 13.15 487 PRO A CA 1
ATOM 2577 C C . PRO A 1 329 ? 37.653 20.250 13.677 1.00 13.34 487 PRO A C 1
ATOM 2578 O O . PRO A 1 329 ? 36.420 20.215 13.783 1.00 11.44 487 PRO A O 1
ATOM 2582 N N . PRO A 1 330 ? 38.446 20.646 14.682 1.00 12.39 488 PRO A N 1
ATOM 2583 C CA . PRO A 1 330 ? 37.914 20.835 16.055 1.00 12.00 488 PRO A CA 1
ATOM 2584 C C . PRO A 1 330 ? 36.786 21.813 16.098 1.00 11.17 488 PRO A C 1
ATOM 2585 O O . PRO A 1 330 ? 35.820 21.570 16.877 1.00 11.22 488 PRO A O 1
ATOM 2589 N N . ALA A 1 331 ? 36.795 22.937 15.332 1.00 10.39 489 ALA A N 1
ATOM 2590 C CA . ALA A 1 331 ? 35.717 23.884 15.308 1.00 10.57 489 ALA A CA 1
ATOM 2591 C C . ALA A 1 331 ? 34.381 23.432 14.697 1.00 11.03 489 ALA A C 1
ATOM 2592 O O . ALA A 1 331 ? 33.389 24.187 14.730 1.00 13.26 489 ALA A O 1
ATOM 2594 N N . ALA A 1 332 ? 34.395 22.237 14.112 1.00 10.49 490 ALA A N 1
ATOM 2595 C CA . ALA A 1 332 ? 33.209 21.690 13.442 1.00 10.05 490 ALA A CA 1
ATOM 2596 C C . ALA A 1 332 ? 33.009 20.241 13.798 1.00 11.36 490 ALA A C 1
ATOM 2597 O O . ALA A 1 332 ? 32.456 19.419 13.025 1.00 12.92 490 ALA A O 1
ATOM 2599 N N . SER A 1 333 ? 33.378 19.893 15.016 1.00 9.12 491 SER A N 1
ATOM 2600 C CA . SER A 1 333 ? 33.501 18.485 15.533 1.00 10.46 491 SER A CA 1
ATOM 2601 C C . SER A 1 333 ? 32.425 18.146 16.629 1.00 8.30 491 SER A C 1
ATOM 2602 O O . SER A 1 333 ? 32.474 17.026 17.125 1.00 9.31 491 SER A O 1
ATOM 2605 N N . ARG A 1 334 ? 31.655 19.174 16.996 1.00 7.02 492 ARG A N 1
ATOM 2606 C CA . ARG A 1 334 ? 30.665 19.002 18.112 1.00 6.29 492 ARG A CA 1
ATOM 2607 C C . ARG A 1 334 ? 29.264 19.188 17.555 1.00 7.68 492 ARG A C 1
ATOM 2608 O O . ARG A 1 334 ? 29.090 19.659 16.407 1.00 8.19 492 ARG A O 1
ATOM 2616 N N . ASN A 1 335 ? 28.227 18.842 18.319 1.00 4.78 493 ASN A N 1
ATOM 2617 C CA . ASN A 1 335 ? 26.856 18.918 17.811 1.00 4.32 493 ASN A CA 1
ATOM 2618 C C . ASN A 1 335 ? 25.903 19.058 19.000 1.00 5.13 493 ASN A C 1
ATOM 2619 O O . ASN A 1 335 ? 26.339 19.111 20.168 1.00 5.41 493 ASN A O 1
ATOM 2624 N N . LEU A 1 336 ? 24.618 19.211 18.686 1.00 4.73 494 LEU A N 1
ATOM 2625 C CA . LEU A 1 336 ? 23.614 19.503 19.717 1.00 3.35 494 LEU A CA 1
ATOM 2626 C C . LEU A 1 336 ? 22.770 18.298 20.089 1.00 5.70 494 LEU A C 1
ATOM 2627 O O . LEU A 1 336 ? 21.743 18.459 20.806 1.00 5.27 494 LEU A O 1
ATOM 2632 N N . SER A 1 337 ? 23.181 17.083 19.670 1.00 4.30 495 SER A N 1
ATOM 2633 C CA . SER A 1 337 ? 22.281 15.937 19.936 1.00 4.21 495 SER A CA 1
ATOM 2634 C C . SER A 1 337 ? 22.055 15.512 21.355 1.00 4.44 495 SER A C 1
ATOM 2635 O O . SER A 1 337 ? 21.024 14.868 21.639 1.00 4.57 495 SER A O 1
ATOM 2638 N N . PHE A 1 338 ? 22.987 15.884 22.282 1.00 4.45 496 PHE A N 1
ATOM 2639 C CA . PHE A 1 338 ? 22.788 15.659 23.727 1.00 4.49 496 PHE A CA 1
ATOM 2640 C C . PHE A 1 338 ? 22.383 16.940 24.385 1.00 5.22 496 PHE A C 1
ATOM 2641 O O . PHE A 1 338 ? 22.477 17.030 25.631 1.00 6.09 496 PHE A O 1
ATOM 2649 N N . GLY A 1 339 ? 21.893 17.906 23.650 1.00 5.07 497 GLY A N 1
ATOM 2650 C CA . GLY A 1 339 ? 21.471 19.187 24.271 1.00 5.21 497 GLY A CA 1
ATOM 2651 C C . GLY A 1 339 ? 22.683 20.032 24.661 1.00 4.74 497 GLY A C 1
ATOM 2652 O O . GLY A 1 339 ? 23.823 19.856 24.175 1.00 6.13 497 GLY A O 1
ATOM 2653 N N . LEU A 1 340 ? 22.427 20.957 25.605 1.00 5.48 498 LEU A N 1
ATOM 2654 C CA . LEU A 1 340 ? 23.412 22.004 26.030 1.00 6.23 498 LEU A CA 1
ATOM 2655 C C . LEU A 1 340 ? 22.856 22.771 27.201 1.00 7.36 498 LEU A C 1
ATOM 2656 O O . LEU A 1 340 ? 21.656 22.661 27.487 1.00 7.96 498 LEU A O 1
ATOM 2661 N N . GLY A 1 341 ? 23.738 23.526 27.829 1.00 7.27 499 GLY A N 1
ATOM 2662 C CA . GLY A 1 341 ? 23.270 24.296 28.989 1.00 6.20 499 GLY A CA 1
ATOM 2663 C C . GLY A 1 341 ? 23.013 23.344 30.156 1.00 5.86 499 GLY A C 1
ATOM 2664 O O . GLY A 1 341 ? 23.535 22.177 30.222 1.00 5.61 499 GLY A O 1
ATOM 2665 N N . PRO A 1 342 ? 22.349 23.818 31.256 1.00 5.39 500 PRO A N 1
ATOM 2666 C CA . PRO A 1 342 ? 22.204 23.004 32.454 1.00 6.19 500 PRO A CA 1
ATOM 2667 C C . PRO A 1 342 ? 21.485 21.705 32.214 1.00 5.33 500 PRO A C 1
ATOM 2668 O O . PRO A 1 342 ? 21.805 20.719 32.915 1.00 6.34 500 PRO A O 1
ATOM 2672 N N . HIS A 1 343 ? 20.618 21.641 31.190 1.00 5.52 501 HIS A N 1
ATOM 2673 C CA . HIS A 1 343 ? 19.869 20.381 30.955 1.00 4.95 501 HIS A CA 1
ATOM 2674 C C . HIS A 1 343 ? 20.513 19.481 29.918 1.00 5.62 501 HIS A C 1
ATOM 2675 O O . HIS A 1 343 ? 19.871 18.503 29.491 1.00 7.73 501 HIS A O 1
ATOM 2682 N N . SER A 1 344 ? 21.801 19.700 29.630 1.00 4.66 502 SER A N 1
ATOM 2683 C CA . SER A 1 344 ? 22.448 18.709 28.705 1.00 5.42 502 SER A CA 1
ATOM 2684 C C . SER A 1 344 ? 22.336 17.300 29.293 1.00 4.47 502 SER A C 1
ATOM 2685 O O . SER A 1 344 ? 22.407 17.102 30.521 1.00 6.12 502 SER A O 1
ATOM 2688 N N . CYS A 1 345 ? 22.252 16.335 28.397 1.00 4.57 503 CYS A N 1
ATOM 2689 C CA . CYS A 1 345 ? 21.758 14.987 28.755 1.00 4.29 503 CYS A CA 1
ATOM 2690 C C . CYS A 1 345 ? 22.457 14.447 30.025 1.00 4.43 503 CYS A C 1
ATOM 2691 O O . CYS A 1 345 ? 23.705 14.310 30.073 1.00 4.58 503 CYS A O 1
ATOM 2694 N N . ALA A 1 346 ? 21.597 13.967 30.960 1.00 4.14 504 ALA A N 1
ATOM 2695 C CA . ALA A 1 346 ? 22.143 13.322 32.159 1.00 5.01 504 ALA A CA 1
ATOM 2696 C C . ALA A 1 346 ? 22.622 11.888 31.945 1.00 5.81 504 ALA A C 1
ATOM 2697 O O . ALA A 1 346 ? 23.238 11.300 32.850 1.00 7.31 504 ALA A O 1
ATOM 2699 N N . GLY A 1 347 ? 22.500 11.387 30.734 1.00 3.98 505 GLY A N 1
ATOM 2700 C CA . GLY A 1 347 ? 22.986 10.072 30.317 1.00 4.76 505 GLY A CA 1
ATOM 2701 C C . GLY A 1 347 ? 24.100 10.175 29.277 1.00 4.92 505 GLY A C 1
ATOM 2702 O O . GLY A 1 347 ? 24.466 9.131 28.695 1.00 4.85 505 GLY A O 1
ATOM 2703 N N . GLN A 1 348 ? 24.745 11.327 29.102 1.00 4.08 506 GLN A N 1
ATOM 2704 C CA . GLN A 1 348 ? 25.678 11.443 27.958 1.00 4.85 506 GLN A CA 1
ATOM 2705 C C . GLN A 1 348 ? 26.940 10.587 28.147 1.00 4.32 506 GLN A C 1
ATOM 2706 O O . GLN A 1 348 ? 27.357 9.911 27.183 1.00 4.97 506 GLN A O 1
ATOM 2712 N N . ILE A 1 349 ? 27.583 10.700 29.321 1.00 5.08 507 ILE A N 1
ATOM 2713 C CA . ILE A 1 349 ? 28.859 9.962 29.500 1.00 5.02 507 ILE A CA 1
ATOM 2714 C C . ILE A 1 349 ? 28.569 8.424 29.381 1.00 5.09 507 ILE A C 1
ATOM 2715 O O . ILE A 1 349 ? 29.306 7.712 28.664 1.00 5.51 507 ILE A O 1
ATOM 2720 N N . ILE A 1 350 ? 27.523 7.904 30.047 1.00 5.50 508 ILE A N 1
ATOM 2721 C CA . ILE A 1 350 ? 27.269 6.431 29.960 1.00 4.67 508 ILE A CA 1
ATOM 2722 C C . ILE A 1 350 ? 26.822 6.061 28.574 1.00 5.57 508 ILE A C 1
ATOM 2723 O O . ILE A 1 350 ? 27.244 5.019 28.067 1.00 5.71 508 ILE A O 1
ATOM 2728 N N . SER A 1 351 ? 26.080 6.932 27.886 1.00 4.77 509 SER A N 1
ATOM 2729 C CA . SER A 1 351 ? 25.642 6.553 26.518 1.00 4.70 509 SER A CA 1
ATOM 2730 C C . SER A 1 351 ? 26.795 6.489 25.609 1.00 4.78 509 SER A C 1
ATOM 2731 O O . SER A 1 351 ? 26.926 5.509 24.818 1.00 5.26 509 SER A O 1
ATOM 2734 N N . ARG A 1 352 ? 27.698 7.468 25.577 1.00 4.64 510 ARG A N 1
ATOM 2735 C CA . ARG A 1 352 ? 28.913 7.372 24.662 1.00 4.79 510 ARG A CA 1
ATOM 2736 C C . ARG A 1 352 ? 29.728 6.112 25.012 1.00 4.26 510 ARG A C 1
ATOM 2737 O O . ARG A 1 352 ? 30.176 5.413 24.032 1.00 6.24 510 ARG A O 1
ATOM 2745 N N . ALA A 1 353 ? 29.837 5.738 26.287 1.00 4.14 511 ALA A N 1
ATOM 2746 C CA . ALA A 1 353 ? 30.613 4.543 26.610 1.00 4.02 511 ALA A CA 1
ATOM 2747 C C . ALA A 1 353 ? 29.874 3.272 26.267 1.00 4.99 511 ALA A C 1
ATOM 2748 O O . ALA A 1 353 ? 30.573 2.315 25.847 1.00 5.10 511 ALA A O 1
ATOM 2750 N N . GLU A 1 354 ? 28.556 3.231 26.343 1.00 5.33 512 GLU A N 1
ATOM 2751 C CA . GLU A 1 354 ? 27.854 2.014 25.916 1.00 3.48 512 GLU A CA 1
ATOM 2752 C C . GLU A 1 354 ? 27.953 1.847 24.421 1.00 4.65 512 GLU A C 1
ATOM 2753 O O . GLU A 1 354 ? 28.132 0.696 23.942 1.00 5.19 512 GLU A O 1
ATOM 2759 N N . ALA A 1 355 ? 27.770 2.933 23.636 1.00 4.02 513 ALA A N 1
ATOM 2760 C CA . ALA A 1 355 ? 27.948 2.754 22.171 1.00 4.99 513 ALA A CA 1
ATOM 2761 C C . ALA A 1 355 ? 29.375 2.314 21.857 1.00 4.80 513 ALA A C 1
ATOM 2762 O O . ALA A 1 355 ? 29.578 1.408 21.028 1.00 6.01 513 ALA A O 1
ATOM 2764 N N . THR A 1 356 ? 30.375 2.941 22.485 1.00 4.65 514 THR A N 1
ATOM 2765 C CA . THR A 1 356 ? 31.792 2.546 22.261 1.00 5.82 514 THR A CA 1
ATOM 2766 C C . THR A 1 356 ? 31.903 1.065 22.553 1.00 6.01 514 THR A C 1
ATOM 2767 O O . THR A 1 356 ? 32.584 0.321 21.757 1.00 6.78 514 THR A O 1
ATOM 2771 N N . THR A 1 357 ? 31.322 0.579 23.641 1.00 5.77 515 THR A N 1
ATOM 2772 C CA . THR A 1 357 ? 31.481 -0.832 24.043 1.00 4.56 515 THR A CA 1
ATOM 2773 C C . THR A 1 357 ? 30.820 -1.752 23.025 1.00 4.01 515 THR A C 1
ATOM 2774 O O . THR A 1 357 ? 31.462 -2.771 22.604 1.00 5.17 515 THR A O 1
ATOM 2778 N N . VAL A 1 358 ? 29.581 -1.523 22.602 1.00 4.44 516 VAL A N 1
ATOM 2779 C CA . VAL A 1 358 ? 28.969 -2.456 21.666 1.00 3.68 516 VAL A CA 1
ATOM 2780 C C . VAL A 1 358 ? 29.751 -2.447 20.363 1.00 4.28 516 VAL A C 1
ATOM 2781 O O . VAL A 1 358 ? 30.059 -3.531 19.793 1.00 5.49 516 VAL A O 1
ATOM 2785 N N . PHE A 1 359 ? 30.146 -1.278 19.856 1.00 4.66 517 PHE A N 1
ATOM 2786 C CA . PHE A 1 359 ? 30.887 -1.226 18.584 1.00 4.46 517 PHE A CA 1
ATOM 2787 C C . PHE A 1 359 ? 32.253 -1.859 18.745 1.00 6.23 517 PHE A C 1
ATOM 2788 O O . PHE A 1 359 ? 32.710 -2.564 17.784 1.00 6.08 517 PHE A O 1
ATOM 2796 N N . ALA A 1 360 ? 32.945 -1.663 19.878 1.00 5.03 518 ALA A N 1
ATOM 2797 C CA . ALA A 1 360 ? 34.282 -2.276 20.091 1.00 5.78 518 ALA A CA 1
ATOM 2798 C C . ALA A 1 360 ? 34.144 -3.775 20.144 1.00 6.13 518 ALA A C 1
ATOM 2799 O O . ALA A 1 360 ? 35.004 -4.461 19.508 1.00 6.01 518 ALA A O 1
ATOM 2801 N N . VAL A 1 361 ? 33.122 -4.361 20.811 1.00 5.45 519 VAL A N 1
ATOM 2802 C CA . VAL A 1 361 ? 33.060 -5.849 20.879 1.00 5.87 519 VAL A CA 1
ATOM 2803 C C . VAL A 1 361 ? 32.797 -6.362 19.445 1.00 6.42 519 VAL A C 1
ATOM 2804 O O . VAL A 1 361 ? 33.447 -7.358 19.021 1.00 6.48 519 VAL A O 1
ATOM 2808 N N . LEU A 1 362 ? 31.966 -5.710 18.635 1.00 5.42 520 LEU A N 1
ATOM 2809 C CA . LEU A 1 362 ? 31.742 -6.185 17.270 1.00 5.82 520 LEU A CA 1
ATOM 2810 C C . LEU A 1 362 ? 33.088 -6.070 16.498 1.00 5.67 520 LEU A C 1
ATOM 2811 O O . LEU A 1 362 ? 33.418 -7.071 15.757 1.00 7.17 520 LEU A O 1
ATOM 2816 N N . ALA A 1 363 ? 33.835 -5.000 16.670 1.00 5.57 521 ALA A N 1
ATOM 2817 C CA . ALA A 1 363 ? 35.111 -4.846 15.909 1.00 5.58 521 ALA A CA 1
ATOM 2818 C C . ALA A 1 363 ? 36.139 -5.835 16.389 1.00 7.11 521 ALA A C 1
ATOM 2819 O O . ALA A 1 363 ? 37.077 -6.169 15.609 1.00 8.26 521 ALA A O 1
ATOM 2821 N N . GLU A 1 364 ? 36.078 -6.319 17.646 1.00 6.49 522 GLU A N 1
ATOM 2822 C CA . GLU A 1 364 ? 37.032 -7.348 18.099 1.00 6.36 522 GLU A CA 1
ATOM 2823 C C . GLU A 1 364 ? 36.859 -8.647 17.337 1.00 6.70 522 GLU A C 1
ATOM 2824 O O . GLU A 1 364 ? 37.834 -9.431 17.224 1.00 7.65 522 GLU A O 1
ATOM 2830 N N . ARG A 1 365 ? 35.648 -8.916 16.870 1.00 7.67 523 ARG A N 1
ATOM 2831 C CA . ARG A 1 365 ? 35.342 -10.259 16.309 1.00 7.84 523 ARG A CA 1
ATOM 2832 C C . ARG A 1 365 ? 35.087 -10.284 14.843 1.00 7.90 523 ARG A C 1
ATOM 2833 O O . ARG A 1 365 ? 35.222 -11.371 14.174 1.00 10.50 523 ARG A O 1
ATOM 2841 N N . TYR A 1 366 ? 34.684 -9.189 14.241 1.00 5.49 524 TYR A N 1
ATOM 2842 C CA . TYR A 1 366 ? 34.210 -9.165 12.863 1.00 6.14 524 TYR A CA 1
ATOM 2843 C C . TYR A 1 366 ? 34.812 -8.049 12.036 1.00 7.17 524 TYR A C 1
ATOM 2844 O O . TYR A 1 366 ? 35.228 -7.027 12.587 1.00 7.20 524 TYR A O 1
ATOM 2853 N N . GLU A 1 367 ? 34.922 -8.338 10.744 1.00 7.46 525 GLU A N 1
ATOM 2854 C CA . GLU A 1 367 ? 35.394 -7.325 9.780 1.00 8.21 525 GLU A CA 1
ATOM 2855 C C . GLU A 1 367 ? 34.289 -6.617 9.048 1.00 6.35 525 GLU A C 1
ATOM 2856 O O . GLU A 1 367 ? 34.582 -5.547 8.439 1.00 9.24 525 GLU A O 1
ATOM 2862 N N . ARG A 1 368 ? 33.070 -7.180 9.030 1.00 7.15 526 ARG A N 1
ATOM 2863 C CA . ARG A 1 368 ? 32.002 -6.643 8.180 1.00 7.87 526 ARG A CA 1
ATOM 2864 C C . ARG A 1 368 ? 30.665 -6.832 8.817 1.00 7.95 526 ARG A C 1
ATOM 2865 O O . ARG A 1 368 ? 30.404 -7.914 9.441 1.00 7.42 526 ARG A O 1
ATOM 2873 N N . ILE A 1 369 ? 29.758 -5.870 8.636 1.00 7.20 527 ILE A N 1
ATOM 2874 C CA . ILE A 1 369 ? 28.347 -5.976 9.026 1.00 7.67 527 ILE A CA 1
ATOM 2875 C C . ILE A 1 369 ? 27.518 -5.810 7.770 1.00 6.99 527 ILE A C 1
ATOM 2876 O O . ILE A 1 369 ? 27.809 -4.897 6.994 1.00 8.84 527 ILE A O 1
ATOM 2881 N N . GLU A 1 370 ? 26.560 -6.699 7.584 1.00 7.17 528 GLU A N 1
ATOM 2882 C CA . GLU A 1 370 ? 25.614 -6.611 6.429 1.00 8.59 528 GLU A CA 1
ATOM 2883 C C . GLU A 1 370 ? 24.175 -6.601 6.920 1.00 9.08 528 GLU A C 1
ATOM 2884 O O . GLU A 1 370 ? 23.807 -7.271 7.880 1.00 8.64 528 GLU A O 1
ATOM 2890 N N . LEU A 1 371 ? 23.309 -5.855 6.211 1.00 7.48 529 LEU A N 1
ATOM 2891 C CA . LEU A 1 371 ? 21.879 -5.941 6.466 1.00 8.26 529 LEU A CA 1
ATOM 2892 C C . LEU A 1 371 ? 21.236 -7.168 5.859 1.00 8.29 529 LEU A C 1
ATOM 2893 O O . LEU A 1 371 ? 21.523 -7.447 4.683 1.00 10.35 529 LEU A O 1
ATOM 2898 N N . ALA A 1 372 ? 20.471 -7.938 6.619 1.00 8.26 530 ALA A N 1
ATOM 2899 C CA . ALA A 1 372 ? 19.858 -9.141 6.053 1.00 8.60 530 ALA A CA 1
ATOM 2900 C C . ALA A 1 372 ? 18.630 -8.782 5.251 1.00 10.31 530 ALA A C 1
ATOM 2901 O O . ALA A 1 372 ? 18.196 -9.561 4.359 1.00 13.15 530 ALA A O 1
ATOM 2903 N N . GLU A 1 373 ? 18.034 -7.604 5.520 1.00 8.80 531 GLU A N 1
ATOM 2904 C CA . GLU A 1 373 ? 16.803 -7.094 4.830 1.00 9.54 531 GLU A CA 1
ATOM 2905 C C . GLU A 1 373 ? 16.823 -5.622 5.169 1.00 8.77 531 GLU A C 1
ATOM 2906 O O . GLU A 1 373 ? 17.602 -5.145 6.020 1.00 10.08 531 GLU A O 1
ATOM 2912 N N . GLU A 1 374 ? 15.941 -4.847 4.573 1.00 8.75 532 GLU A N 1
ATOM 2913 C CA . GLU A 1 374 ? 15.904 -3.400 4.930 1.00 7.65 532 GLU A CA 1
ATOM 2914 C C . GLU A 1 374 ? 15.384 -3.299 6.380 1.00 6.61 532 GLU A C 1
ATOM 2915 O O . GLU A 1 374 ? 14.516 -4.024 6.791 1.00 7.86 532 GLU A O 1
ATOM 2921 N N . PRO A 1 375 ? 15.910 -2.295 7.101 1.00 6.81 533 PRO A N 1
ATOM 2922 C CA . PRO A 1 375 ? 15.425 -2.136 8.514 1.00 6.60 533 PRO A CA 1
ATOM 2923 C C . PRO A 1 375 ? 13.981 -1.752 8.553 1.00 8.13 533 PRO A C 1
ATOM 2924 O O . PRO A 1 375 ? 13.440 -1.169 7.567 1.00 9.48 533 PRO A O 1
ATOM 2928 N N . THR A 1 376 ? 13.317 -2.056 9.673 1.00 6.93 534 THR A N 1
ATOM 2929 C CA . THR A 1 376 ? 11.933 -1.654 9.901 1.00 7.21 534 THR A CA 1
ATOM 2930 C C . THR A 1 376 ? 12.002 -0.518 10.939 1.00 7.74 534 THR A C 1
ATOM 2931 O O . THR A 1 376 ? 12.553 -0.713 12.012 1.00 8.26 534 THR A O 1
ATOM 2935 N N . VAL A 1 377 ? 11.433 0.651 10.601 1.00 8.27 535 VAL A N 1
ATOM 2936 C CA . VAL A 1 377 ? 11.525 1.854 11.466 1.00 7.39 535 VAL A CA 1
ATOM 2937 C C . VAL A 1 377 ? 10.109 2.335 11.775 1.00 8.00 535 VAL A C 1
ATOM 2938 O O . VAL A 1 377 ? 9.099 1.931 11.185 1.00 9.60 535 VAL A O 1
ATOM 2942 N N . ALA A 1 378 ? 10.027 3.186 12.832 1.00 7.24 536 ALA A N 1
ATOM 2943 C CA . ALA A 1 378 ? 8.751 3.750 13.289 1.00 8.43 536 ALA A CA 1
ATOM 2944 C C . ALA A 1 378 ? 9.009 5.160 13.833 1.00 7.05 536 ALA A C 1
ATOM 2945 O O . ALA A 1 378 ? 8.771 5.441 15.000 1.00 9.19 536 ALA A O 1
ATOM 2947 N N . HIS A 1 379 ? 9.603 5.965 12.988 1.00 7.59 537 HIS A N 1
ATOM 2948 C CA . HIS A 1 379 ? 9.956 7.358 13.387 1.00 7.20 537 HIS A CA 1
ATOM 2949 C C . HIS A 1 379 ? 8.734 8.241 13.477 1.00 8.60 537 HIS A C 1
ATOM 2950 O O . HIS A 1 379 ? 7.693 8.045 12.793 1.00 10.02 537 HIS A O 1
ATOM 2957 N N . ASN A 1 380 ? 8.800 9.232 14.358 1.00 7.78 538 ASN A N 1
ATOM 2958 C CA . ASN A 1 380 ? 7.838 10.365 14.273 1.00 8.26 538 ASN A CA 1
ATOM 2959 C C . ASN A 1 380 ? 8.656 11.647 14.220 1.00 7.49 538 ASN A C 1
ATOM 2960 O O . ASN A 1 380 ? 9.877 11.654 14.073 1.00 7.69 538 ASN A O 1
ATOM 2965 N N . ASP A 1 381 ? 7.978 12.796 14.257 1.00 6.18 539 ASP A N 1
ATOM 2966 C CA . ASP A 1 381 ? 8.596 14.090 14.092 1.00 7.13 539 ASP A CA 1
ATOM 2967 C C . ASP A 1 381 ? 9.407 14.498 15.293 1.00 5.56 539 ASP A C 1
ATOM 2968 O O . ASP A 1 381 ? 10.218 15.433 15.158 1.00 6.90 539 ASP A O 1
ATOM 2973 N N . PHE A 1 382 ? 9.211 13.856 16.446 1.00 5.55 540 PHE A N 1
ATOM 2974 C CA . PHE A 1 382 ? 9.988 14.202 17.620 1.00 6.16 540 PHE A CA 1
ATOM 2975 C C . PHE A 1 382 ? 11.137 13.214 17.866 1.00 6.41 540 PHE A C 1
ATOM 2976 O O . PHE A 1 382 ? 12.211 13.618 18.308 1.00 7.48 540 PHE A O 1
ATOM 2984 N N . ALA A 1 383 ? 10.829 11.933 17.756 1.00 6.69 541 ALA A N 1
ATOM 2985 C CA . ALA A 1 383 ? 11.844 10.904 18.113 1.00 9.12 541 ALA A CA 1
ATOM 2986 C C . ALA A 1 383 ? 11.957 9.851 17.016 1.00 7.70 541 ALA A C 1
ATOM 2987 O O . ALA A 1 383 ? 10.945 9.446 16.405 1.00 8.24 541 ALA A O 1
ATOM 2989 N N . ARG A 1 384 ? 13.194 9.427 16.784 1.00 6.99 542 ARG A N 1
ATOM 2990 C CA . ARG A 1 384 ? 13.519 8.388 15.811 1.00 7.13 542 ARG A CA 1
ATOM 2991 C C . ARG A 1 384 ? 13.405 7.024 16.526 1.00 7.16 542 ARG A C 1
ATOM 2992 O O . ARG A 1 384 ? 13.678 6.891 17.732 1.00 8.78 542 ARG A O 1
ATOM 3000 N N . ARG A 1 385 ? 13.044 5.971 15.763 1.00 5.43 543 ARG A N 1
ATOM 3001 C CA . ARG A 1 385 ? 12.931 4.627 16.353 1.00 6.11 543 ARG A CA 1
ATOM 3002 C C . ARG A 1 385 ? 13.127 3.531 15.307 1.00 6.46 543 ARG A C 1
ATOM 3003 O O . ARG A 1 385 ? 12.567 3.593 14.188 1.00 7.48 543 ARG A O 1
ATOM 3011 N N . TYR A 1 386 ? 13.874 2.493 15.695 1.00 6.42 544 TYR A N 1
ATOM 3012 C CA . TYR A 1 386 ? 13.876 1.220 14.924 1.00 6.20 544 TYR A CA 1
ATOM 3013 C C . TYR A 1 386 ? 12.902 0.286 15.593 1.00 6.22 544 TYR A C 1
ATOM 3014 O O . TYR A 1 386 ? 12.828 0.180 16.844 1.00 9.63 544 TYR A O 1
ATOM 3023 N N . ARG A 1 387 ? 12.250 -0.480 14.736 1.00 7.30 545 ARG A N 1
ATOM 3024 C CA . ARG A 1 387 ? 11.510 -1.685 15.209 1.00 8.27 545 ARG A CA 1
ATOM 3025 C C . ARG A 1 387 ? 12.342 -2.953 14.989 1.00 7.90 545 ARG A C 1
ATOM 3026 O O . ARG A 1 387 ? 12.239 -3.868 15.854 1.00 10.94 545 ARG A O 1
ATOM 3034 N N . LYS A 1 388 ? 13.072 -3.070 13.887 1.00 7.49 546 LYS A N 1
ATOM 3035 C CA . LYS A 1 388 ? 13.792 -4.323 13.595 1.00 6.65 546 LYS A CA 1
ATOM 3036 C C . LYS A 1 388 ? 15.038 -3.927 12.769 1.00 7.38 546 LYS A C 1
ATOM 3037 O O . LYS A 1 388 ? 14.923 -3.101 11.820 1.00 7.25 546 LYS A O 1
ATOM 3043 N N . LEU A 1 389 ? 16.188 -4.587 13.056 1.00 7.04 547 LEU A N 1
ATOM 3044 C CA . LEU A 1 389 ? 17.429 -4.346 12.330 1.00 5.65 547 LEU A CA 1
ATOM 3045 C C . LEU A 1 389 ? 18.137 -5.696 12.209 1.00 7.02 547 LEU A C 1
ATOM 3046 O O . LEU A 1 389 ? 19.120 -5.942 12.888 1.00 7.32 547 LEU A O 1
ATOM 3051 N N . PRO A 1 390 ? 17.709 -6.534 11.244 1.00 6.68 548 PRO A N 1
ATOM 3052 C CA . PRO A 1 390 ? 18.368 -7.862 11.125 1.00 6.80 548 PRO A CA 1
ATOM 3053 C C . PRO A 1 390 ? 19.660 -7.745 10.358 1.00 7.55 548 PRO A C 1
ATOM 3054 O O . PRO A 1 390 ? 19.718 -7.110 9.302 1.00 7.36 548 PRO A O 1
ATOM 3058 N N . ILE A 1 391 ? 20.728 -8.327 10.937 1.00 5.89 549 ILE A N 1
ATOM 3059 C CA . ILE A 1 391 ? 22.072 -8.173 10.399 1.00 5.67 549 ILE A CA 1
ATOM 3060 C C . ILE A 1 391 ? 22.741 -9.574 10.353 1.00 5.88 549 ILE A C 1
ATOM 3061 O O . ILE A 1 391 ? 22.341 -10.525 11.042 1.00 6.56 549 ILE A O 1
ATOM 3066 N N . VAL A 1 392 ? 23.768 -9.635 9.508 1.00 6.00 550 VAL A N 1
ATOM 3067 C CA . VAL A 1 392 ? 24.697 -10.809 9.498 1.00 6.80 550 VAL A CA 1
ATOM 3068 C C . VAL A 1 392 ? 26.099 -10.256 9.622 1.00 7.03 550 VAL A C 1
ATOM 3069 O O . VAL A 1 392 ? 26.529 -9.298 8.942 1.00 7.31 550 VAL A O 1
ATOM 3073 N N . LEU A 1 393 ? 26.879 -10.850 10.540 1.00 7.91 551 LEU A N 1
ATOM 3074 C CA . LEU A 1 393 ? 28.260 -10.435 10.809 1.00 7.03 551 LEU A CA 1
ATOM 3075 C C . LEU A 1 393 ? 29.255 -11.415 10.170 1.00 7.79 551 LEU A C 1
ATOM 3076 O O . LEU A 1 393 ? 28.949 -12.624 10.074 1.00 9.65 551 LEU A O 1
ATOM 3081 N N . SER A 1 394 ? 30.357 -10.851 9.649 1.00 7.59 552 SER A N 1
ATOM 3082 C CA . SER A 1 394 ? 31.357 -11.773 9.041 1.00 9.11 552 SER A CA 1
ATOM 3083 C C . SER A 1 394 ? 32.729 -11.238 9.322 1.00 9.80 552 SER A C 1
ATOM 3084 O O . SER A 1 394 ? 32.974 -10.105 9.701 1.00 9.16 552 SER A O 1
#

B-factor: mean 13.48, std 11.72, range [3.35, 306.26]

Organism: Rhodococcus rhodochrous (NCBI:txid1829)